Protein AF-A0AAN6PRT5-F1 (afdb_monomer_lite)

pLDDT: mean 78.33, std 16.24, range [28.27, 97.19]

Secondary structure (DSSP, 8-state):
-PPPSS-HHHHTT-S-SSS--SPBP--B-TTSTT-PBP-PBPPHHHHHHHHHHHHHHHTS-GGG--HHHHHHHHTTTS-GGGGGGHHHHHHHHHHHHHHHHHHHHHHHS-TT-S-HHHHHHHHHHHHHHHHHHHHTT--S-THHHHHHHHHHHHHHHHHHHHHHHHHHHHHHHHHHHHHHHHHHHHHHHHHHHHHHHHHHHT---------------------TTHHHHHHHHHHHHHHHHHHHHHHHHHHHHHHHHHHHHHHHHHHHHHHHHHHHHHHHHHHHHHHHHHS--HHHHHHHHHHHHHHHHHHHHHHHHHHHHHHHHHHHHHHHHHHHHHHHHHHHHHHHHHHHHHHHHHHHHHHHHHHHHHHHHHHHHHHHHHHHHHHHHHHHHHHHHHHHHHHHHHHHHHHHHHHHHHHHHHHHHHHHHHHHHHHHHHHHHHHHHHHHHHHHHHHHHHHHHHHHHHHHHHHHHHHHHHHHHHHHHHHHHHHHHHHHHHHHHHHHHHHHHHTTS-----------------------

Sequence (536 aa):
MADPYWDPANLLQITGLDDSLEPQCVGRSARGRTNARCRSTLSPSNAGPVLLKIRKLAAIPPTKLAQQDLEALAKACLCNEHAPQWPQVVQRWRPILANAAKQHDRVLAAPNGNGPADRVRTETFLLERRKCCDVLGLKHDLGDLSAKLSAHLRIQDEARIKAEAAQSAAEEELQALKGELEQAKWEMAQLKDDLDRANAEACQPPACECQFPGSELDELRNAEAPRLAEMLKLVEAAKNDRNDLKTRIIALEKDCFSIAACLDAERNKSKALEHTRIELEEQLSTAAQKLASPDALLDEERAKTRALEEAKANLKRRLSEATTEMERAQSLALDEKTRTAASKSVQAEYHRRLNDAYLERDRLLAEEKTKARNDLRQTTCHFEQRLREVNTEAQRLLHKENTRAKVLAEIRTQLKVRLCEVRAAASAEAQRARREIEAVDKKHKAAANQVERLQSDLRKAKTRQSALERDLSESRNTAKNVQSLNDKLTTTNTALNQQLTLLQQQVTALKAKRWRPRFRSFFHPQHPNRRRSPSR

Foldseek 3Di:
DDQFLDQCCVLLVQADPPPGPFGAAQFFDPPDPPSDGHRDGDDPVLRVVLVVLRVVVSNPQLVRDDLVSQLVNLCSSHDPVRNVCSVVSSVVVVVSSVVSNVVSCCVVVCPVNDDPVVVCVVVVVVVVVVVLCVVLVHPPDPVCSVVSVVVVVVVVVVVVVVVVVVVVVVVVVVVVVVVVVVVVVVVVVVVVVVVVVVVVVPDDDDDDDDDDDDDDDDDDDDDVPVVVVVVVVVVVVVVVVVVVVVVVVVVVVVVVVVVVVVVVVVVVVVVVVVVVVVVVVVVVVVVVVVPDDPVVVVVVVVVVVVVVVVVVVVVVVVVVVVVVVVVVVVVVVVVVVVVVVVVVVVVVVVVVVVVVVVVVVVVVVVVVVVVVVVVVVVVVVVVVVVVVVVVVVVVVVVVVVVVVVVVVVVVVVVVVVVVVVVVVVVVVVVVVVVVVVVVVVVVVVVVVVVVVVVVVVVVVVVVVVVVVVVVVVVVVVVVVVVVVVVVVVVVVVVVVVVVVVVVVVVVVVVPPDDDDDDDYDDDDDYDDYYDYDDDD

Structure (mmCIF, N/CA/C/O backbone):
data_AF-A0AAN6PRT5-F1
#
_entry.id   AF-A0AAN6PRT5-F1
#
loop_
_atom_site.group_PDB
_atom_site.id
_atom_site.type_symbol
_atom_site.label_atom_id
_atom_site.label_alt_id
_atom_site.label_comp_id
_atom_site.label_asym_id
_atom_site.label_entity_id
_atom_site.label_seq_id
_atom_site.pdbx_PDB_ins_code
_atom_site.Cartn_x
_atom_site.Cartn_y
_atom_site.Cartn_z
_atom_site.occupancy
_atom_site.B_iso_or_equiv
_atom_site.auth_seq_id
_atom_site.auth_comp_id
_atom_site.auth_asym_id
_atom_site.auth_atom_id
_atom_site.pdbx_PDB_model_num
ATOM 1 N N . MET A 1 1 ? -37.575 -19.661 14.714 1.00 46.41 1 MET A N 1
ATOM 2 C CA . MET A 1 1 ? -37.392 -19.629 13.233 1.00 46.41 1 MET A CA 1
ATOM 3 C C . MET A 1 1 ? -36.044 -20.266 12.873 1.00 46.41 1 MET A C 1
ATOM 5 O O . MET A 1 1 ? -35.374 -20.735 13.782 1.00 46.41 1 MET A O 1
ATOM 9 N N . ALA A 1 2 ? -35.638 -20.319 11.597 1.00 51.91 2 ALA A N 1
ATOM 10 C CA . ALA A 1 2 ? -34.248 -20.648 11.251 1.00 51.91 2 ALA A CA 1
ATOM 11 C C . ALA A 1 2 ? -33.315 -19.497 11.676 1.00 51.91 2 ALA A C 1
ATOM 13 O O . ALA A 1 2 ? -33.642 -18.335 11.421 1.00 51.91 2 ALA A O 1
ATOM 14 N N . ASP A 1 3 ? -32.191 -19.813 12.324 1.00 61.34 3 ASP A N 1
ATOM 15 C CA . ASP A 1 3 ? -31.195 -18.812 12.726 1.00 61.34 3 ASP A CA 1
ATOM 16 C C . ASP A 1 3 ? -30.528 -18.177 11.481 1.00 61.34 3 ASP A C 1
ATOM 18 O O . ASP A 1 3 ? -30.258 -18.880 10.501 1.00 61.34 3 ASP A O 1
ATOM 22 N N . PRO A 1 4 ? -30.271 -16.854 11.473 1.00 71.50 4 PRO A N 1
ATOM 23 C CA . PRO A 1 4 ? -29.660 -16.172 10.334 1.00 71.50 4 PRO A CA 1
ATOM 24 C C . PRO A 1 4 ? -28.176 -16.539 10.183 1.00 71.50 4 PRO A C 1
ATOM 26 O O . PRO A 1 4 ? -27.412 -16.482 11.144 1.00 71.50 4 PRO A O 1
ATOM 29 N N . TYR A 1 5 ? -27.739 -16.838 8.955 1.00 76.44 5 TYR A N 1
ATOM 30 C CA . TYR A 1 5 ? -26.336 -17.159 8.644 1.00 76.44 5 TYR A CA 1
ATOM 31 C C . TYR A 1 5 ? -25.391 -15.954 8.810 1.00 76.44 5 TYR A C 1
ATOM 33 O O . TYR A 1 5 ? -24.181 -16.129 8.948 1.00 76.44 5 TYR A O 1
ATOM 41 N N . TRP A 1 6 ? -25.927 -14.733 8.715 1.00 88.25 6 TRP A N 1
ATOM 42 C CA . TRP A 1 6 ? -25.212 -13.456 8.789 1.00 88.25 6 TRP A CA 1
ATOM 43 C C . TRP A 1 6 ? -26.209 -12.301 8.963 1.00 88.25 6 TRP A C 1
ATOM 45 O O . TRP A 1 6 ? -27.408 -12.474 8.735 1.00 88.25 6 TRP A O 1
ATOM 55 N N . ASP A 1 7 ? -25.714 -11.112 9.318 1.00 89.94 7 ASP A N 1
ATOM 56 C CA . ASP A 1 7 ? -26.510 -9.880 9.399 1.00 89.94 7 ASP A CA 1
ATOM 57 C C . ASP A 1 7 ? -26.280 -8.962 8.173 1.00 89.94 7 ASP A C 1
ATOM 59 O O . ASP A 1 7 ? -25.332 -8.166 8.161 1.00 89.94 7 ASP A O 1
ATOM 63 N N . PRO A 1 8 ? -27.142 -9.023 7.138 1.00 90.81 8 PRO A N 1
ATOM 64 C CA . PRO A 1 8 ? -27.103 -8.086 6.019 1.00 90.81 8 PRO A CA 1
ATOM 65 C C . PRO A 1 8 ? -27.453 -6.636 6.374 1.00 90.81 8 PRO A C 1
ATOM 67 O O . PRO A 1 8 ? -27.084 -5.752 5.604 1.00 90.81 8 PRO A O 1
ATOM 70 N N . ALA A 1 9 ? -28.158 -6.350 7.475 1.00 91.50 9 ALA A N 1
ATOM 71 C CA . ALA A 1 9 ? -28.540 -4.979 7.821 1.00 91.50 9 ALA A CA 1
ATOM 72 C C . ALA A 1 9 ? -27.320 -4.167 8.270 1.00 91.50 9 ALA A C 1
ATOM 74 O O . ALA A 1 9 ? -27.064 -3.088 7.730 1.00 91.50 9 ALA A O 1
ATOM 75 N N . ASN A 1 10 ? -26.538 -4.725 9.196 1.00 89.50 10 ASN A N 1
ATOM 76 C CA . ASN A 1 10 ? -25.310 -4.115 9.697 1.00 89.50 10 ASN A CA 1
ATOM 77 C C . ASN A 1 10 ? -24.172 -4.210 8.664 1.00 89.50 10 ASN A C 1
ATOM 79 O O . ASN A 1 10 ? -23.607 -3.190 8.265 1.00 89.50 10 ASN A O 1
ATOM 83 N N . LEU A 1 11 ? -23.890 -5.411 8.134 1.00 91.00 11 LEU A N 1
ATOM 84 C CA . LEU A 1 11 ? -22.739 -5.640 7.246 1.00 91.00 11 LEU A CA 1
ATOM 85 C C . LEU A 1 11 ? -22.799 -4.804 5.953 1.00 91.00 11 LEU A C 1
ATOM 87 O O . LEU A 1 11 ? -21.774 -4.313 5.481 1.00 91.00 11 LEU A O 1
ATOM 91 N N . LEU A 1 12 ? -23.992 -4.615 5.379 1.00 93.44 12 LEU A N 1
ATOM 92 C CA . LEU A 1 12 ? -24.183 -3.796 4.174 1.00 93.44 12 LEU A CA 1
ATOM 93 C C . LEU A 1 12 ? -24.430 -2.308 4.480 1.00 93.44 12 LEU A C 1
ATOM 95 O O . LEU A 1 12 ? -24.601 -1.524 3.541 1.00 93.44 12 LEU A O 1
ATOM 99 N N . GLN A 1 13 ? -24.412 -1.919 5.761 1.00 92.88 13 GLN A N 1
ATOM 100 C CA . GLN A 1 13 ? -24.701 -0.574 6.267 1.00 92.88 13 GLN A CA 1
ATOM 101 C C . GLN A 1 13 ? -26.059 -0.056 5.776 1.00 92.88 13 GLN A C 1
ATOM 103 O O . GLN A 1 13 ? -26.124 0.959 5.083 1.00 92.88 13 GLN A O 1
ATOM 108 N N . ILE A 1 14 ? -27.141 -0.774 6.098 1.00 93.50 14 ILE A N 1
ATOM 109 C CA . ILE A 1 14 ? -28.521 -0.401 5.747 1.00 93.50 14 ILE A CA 1
ATOM 110 C C . ILE A 1 14 ? -29.231 0.266 6.931 1.00 93.50 14 ILE A C 1
ATOM 112 O O . ILE A 1 14 ? -29.854 1.305 6.735 1.00 93.50 14 ILE A O 1
ATOM 116 N N . THR A 1 15 ? -29.097 -0.238 8.155 1.00 88.19 15 THR A N 1
ATOM 117 C CA . THR A 1 15 ? -29.553 0.467 9.372 1.00 88.19 15 THR A CA 1
ATOM 118 C C . THR A 1 15 ? -28.663 1.674 9.705 1.00 88.19 15 THR A C 1
ATOM 120 O O . THR A 1 15 ? -27.661 1.932 9.020 1.00 88.19 15 THR A O 1
ATOM 123 N N . GLY A 1 16 ? -29.054 2.455 10.716 1.00 76.50 16 GLY A N 1
ATOM 124 C CA . GLY A 1 16 ? -28.203 3.492 11.307 1.00 76.50 16 GLY A CA 1
ATOM 125 C C . GLY A 1 16 ? -27.052 2.914 12.142 1.00 76.50 16 GLY A C 1
ATOM 126 O O . GLY A 1 16 ? -26.990 1.710 12.383 1.00 76.50 16 GLY A O 1
ATOM 127 N N . LEU A 1 17 ? -26.138 3.788 12.582 1.00 66.38 17 LEU A N 1
ATOM 128 C CA . LEU A 1 17 ? -25.189 3.481 13.666 1.00 66.38 17 LEU A CA 1
ATOM 129 C C . LEU A 1 17 ? -25.806 3.755 15.047 1.00 66.38 17 LEU A C 1
ATOM 131 O O . LEU A 1 17 ? -25.415 3.135 16.027 1.00 66.38 17 LEU A O 1
ATOM 135 N N . ASP A 1 18 ? -26.767 4.676 15.103 1.00 63.28 18 ASP A N 1
ATOM 136 C CA . ASP A 1 18 ? -27.353 5.214 16.329 1.00 63.28 18 ASP A CA 1
ATOM 137 C C . ASP A 1 18 ? -28.578 4.373 16.754 1.00 63.28 18 ASP A C 1
ATOM 139 O O . ASP A 1 18 ? -29.712 4.848 16.671 1.00 63.28 18 ASP A O 1
ATOM 143 N N . ASP A 1 19 ? -28.346 3.084 17.062 1.00 58.75 19 ASP A N 1
ATOM 144 C CA . ASP A 1 19 ? -29.275 2.024 17.546 1.00 58.75 19 ASP A CA 1
ATOM 145 C C . ASP A 1 19 ? -30.638 1.863 16.827 1.00 58.75 19 ASP A C 1
ATOM 147 O O . ASP A 1 19 ? -31.513 1.087 17.219 1.00 58.75 19 ASP A O 1
ATOM 151 N N . SER A 1 20 ? -30.818 2.560 15.712 1.00 67.38 20 SER A N 1
ATOM 152 C CA . SER A 1 20 ? -32.067 2.661 14.970 1.00 67.38 20 SER A CA 1
ATOM 153 C C . SER A 1 20 ? -32.190 1.512 13.970 1.00 67.38 20 SER A C 1
ATOM 155 O O . SER A 1 20 ? -31.526 1.473 12.931 1.00 67.38 20 SER A O 1
ATOM 157 N N . LEU A 1 21 ? -33.122 0.597 14.260 1.00 78.25 21 LEU A N 1
ATOM 158 C CA . LEU A 1 21 ? -33.535 -0.505 13.376 1.00 78.25 21 LEU A CA 1
ATOM 159 C C . LEU A 1 21 ? -34.224 -0.030 12.078 1.00 78.25 21 LEU A C 1
ATOM 161 O O . LEU A 1 21 ? -34.594 -0.846 11.231 1.00 78.25 21 LEU A O 1
ATOM 165 N N . GLU A 1 22 ? -34.405 1.280 11.908 1.00 88.75 22 GLU A N 1
ATOM 166 C CA . GLU A 1 22 ? -34.945 1.878 10.694 1.00 88.75 22 GLU A CA 1
ATOM 167 C C . GLU A 1 22 ? -33.926 1.808 9.540 1.00 88.75 22 GLU A C 1
ATOM 169 O O . GLU A 1 22 ? -32.770 2.219 9.695 1.00 88.75 22 GLU A O 1
ATOM 174 N N . PRO A 1 23 ? -34.317 1.323 8.349 1.00 92.19 23 PRO A N 1
ATOM 175 C CA . PRO A 1 23 ? -33.421 1.300 7.205 1.00 92.19 23 PRO A CA 1
ATOM 176 C C . PRO A 1 23 ? -33.229 2.719 6.646 1.00 92.19 23 PRO A C 1
ATOM 178 O O . PRO A 1 23 ? -34.177 3.396 6.242 1.00 92.19 23 PRO A O 1
ATOM 181 N N . GLN A 1 24 ? -31.974 3.155 6.589 1.00 94.12 24 GLN A N 1
ATOM 182 C CA . GLN A 1 24 ? -31.539 4.437 6.040 1.00 94.12 24 GLN A CA 1
ATOM 183 C C . GLN A 1 24 ? -31.035 4.282 4.598 1.00 94.12 24 GLN A C 1
ATOM 185 O O . GLN A 1 24 ? -30.492 3.246 4.203 1.00 94.12 24 GLN A O 1
ATOM 190 N N . CYS A 1 25 ? -31.145 5.345 3.803 1.00 94.62 25 CYS A N 1
ATOM 191 C CA . CYS A 1 25 ? -30.673 5.369 2.421 1.00 94.62 25 CYS A CA 1
ATOM 192 C C . CYS A 1 25 ? -29.176 5.007 2.311 1.00 94.62 25 CYS A C 1
ATOM 194 O O . CYS A 1 25 ? -28.324 5.562 3.007 1.00 94.62 25 CYS A O 1
ATOM 196 N N . VAL A 1 26 ? -28.825 4.087 1.408 1.00 95.44 26 VAL A N 1
ATOM 197 C CA . VAL A 1 26 ? -27.423 3.674 1.162 1.00 95.44 26 VAL A CA 1
ATOM 198 C C . VAL A 1 26 ? -26.751 4.446 0.017 1.00 95.44 26 VAL A C 1
ATOM 200 O O . VAL A 1 26 ? -25.615 4.159 -0.379 1.00 95.44 26 VAL A O 1
ATOM 203 N N . GLY A 1 27 ? -27.439 5.458 -0.513 1.00 94.12 27 GLY A N 1
ATOM 204 C CA . GLY A 1 27 ? -26.892 6.421 -1.463 1.00 94.12 27 GLY A CA 1
ATOM 205 C C . GLY A 1 27 ? -25.804 7.292 -0.832 1.00 94.12 27 GLY A C 1
ATOM 206 O O . GLY A 1 27 ? -25.681 7.381 0.392 1.00 94.12 27 GLY A O 1
ATOM 207 N N . ARG A 1 28 ? -24.997 7.947 -1.669 1.00 93.06 28 ARG A N 1
ATOM 208 C CA . ARG A 1 28 ? -24.018 8.956 -1.238 1.00 93.06 28 ARG A CA 1
ATOM 209 C C . ARG A 1 28 ? -24.254 10.267 -1.976 1.00 93.06 28 ARG A C 1
ATOM 211 O O . ARG A 1 28 ? -24.498 10.261 -3.183 1.00 93.06 28 ARG A O 1
ATOM 218 N N . SER A 1 29 ? -24.187 11.386 -1.259 1.00 85.94 29 SER A N 1
ATOM 219 C CA . SER A 1 29 ? -24.483 12.694 -1.851 1.00 85.94 29 SER A CA 1
ATOM 220 C C . SER A 1 29 ? -23.385 13.106 -2.828 1.00 85.94 29 SER A C 1
ATOM 222 O O . SER A 1 29 ? -22.258 13.392 -2.425 1.00 85.94 29 SER A O 1
ATOM 224 N N . ALA A 1 30 ? -23.734 13.199 -4.112 1.00 68.69 30 ALA A N 1
ATOM 225 C CA . ALA A 1 30 ? -22.832 13.668 -5.165 1.00 68.69 30 ALA A CA 1
ATOM 226 C C . ALA A 1 30 ? -22.504 15.173 -5.064 1.00 68.69 30 ALA A C 1
ATOM 228 O O . ALA A 1 30 ? -21.592 15.646 -5.735 1.00 68.69 30 ALA A O 1
ATOM 229 N N . ARG A 1 31 ? -23.239 15.936 -4.237 1.00 66.44 31 ARG A N 1
ATOM 230 C CA . ARG A 1 31 ? -23.045 17.388 -4.055 1.00 66.44 31 ARG A CA 1
ATOM 231 C C . ARG A 1 31 ? -22.096 17.739 -2.899 1.00 66.44 31 ARG A C 1
ATOM 233 O O . ARG A 1 31 ? -21.725 18.899 -2.755 1.00 66.44 31 ARG A O 1
ATOM 240 N N . GLY A 1 32 ? -21.704 16.768 -2.069 1.00 57.97 32 GLY A N 1
ATOM 241 C CA . GLY A 1 32 ? -20.801 16.981 -0.934 1.00 57.97 32 GLY A CA 1
ATOM 242 C C . GLY A 1 32 ? -19.363 16.548 -1.231 1.00 57.97 32 GLY A C 1
ATOM 243 O O . GLY A 1 32 ? -19.136 15.407 -1.626 1.00 57.97 32 GLY A O 1
ATOM 244 N N . ARG A 1 33 ? -18.374 17.408 -0.931 1.00 59.62 33 ARG A N 1
ATOM 245 C CA . ARG A 1 33 ? -16.927 17.096 -1.057 1.00 59.62 33 ARG A CA 1
ATOM 246 C C . ARG A 1 33 ? -16.466 15.869 -0.244 1.00 59.62 33 ARG A C 1
ATOM 248 O O . ARG A 1 33 ? -15.353 15.397 -0.433 1.00 59.62 33 ARG A O 1
ATOM 255 N N . THR A 1 34 ? -17.297 15.372 0.670 1.00 73.81 34 THR A N 1
ATOM 256 C CA . THR A 1 34 ? -16.978 14.337 1.665 1.00 73.81 34 THR A CA 1
ATOM 257 C C . THR A 1 34 ? -17.476 12.930 1.314 1.00 73.81 34 THR A C 1
ATOM 259 O O . THR A 1 34 ? -17.258 12.013 2.102 1.00 73.81 34 THR A O 1
ATOM 262 N N . ASN A 1 35 ? -18.151 12.725 0.169 1.00 83.00 35 ASN A N 1
ATOM 263 C CA . ASN A 1 35 ? -18.704 11.415 -0.237 1.00 83.00 35 ASN A CA 1
ATOM 264 C C . ASN A 1 35 ? -19.584 10.759 0.861 1.00 83.00 35 ASN A C 1
ATOM 266 O O . ASN A 1 35 ? -19.573 9.540 1.068 1.00 83.00 35 ASN A O 1
ATOM 270 N N . ALA A 1 36 ? -20.312 11.579 1.625 1.00 86.12 36 ALA A N 1
ATOM 271 C CA . ALA A 1 36 ? -21.084 11.143 2.785 1.00 86.12 36 ALA A CA 1
ATOM 272 C C . ALA A 1 36 ? -22.297 10.278 2.392 1.00 86.12 36 ALA A C 1
ATOM 274 O O . ALA A 1 36 ? -22.924 10.506 1.353 1.00 86.12 36 ALA A O 1
ATOM 275 N N . ARG A 1 37 ? -22.650 9.309 3.251 1.00 89.81 37 ARG A N 1
ATOM 276 C CA . ARG A 1 37 ? -23.909 8.549 3.152 1.00 89.81 37 ARG A CA 1
ATOM 277 C C . ARG A 1 37 ? -25.100 9.505 3.289 1.00 89.81 37 ARG A C 1
ATOM 279 O O . ARG A 1 37 ? -25.058 10.441 4.087 1.00 89.81 37 ARG A O 1
ATOM 286 N N . CYS A 1 38 ? -26.152 9.266 2.512 1.00 91.31 38 CYS A N 1
ATOM 287 C CA . CYS A 1 38 ? -27.432 9.947 2.665 1.00 91.31 38 CYS A CA 1
ATOM 288 C C . CYS A 1 38 ? -28.016 9.657 4.062 1.00 91.31 38 CYS A C 1
ATOM 290 O O . CYS A 1 38 ? -28.138 8.499 4.448 1.00 91.31 38 CYS A O 1
ATOM 292 N N . ARG A 1 39 ? -28.366 10.704 4.823 1.00 88.88 39 ARG A N 1
ATOM 293 C CA . ARG A 1 39 ? -28.927 10.578 6.184 1.00 88.88 39 ARG A CA 1
ATOM 294 C C . ARG A 1 39 ? -30.439 10.324 6.216 1.00 88.88 39 ARG A C 1
ATOM 296 O O . ARG A 1 39 ? -31.001 10.182 7.292 1.00 88.88 39 ARG A O 1
ATOM 303 N N . SER A 1 40 ? -31.110 10.299 5.065 1.00 90.88 40 SER A N 1
ATOM 304 C CA . SER A 1 40 ? -32.555 10.082 5.001 1.00 90.88 40 SER A CA 1
ATOM 305 C C . SER A 1 40 ? -32.910 8.640 5.367 1.00 90.88 40 SER A C 1
ATOM 307 O O . SER A 1 40 ? -32.527 7.710 4.649 1.00 90.88 40 SER A O 1
ATOM 309 N N . THR A 1 41 ? -33.696 8.458 6.428 1.00 92.06 41 THR A N 1
ATOM 310 C CA . THR A 1 41 ? -34.480 7.234 6.638 1.00 92.06 41 THR A CA 1
ATOM 311 C C . THR A 1 41 ? -35.364 6.977 5.412 1.00 92.06 41 THR A C 1
ATOM 313 O O . THR A 1 41 ? -35.837 7.916 4.765 1.00 92.06 41 THR A O 1
ATOM 316 N N . LEU A 1 42 ? -35.568 5.712 5.047 1.00 92.12 42 LEU A N 1
ATOM 317 C CA . LEU A 1 42 ? -36.525 5.352 4.001 1.00 92.12 42 LEU A CA 1
ATOM 318 C C . LEU A 1 42 ? -37.958 5.559 4.512 1.00 92.12 42 LEU A C 1
ATOM 320 O O . LEU A 1 42 ? -38.234 5.360 5.693 1.00 92.12 42 LEU A O 1
ATOM 324 N N . SER A 1 43 ? -38.891 5.929 3.630 1.00 90.06 43 SER A N 1
ATOM 325 C CA . SER A 1 43 ? -40.299 6.082 4.020 1.00 90.06 43 SER A CA 1
ATOM 326 C C . SER A 1 43 ? -40.859 4.773 4.608 1.00 90.06 43 SER A C 1
ATOM 328 O O . SER A 1 43 ? -40.462 3.696 4.151 1.00 90.06 43 SER A O 1
ATOM 330 N N . PRO A 1 44 ? -41.827 4.817 5.548 1.00 84.25 44 PRO A N 1
ATOM 331 C CA . PRO A 1 44 ? -42.403 3.608 6.149 1.00 84.25 44 PRO A CA 1
ATOM 332 C C . PRO A 1 44 ? -42.924 2.589 5.120 1.00 84.25 44 PRO A C 1
ATOM 334 O O . PRO A 1 44 ? -42.754 1.382 5.292 1.00 84.25 44 PRO A O 1
ATOM 337 N N . SER A 1 45 ? -43.461 3.081 3.997 1.00 87.00 45 SER A N 1
ATOM 338 C CA . SER A 1 45 ? -43.904 2.283 2.845 1.00 87.00 45 SER A CA 1
ATOM 339 C C . SER A 1 45 ? -42.794 1.440 2.198 1.00 87.00 45 SER A C 1
ATOM 341 O O . SER A 1 45 ? -43.072 0.371 1.663 1.00 87.00 45 SER A O 1
ATOM 343 N N . ASN A 1 46 ? -41.542 1.906 2.250 1.00 87.69 46 ASN A N 1
ATOM 344 C CA . ASN A 1 46 ? -40.365 1.229 1.698 1.00 87.69 46 ASN A CA 1
ATOM 345 C C . ASN A 1 46 ? -39.580 0.459 2.774 1.00 87.69 46 ASN A C 1
ATOM 347 O O . ASN A 1 46 ? -38.981 -0.577 2.477 1.00 87.69 46 ASN A O 1
ATOM 351 N N . ALA A 1 47 ? -39.617 0.920 4.027 1.00 90.19 47 ALA A N 1
ATOM 352 C CA . ALA A 1 47 ? -38.895 0.321 5.145 1.00 90.19 47 ALA A CA 1
ATOM 353 C C . ALA A 1 47 ? -39.311 -1.138 5.416 1.00 90.19 47 ALA A C 1
ATOM 355 O O . ALA A 1 47 ? -38.451 -2.015 5.511 1.00 90.19 47 ALA A O 1
ATOM 356 N N . GLY A 1 48 ? -40.617 -1.427 5.461 1.00 89.62 48 GLY A N 1
ATOM 357 C CA . GLY A 1 48 ? -41.137 -2.791 5.643 1.00 89.62 48 GLY A CA 1
ATOM 358 C C . GLY A 1 48 ? -40.650 -3.780 4.566 1.00 89.62 48 GLY A C 1
ATOM 359 O O . GLY A 1 48 ? -40.050 -4.803 4.909 1.00 89.62 48 GLY A O 1
ATOM 360 N N . PRO A 1 49 ? -40.829 -3.481 3.263 1.00 91.69 49 PRO A N 1
ATOM 361 C CA . PRO A 1 49 ? -40.280 -4.282 2.166 1.00 91.69 49 PRO A CA 1
ATOM 362 C C . PRO A 1 49 ? -38.755 -4.470 2.203 1.00 91.69 49 PRO A C 1
ATOM 364 O O . PRO A 1 49 ? -38.269 -5.551 1.860 1.00 91.69 49 PRO A O 1
ATOM 367 N N . VAL A 1 50 ? -37.990 -3.461 2.640 1.00 93.94 50 VAL A N 1
ATOM 368 C CA . VAL A 1 50 ? -36.531 -3.572 2.830 1.00 93.94 50 VAL A CA 1
ATOM 369 C C . VAL A 1 50 ? -36.192 -4.543 3.961 1.00 93.94 50 VAL A C 1
ATOM 371 O O . VAL A 1 50 ? -35.407 -5.464 3.743 1.00 93.94 50 VAL A O 1
ATOM 374 N N . LEU A 1 51 ? -36.822 -4.415 5.131 1.00 91.81 51 LEU A N 1
ATOM 375 C CA . LEU A 1 51 ? -36.608 -5.326 6.263 1.00 91.81 51 LEU A CA 1
ATOM 376 C C . LEU A 1 51 ? -37.014 -6.773 5.924 1.00 91.81 51 LEU A C 1
ATOM 378 O O . LEU A 1 51 ? -36.324 -7.717 6.314 1.00 91.81 51 LEU A O 1
ATOM 382 N N . LEU A 1 52 ? -38.073 -6.967 5.129 1.00 90.94 52 LEU A N 1
ATOM 383 C CA . LEU A 1 52 ? -38.458 -8.284 4.608 1.00 90.94 52 LEU A CA 1
ATOM 384 C C . LEU A 1 52 ? -37.378 -8.875 3.682 1.00 90.94 52 LEU A C 1
ATOM 386 O O . LEU A 1 52 ? -37.060 -10.059 3.791 1.00 90.94 52 LEU A O 1
ATOM 390 N N . LYS A 1 53 ? -36.798 -8.065 2.783 1.00 93.62 53 LYS A N 1
ATOM 391 C CA . LYS A 1 53 ? -35.680 -8.485 1.920 1.00 93.62 53 LYS A CA 1
ATOM 392 C C . LYS A 1 53 ? -34.451 -8.849 2.752 1.00 93.62 53 LYS A C 1
ATOM 394 O O . LYS A 1 53 ? -33.939 -9.948 2.588 1.00 93.62 53 LYS A O 1
ATOM 399 N N . ILE A 1 54 ? -34.038 -7.992 3.686 1.00 93.69 54 ILE A N 1
ATOM 400 C CA . ILE A 1 54 ? -32.924 -8.237 4.620 1.00 93.69 54 ILE A CA 1
ATOM 401 C C . ILE A 1 54 ? -33.087 -9.594 5.321 1.00 93.69 54 ILE A C 1
ATOM 403 O O . ILE A 1 54 ? -32.179 -10.418 5.258 1.00 93.69 54 ILE A O 1
ATOM 407 N N . ARG A 1 55 ? -34.263 -9.880 5.901 1.00 90.88 55 ARG A N 1
ATOM 408 C CA . ARG A 1 55 ? -34.546 -11.171 6.559 1.00 90.88 55 ARG A CA 1
ATOM 409 C C . ARG A 1 55 ? -34.439 -12.368 5.607 1.00 90.88 55 ARG A C 1
ATOM 411 O O . ARG A 1 55 ? -33.889 -13.394 5.993 1.00 90.88 55 ARG A O 1
ATOM 418 N N . LYS A 1 56 ? -34.911 -12.245 4.359 1.00 91.19 56 LYS A N 1
ATOM 419 C CA . LYS A 1 56 ? -34.763 -13.305 3.341 1.00 91.19 56 LYS A CA 1
ATOM 420 C C . LYS A 1 56 ? -33.299 -13.556 2.967 1.00 91.19 56 LYS A C 1
ATOM 422 O O . LYS A 1 56 ? -32.921 -14.705 2.788 1.00 91.19 56 LYS A O 1
ATOM 427 N N . LEU A 1 57 ? -32.477 -12.509 2.890 1.00 92.38 57 LEU A N 1
ATOM 428 C CA . LEU A 1 57 ? -31.050 -12.625 2.565 1.00 92.38 57 LEU A CA 1
ATOM 429 C C . LEU A 1 57 ? -30.221 -13.154 3.744 1.00 92.38 57 LEU A C 1
ATOM 431 O O . LEU A 1 57 ? -29.275 -13.898 3.522 1.00 92.38 57 LEU A O 1
ATOM 435 N N . ALA A 1 58 ? -30.608 -12.850 4.986 1.00 90.56 58 ALA A N 1
ATOM 436 C CA . ALA A 1 58 ? -29.990 -13.406 6.194 1.00 90.56 58 ALA A CA 1
ATOM 437 C C . ALA A 1 58 ? -30.164 -14.938 6.297 1.00 90.56 58 ALA A C 1
ATOM 439 O O . ALA A 1 58 ? -29.304 -15.634 6.836 1.00 90.56 58 ALA A O 1
ATOM 440 N N . ALA A 1 59 ? -31.255 -15.470 5.736 1.00 89.62 59 ALA A N 1
ATOM 441 C CA . ALA A 1 59 ? -31.526 -16.904 5.624 1.00 89.62 59 ALA A CA 1
ATOM 442 C C . ALA A 1 59 ? -30.801 -17.592 4.442 1.00 89.62 59 ALA A C 1
ATOM 444 O O . ALA A 1 59 ? -30.952 -18.798 4.252 1.00 89.62 59 ALA A O 1
ATOM 445 N N . ILE A 1 60 ? -30.014 -16.854 3.647 1.00 89.56 60 ILE A N 1
ATOM 446 C CA . ILE A 1 60 ? -29.228 -17.377 2.520 1.00 89.56 60 ILE A CA 1
ATOM 447 C C . ILE A 1 60 ? -27.734 -17.181 2.835 1.00 89.56 60 ILE A C 1
ATOM 449 O O . ILE A 1 60 ? -27.323 -16.056 3.121 1.00 89.56 60 ILE A O 1
ATOM 453 N N . PRO A 1 61 ? -26.887 -18.228 2.758 1.00 88.62 61 PRO A N 1
ATOM 454 C CA . PRO A 1 61 ? -25.441 -18.083 2.919 1.00 88.62 61 PRO A CA 1
ATOM 455 C C . PRO A 1 61 ? -24.847 -17.041 1.954 1.00 88.62 61 PRO A C 1
ATOM 457 O O . PRO A 1 61 ? -25.221 -17.051 0.777 1.00 88.62 61 PRO A O 1
ATOM 460 N N . PRO A 1 62 ? -23.877 -16.197 2.367 1.00 90.50 62 PRO A N 1
ATOM 461 C CA . PRO A 1 62 ? -23.295 -15.167 1.496 1.00 90.50 62 PRO A CA 1
ATOM 462 C C . PRO A 1 62 ? -22.709 -15.703 0.178 1.00 90.50 62 PRO A C 1
ATOM 464 O O . PRO A 1 62 ? -22.691 -14.994 -0.824 1.00 90.50 62 PRO A O 1
ATOM 467 N N . THR A 1 63 ? -22.273 -16.967 0.156 1.00 87.94 63 THR A N 1
ATOM 468 C CA . THR A 1 63 ? -21.792 -17.694 -1.034 1.00 87.94 63 THR A CA 1
ATOM 469 C C . THR A 1 63 ? -22.872 -18.067 -2.049 1.00 87.94 63 THR A C 1
ATOM 471 O O . THR A 1 63 ? -22.548 -18.323 -3.205 1.00 87.94 63 THR A O 1
ATOM 474 N N . LYS A 1 64 ? -24.145 -18.121 -1.640 1.00 91.12 64 LYS A N 1
ATOM 475 C CA . LYS A 1 64 ? -25.293 -18.516 -2.478 1.00 91.12 64 LYS A CA 1
ATOM 476 C C . LYS A 1 64 ? -26.170 -17.333 -2.901 1.00 91.12 64 LYS A C 1
ATOM 478 O O . LYS A 1 64 ? -27.202 -17.533 -3.534 1.00 91.12 64 LYS A O 1
ATOM 483 N N . LEU A 1 65 ? -25.781 -16.113 -2.537 1.00 92.62 65 LEU A N 1
ATOM 484 C CA . LEU A 1 65 ? -26.556 -14.899 -2.764 1.00 92.62 65 LEU A CA 1
ATOM 485 C C . LEU A 1 65 ? -26.508 -14.486 -4.245 1.00 92.62 65 LEU A C 1
ATOM 487 O O . LEU A 1 65 ? -25.425 -14.241 -4.782 1.00 92.62 65 LEU A O 1
ATOM 491 N N . ALA A 1 66 ? -27.656 -14.386 -4.921 1.00 93.31 66 ALA A N 1
ATOM 492 C CA . ALA A 1 66 ? -27.656 -14.037 -6.337 1.00 93.31 66 ALA A CA 1
ATOM 493 C C . ALA A 1 66 ? -27.377 -12.540 -6.553 1.00 93.31 66 ALA A C 1
ATOM 495 O O . ALA A 1 66 ? -27.829 -11.668 -5.808 1.00 93.31 66 ALA A O 1
ATOM 496 N N . GLN A 1 67 ? -26.692 -12.214 -7.652 1.00 94.06 67 GLN A N 1
ATOM 497 C CA . GLN A 1 67 ? -26.462 -10.826 -8.075 1.00 94.06 67 GLN A CA 1
ATOM 498 C C . GLN A 1 67 ? -27.783 -10.041 -8.226 1.00 94.06 67 GLN A C 1
ATOM 500 O O . GLN A 1 67 ? -27.837 -8.858 -7.892 1.00 94.06 67 GLN A O 1
ATOM 505 N N . GLN A 1 68 ? -28.858 -10.701 -8.674 1.00 95.81 68 GLN A N 1
ATOM 506 C CA . GLN A 1 68 ? -30.188 -10.099 -8.816 1.00 95.81 68 GLN A CA 1
ATOM 507 C C . GLN A 1 68 ? -30.815 -9.720 -7.464 1.00 95.81 68 GLN A C 1
ATOM 509 O O . GLN A 1 68 ? -31.434 -8.660 -7.363 1.00 95.81 68 GLN A O 1
ATOM 514 N N . ASP A 1 69 ? -30.609 -10.522 -6.414 1.00 94.38 69 ASP A N 1
ATOM 515 C CA . ASP A 1 69 ? -31.108 -10.225 -5.066 1.00 94.38 69 ASP A CA 1
ATOM 516 C C . ASP A 1 69 ? -30.473 -8.951 -4.502 1.00 94.38 69 ASP A C 1
ATOM 518 O O . ASP A 1 69 ? -31.155 -8.103 -3.924 1.00 94.38 69 ASP A O 1
ATOM 522 N N . LEU A 1 70 ? -29.168 -8.783 -4.730 1.00 95.12 70 LEU A N 1
ATOM 523 C CA . LEU A 1 70 ? -28.409 -7.604 -4.317 1.00 95.12 70 LEU A CA 1
ATOM 524 C C . LEU A 1 70 ? -28.843 -6.344 -5.055 1.00 95.12 70 LEU A C 1
ATOM 526 O O . LEU A 1 70 ? -28.963 -5.287 -4.441 1.00 95.12 70 LEU A O 1
ATOM 530 N N . GLU A 1 71 ? -29.127 -6.443 -6.351 1.00 96.81 71 GLU A N 1
ATOM 531 C CA . GLU A 1 71 ? -29.703 -5.336 -7.113 1.00 96.81 71 GLU A CA 1
ATOM 532 C C . GLU A 1 71 ? -31.117 -4.998 -6.639 1.00 96.81 71 GLU A C 1
ATOM 534 O O . GLU A 1 71 ? -31.460 -3.824 -6.499 1.00 96.81 71 GLU A O 1
ATOM 539 N N . ALA A 1 72 ? -31.929 -6.014 -6.342 1.00 95.81 72 ALA A N 1
ATOM 540 C CA . ALA A 1 72 ? -33.282 -5.854 -5.828 1.00 95.81 72 ALA A CA 1
ATOM 541 C C . ALA A 1 72 ? -33.326 -5.376 -4.363 1.00 95.81 72 ALA A C 1
ATOM 543 O O . ALA A 1 72 ? -34.373 -4.888 -3.930 1.00 95.81 72 ALA A O 1
ATOM 544 N N . LEU A 1 73 ? -32.238 -5.517 -3.599 1.00 96.25 73 LEU A N 1
ATOM 545 C CA . LEU A 1 73 ? -32.039 -4.881 -2.294 1.00 96.25 73 LEU A CA 1
ATOM 546 C C . LEU A 1 73 ? -31.545 -3.441 -2.471 1.00 96.25 73 LEU A C 1
ATOM 548 O O . LEU A 1 73 ? -32.150 -2.524 -1.931 1.00 96.25 73 LEU A O 1
ATOM 552 N N . ALA A 1 74 ? -30.504 -3.220 -3.278 1.00 96.81 74 ALA A N 1
ATOM 553 C CA . ALA A 1 74 ? -29.906 -1.904 -3.497 1.00 96.81 74 ALA A CA 1
ATOM 554 C C . ALA A 1 74 ? -30.919 -0.886 -4.030 1.00 96.81 74 ALA A C 1
ATOM 556 O O . ALA A 1 74 ? -30.969 0.233 -3.531 1.00 96.81 74 ALA A O 1
ATOM 557 N N . LYS A 1 75 ? -31.767 -1.288 -4.989 1.00 96.56 75 LYS A N 1
ATOM 558 C CA . LYS A 1 75 ? -32.866 -0.461 -5.519 1.00 96.56 75 LYS A CA 1
ATOM 559 C C . LYS A 1 75 ? -33.896 -0.092 -4.441 1.00 96.56 75 LYS A C 1
ATOM 561 O O . LYS A 1 75 ? -34.436 1.004 -4.486 1.00 96.56 75 LYS A O 1
ATOM 566 N N . ALA A 1 76 ? -34.150 -0.978 -3.474 1.00 95.31 76 ALA A N 1
ATOM 567 C CA . ALA A 1 76 ? -35.094 -0.739 -2.380 1.00 95.31 76 ALA A CA 1
ATOM 568 C C . ALA A 1 76 ? -34.486 0.100 -1.237 1.00 95.31 76 ALA A C 1
ATOM 570 O O . ALA A 1 76 ? -35.198 0.864 -0.593 1.00 95.31 76 ALA A O 1
ATOM 571 N N . CYS A 1 77 ? -33.172 0.009 -1.009 1.00 96.25 77 CYS A N 1
ATOM 572 C CA . CYS A 1 77 ? -32.455 0.755 0.031 1.00 96.25 77 CYS A CA 1
ATOM 573 C C . CYS A 1 77 ? -32.071 2.198 -0.370 1.00 96.25 77 CYS A C 1
ATOM 575 O O . CYS A 1 77 ? -31.196 2.802 0.255 1.00 96.25 77 CYS A O 1
ATOM 577 N N . LEU A 1 78 ? -32.683 2.762 -1.416 1.00 95.94 78 LEU A N 1
ATOM 578 C CA . LEU A 1 78 ? -32.392 4.101 -1.932 1.00 95.94 78 LEU A CA 1
ATOM 579 C C . LEU A 1 78 ? -33.643 4.983 -1.900 1.00 95.94 78 LEU A C 1
ATOM 581 O O . LEU A 1 78 ? -34.714 4.573 -2.336 1.00 95.94 78 LEU A O 1
ATOM 585 N N . CYS A 1 79 ? -33.497 6.222 -1.424 1.00 94.56 79 CYS A N 1
ATOM 586 C CA . CYS A 1 79 ? -34.524 7.247 -1.600 1.00 94.56 79 CYS A CA 1
ATOM 587 C C . CYS A 1 79 ? -34.544 7.758 -3.054 1.00 94.56 79 CYS A C 1
ATOM 589 O O . CYS A 1 79 ? -33.559 7.615 -3.782 1.00 94.56 79 CYS A O 1
ATOM 591 N N . ASN A 1 80 ? -35.645 8.395 -3.462 1.00 93.06 80 ASN A N 1
ATOM 592 C CA . ASN A 1 80 ? -35.901 8.812 -4.849 1.00 93.06 80 ASN A CA 1
ATOM 593 C C . ASN A 1 80 ? -34.741 9.607 -5.483 1.00 93.06 80 ASN A C 1
ATOM 595 O O . ASN A 1 80 ? -34.368 9.339 -6.621 1.00 93.06 80 ASN A O 1
ATOM 599 N N . GLU A 1 81 ? -34.116 10.524 -4.735 1.00 93.12 81 GLU A N 1
ATOM 600 C CA . GLU A 1 81 ? -32.960 11.318 -5.193 1.00 93.12 81 GLU A CA 1
ATOM 601 C C . GLU A 1 81 ? -31.729 10.470 -5.554 1.00 93.12 81 GLU A C 1
ATOM 603 O O . GLU A 1 81 ? -30.937 10.837 -6.421 1.00 93.12 81 GLU A O 1
ATOM 608 N N . HIS A 1 82 ? -31.545 9.345 -4.859 1.00 95.94 82 HIS A N 1
ATOM 609 C CA . HIS A 1 82 ? -30.372 8.484 -4.972 1.00 95.94 82 HIS A CA 1
ATOM 610 C C . HIS A 1 82 ? -30.671 7.183 -5.734 1.00 95.94 82 HIS A C 1
ATOM 612 O O . HIS A 1 82 ? -29.746 6.410 -5.970 1.00 95.94 82 HIS A O 1
ATOM 618 N N . ALA A 1 83 ? -31.914 6.942 -6.167 1.00 94.62 83 ALA A N 1
ATOM 619 C CA . ALA A 1 83 ? -32.325 5.732 -6.883 1.00 94.62 83 ALA A CA 1
ATOM 620 C C . ALA A 1 83 ? -31.440 5.367 -8.103 1.00 94.62 83 ALA A C 1
ATOM 622 O O . ALA A 1 83 ? -31.149 4.180 -8.270 1.00 94.62 83 ALA A O 1
ATOM 623 N N . PRO A 1 84 ? -30.904 6.317 -8.908 1.00 96.00 84 PRO A N 1
ATOM 624 C CA . PRO A 1 84 ? -29.958 5.996 -9.985 1.00 96.00 84 PRO A CA 1
ATOM 625 C C . PRO A 1 84 ? -28.623 5.383 -9.523 1.00 96.00 84 PRO A C 1
ATOM 627 O O . PRO A 1 84 ? -27.894 4.838 -10.347 1.00 96.00 84 PRO A O 1
ATOM 630 N N . GLN A 1 85 ? -28.283 5.454 -8.229 1.00 96.12 85 GLN A N 1
ATOM 631 C CA . GLN A 1 85 ? -27.004 4.980 -7.682 1.00 96.12 85 GLN A CA 1
ATOM 632 C C . GLN A 1 85 ? -26.961 3.472 -7.376 1.00 96.12 85 GLN A C 1
ATOM 634 O O . GLN A 1 85 ? -25.961 2.981 -6.841 1.00 96.12 85 GLN A O 1
ATOM 639 N N . TRP A 1 86 ? -28.023 2.713 -7.676 1.00 96.50 86 TRP A N 1
ATOM 640 C CA . TRP A 1 86 ? -28.068 1.277 -7.373 1.00 96.50 86 TRP A CA 1
ATOM 641 C C . TRP A 1 86 ? -26.891 0.464 -7.958 1.00 96.50 86 TRP A C 1
ATOM 643 O O . TRP A 1 86 ? -26.414 -0.419 -7.240 1.00 96.50 86 TRP A O 1
ATOM 653 N N . PRO A 1 87 ? -26.330 0.748 -9.159 1.00 97.19 87 PRO A N 1
ATOM 654 C CA . PRO A 1 87 ? -25.172 0.002 -9.659 1.00 97.19 87 PRO A CA 1
ATOM 655 C C . PRO A 1 87 ? -23.930 0.211 -8.783 1.00 97.19 87 PRO A C 1
ATOM 657 O O . PRO A 1 87 ? -23.237 -0.747 -8.444 1.00 97.19 87 PRO A O 1
ATOM 660 N N . GLN A 1 88 ? -23.677 1.452 -8.352 1.00 96.12 88 GLN A N 1
ATOM 661 C CA . GLN A 1 88 ? -22.542 1.806 -7.497 1.00 96.12 88 GLN A CA 1
ATOM 662 C C . GLN A 1 88 ? -22.718 1.258 -6.074 1.00 96.12 88 GLN A C 1
ATOM 664 O O . GLN A 1 88 ? -21.739 0.851 -5.452 1.00 96.12 88 GLN A O 1
ATOM 669 N N . VAL A 1 89 ? -23.950 1.194 -5.553 1.00 96.38 89 VAL A N 1
ATOM 670 C CA . VAL A 1 89 ? -24.251 0.510 -4.281 1.00 96.38 89 VAL A CA 1
ATOM 671 C C . VAL A 1 89 ? -23.842 -0.961 -4.360 1.00 96.38 89 VAL A C 1
ATOM 673 O O . VAL A 1 89 ? -23.043 -1.414 -3.541 1.00 96.38 89 VAL A O 1
ATOM 676 N N . VAL A 1 90 ? -24.312 -1.686 -5.381 1.00 96.81 90 VAL A N 1
ATOM 677 C CA . VAL A 1 90 ? -24.003 -3.114 -5.559 1.00 96.81 90 VAL A CA 1
ATOM 678 C C . VAL A 1 90 ? -22.508 -3.342 -5.791 1.00 96.81 90 VAL A C 1
ATOM 680 O O . VAL A 1 90 ? -21.932 -4.258 -5.208 1.00 96.81 90 VAL A O 1
ATOM 683 N N . GLN A 1 91 ? -21.842 -2.474 -6.560 1.00 95.94 91 GLN A N 1
ATOM 684 C CA . GLN A 1 91 ? -20.391 -2.532 -6.765 1.00 95.94 91 GLN A CA 1
ATOM 685 C C . GLN A 1 91 ? -19.601 -2.404 -5.449 1.00 95.94 91 GLN A C 1
ATOM 687 O O . GLN A 1 91 ? -18.603 -3.103 -5.280 1.00 95.94 91 GLN A O 1
ATOM 692 N N . ARG A 1 92 ? -20.053 -1.567 -4.501 1.00 95.00 92 ARG A N 1
ATOM 693 C CA . ARG A 1 92 ? -19.448 -1.444 -3.157 1.00 95.00 92 ARG A CA 1
ATOM 694 C C . ARG A 1 92 ? -19.787 -2.621 -2.239 1.00 95.00 92 ARG A C 1
ATOM 696 O O . ARG A 1 92 ? -18.969 -2.974 -1.396 1.00 95.00 92 ARG A O 1
ATOM 703 N N . TRP A 1 93 ? -20.961 -3.235 -2.389 1.00 96.56 93 TRP A N 1
ATOM 704 C CA . TRP A 1 93 ? -21.365 -4.398 -1.592 1.00 96.56 93 TRP A CA 1
ATOM 705 C C . TRP A 1 93 ? -20.675 -5.700 -2.021 1.00 96.56 93 TRP A C 1
ATOM 707 O O . TRP A 1 93 ? -20.338 -6.504 -1.156 1.00 96.56 93 TRP A O 1
ATOM 717 N N . ARG A 1 94 ? -20.379 -5.904 -3.314 1.00 94.88 94 ARG A N 1
ATOM 718 C CA . ARG A 1 94 ? -19.658 -7.098 -3.811 1.00 94.88 94 ARG A CA 1
ATOM 719 C C . ARG A 1 94 ? -18.382 -7.462 -3.014 1.00 94.88 94 ARG A C 1
ATOM 721 O O . ARG A 1 94 ? -18.287 -8.616 -2.605 1.00 94.88 94 ARG A O 1
ATOM 728 N N . PRO A 1 95 ? -17.413 -6.559 -2.743 1.00 93.06 95 PRO A N 1
ATOM 729 C CA . PRO A 1 95 ? -16.225 -6.904 -1.951 1.00 93.06 95 PRO A CA 1
ATOM 730 C C . PRO A 1 95 ? -16.529 -7.169 -0.467 1.00 93.06 95 PRO A C 1
ATOM 732 O O . PRO A 1 95 ? -15.872 -8.009 0.143 1.00 93.06 95 PRO A O 1
ATOM 735 N N . ILE A 1 96 ? -17.538 -6.502 0.106 1.00 93.88 96 ILE A N 1
ATOM 736 C CA . ILE A 1 96 ? -17.998 -6.741 1.484 1.00 93.88 96 ILE A CA 1
ATOM 737 C C . ILE A 1 96 ? -18.552 -8.170 1.602 1.00 93.88 96 ILE A C 1
ATOM 739 O O . ILE A 1 96 ? -18.157 -8.927 2.486 1.00 93.88 96 ILE A O 1
ATOM 743 N N . LEU A 1 97 ? -19.385 -8.577 0.644 1.00 93.12 97 LEU A N 1
ATOM 744 C CA . LEU A 1 97 ? -19.962 -9.919 0.556 1.00 93.12 97 LEU A CA 1
ATOM 745 C C . LEU A 1 97 ? -18.918 -10.989 0.254 1.00 93.12 97 LEU A C 1
ATOM 747 O O . LEU A 1 97 ? -18.954 -12.051 0.861 1.00 93.12 97 LEU A O 1
ATOM 751 N N . ALA A 1 98 ? -17.946 -10.708 -0.616 1.00 91.00 98 ALA A N 1
ATOM 752 C CA . ALA A 1 98 ? -16.830 -11.617 -0.867 1.00 91.00 98 ALA A CA 1
ATOM 753 C C . ALA A 1 98 ? -15.977 -11.857 0.394 1.00 91.00 98 ALA A C 1
ATOM 755 O O . ALA A 1 98 ? -15.385 -12.926 0.536 1.00 91.00 98 ALA A O 1
ATOM 756 N N . ASN A 1 99 ? -15.919 -10.894 1.320 1.00 88.81 99 ASN A N 1
ATOM 757 C CA . ASN A 1 99 ? -15.268 -11.071 2.616 1.00 88.81 99 ASN A CA 1
ATOM 758 C C . ASN A 1 99 ? -16.163 -11.814 3.622 1.00 88.81 99 ASN A C 1
ATOM 760 O O . ASN A 1 99 ? -15.663 -12.716 4.287 1.00 88.81 99 ASN A O 1
ATOM 764 N N . ALA A 1 100 ? -17.467 -11.523 3.680 1.00 87.38 100 ALA A N 1
ATOM 765 C CA . ALA A 1 100 ? -18.411 -12.274 4.516 1.00 87.38 100 ALA A CA 1
ATOM 766 C C . ALA A 1 100 ? -18.534 -13.746 4.087 1.00 87.38 100 ALA A C 1
ATOM 768 O O . ALA A 1 100 ? -18.541 -14.628 4.938 1.00 87.38 100 ALA A O 1
ATOM 769 N N . ALA A 1 101 ? -18.529 -14.025 2.780 1.00 88.69 101 ALA A N 1
ATOM 770 C CA . ALA A 1 101 ? -18.416 -15.369 2.220 1.00 88.69 101 ALA A CA 1
ATOM 771 C C . ALA A 1 101 ? -17.130 -16.056 2.698 1.00 88.69 101 ALA A C 1
ATOM 773 O O . ALA A 1 101 ? -17.203 -17.102 3.325 1.00 88.69 101 ALA A O 1
ATOM 774 N N . LYS A 1 102 ? -15.958 -15.421 2.546 1.00 86.50 102 LYS A N 1
ATOM 775 C CA . LYS A 1 102 ? -14.689 -15.964 3.071 1.00 86.50 102 LYS A CA 1
ATOM 776 C C . LYS A 1 102 ? -14.688 -16.172 4.590 1.00 86.50 102 LYS A C 1
ATOM 778 O O . LYS A 1 102 ? -13.976 -17.051 5.060 1.00 86.50 102 LYS A O 1
ATOM 783 N N . GLN A 1 103 ? -15.415 -15.370 5.368 1.00 82.06 103 GLN A N 1
ATOM 784 C CA . GLN A 1 103 ? -15.541 -15.551 6.820 1.00 82.06 103 GLN A CA 1
ATOM 785 C C . GLN A 1 103 ? -16.449 -16.739 7.156 1.00 82.06 103 GLN A C 1
ATOM 787 O O . GLN A 1 103 ? -16.028 -17.626 7.891 1.00 82.06 103 GLN A O 1
ATOM 792 N N . HIS A 1 104 ? -17.639 -16.795 6.561 1.00 82.38 104 HIS A N 1
ATOM 793 C CA . HIS A 1 104 ? -18.573 -17.918 6.644 1.00 82.38 104 HIS A CA 1
ATOM 794 C C . HIS A 1 104 ? -17.902 -19.241 6.235 1.00 82.38 104 HIS A C 1
ATOM 796 O O . HIS A 1 104 ? -17.941 -20.225 6.969 1.00 82.38 104 HIS A O 1
ATOM 802 N N . ASP A 1 105 ? -17.190 -19.242 5.111 1.00 82.44 105 ASP A N 1
ATOM 803 C CA . ASP A 1 105 ? -16.503 -20.421 4.595 1.00 82.44 105 ASP A CA 1
ATOM 804 C C . ASP A 1 105 ? -15.287 -20.798 5.448 1.00 82.44 105 ASP A C 1
ATOM 806 O O . ASP A 1 105 ? -14.999 -21.978 5.578 1.00 82.44 105 ASP A O 1
ATOM 810 N N . ARG A 1 106 ? -14.604 -19.846 6.105 1.00 78.12 106 ARG A N 1
ATOM 811 C CA . ARG A 1 106 ? -13.585 -20.163 7.126 1.00 78.12 106 ARG A CA 1
ATOM 812 C C . ARG A 1 106 ? -14.190 -20.820 8.366 1.00 78.12 106 ARG A C 1
ATOM 814 O O . ARG A 1 106 ? -13.571 -21.726 8.907 1.00 78.12 106 ARG A O 1
ATOM 821 N N . VAL A 1 107 ? -15.375 -20.387 8.800 1.00 73.69 107 VAL A N 1
ATOM 822 C CA . VAL A 1 107 ? -16.090 -20.994 9.937 1.00 73.69 107 VAL A CA 1
ATOM 823 C C . VAL A 1 107 ? -16.557 -22.415 9.598 1.00 73.69 107 VAL A C 1
ATOM 825 O O . VAL A 1 107 ? -16.428 -23.305 10.433 1.00 73.69 107 VAL A O 1
ATOM 828 N N . LEU A 1 108 ? -17.032 -22.660 8.370 1.00 72.50 108 LEU A N 1
ATOM 829 C CA . LEU A 1 108 ? -17.455 -23.996 7.927 1.00 72.50 108 LEU A CA 1
ATOM 830 C C . LEU A 1 108 ? -16.292 -24.928 7.545 1.00 72.50 108 LEU A C 1
ATOM 832 O O . LEU A 1 108 ? -16.354 -26.124 7.816 1.00 72.50 108 LEU A O 1
ATOM 836 N N . ALA A 1 109 ? -15.239 -24.410 6.908 1.00 65.62 109 ALA A N 1
ATOM 837 C CA . ALA A 1 109 ? -14.122 -25.201 6.385 1.00 65.62 109 ALA A CA 1
ATOM 838 C C . ALA A 1 109 ? -12.945 -25.345 7.365 1.00 65.62 109 ALA A C 1
ATOM 840 O O . ALA A 1 109 ? -11.887 -25.819 6.960 1.00 65.62 109 ALA A O 1
ATOM 841 N N . ALA A 1 110 ? -13.105 -24.956 8.634 1.00 55.94 110 ALA A N 1
ATOM 842 C CA . ALA A 1 110 ? -12.170 -25.243 9.721 1.00 55.94 110 ALA A CA 1
ATOM 843 C C . ALA A 1 110 ? -12.502 -26.619 10.345 1.00 55.94 110 ALA A C 1
ATOM 845 O O . ALA A 1 110 ? -13.249 -26.672 11.324 1.00 55.94 110 ALA A O 1
ATOM 846 N N . PRO A 1 111 ? -11.960 -27.755 9.851 1.00 52.31 111 PRO A N 1
ATOM 847 C CA . PRO A 1 111 ? -12.562 -29.070 10.102 1.00 52.31 111 PRO A CA 1
ATOM 848 C C . PRO A 1 111 ? -12.354 -29.535 11.551 1.00 52.31 111 PRO A C 1
ATOM 850 O O . PRO A 1 111 ? -13.163 -30.277 12.092 1.00 52.31 111 PRO A O 1
ATOM 853 N N . ASN A 1 112 ? -11.277 -29.044 12.173 1.00 52.25 112 ASN A N 1
ATOM 854 C CA . ASN A 1 112 ? -10.963 -29.083 13.605 1.00 52.25 112 ASN A CA 1
ATOM 855 C C . ASN A 1 112 ? -10.167 -27.805 13.992 1.00 52.25 112 ASN A C 1
ATOM 857 O O . ASN A 1 112 ? -9.197 -27.873 14.739 1.00 52.25 112 ASN A O 1
ATOM 861 N N . GLY A 1 113 ? -10.481 -26.660 13.360 1.00 44.56 113 GLY A N 1
ATOM 862 C CA . GLY A 1 113 ? -9.492 -25.589 13.121 1.00 44.56 113 GLY A CA 1
ATOM 863 C C . GLY A 1 113 ? -9.498 -24.355 14.037 1.00 44.56 113 GLY A C 1
ATOM 864 O O . GLY A 1 113 ? -8.450 -23.730 14.176 1.00 44.56 113 GLY A O 1
ATOM 865 N N . ASN A 1 114 ? -10.619 -24.003 14.678 1.00 41.06 114 ASN A N 1
ATOM 866 C CA . ASN A 1 114 ? -10.626 -22.978 15.732 1.00 41.06 114 ASN A CA 1
ATOM 867 C C . ASN A 1 114 ? -10.496 -23.673 17.091 1.00 41.06 114 ASN A C 1
ATOM 869 O O . ASN A 1 114 ? -11.210 -24.639 17.365 1.00 41.06 114 ASN A O 1
ATOM 873 N N . GLY A 1 115 ? -9.562 -23.197 17.921 1.00 41.56 115 GLY A N 1
ATOM 874 C CA . GLY A 1 115 ? -9.185 -23.855 19.173 1.00 41.56 115 GLY A CA 1
ATOM 875 C C . GLY A 1 115 ? -10.333 -23.975 20.187 1.00 41.56 115 GLY A C 1
ATOM 876 O O . GLY A 1 115 ? -11.337 -23.264 20.074 1.00 41.56 115 GLY A O 1
ATOM 877 N N . PRO A 1 116 ? -10.180 -24.831 21.219 1.00 50.88 116 PRO A N 1
ATOM 878 C CA . PRO A 1 116 ? -11.247 -25.141 22.172 1.00 50.88 116 PRO A CA 1
ATOM 879 C C . PRO A 1 116 ? -11.856 -23.896 22.825 1.00 50.88 116 PRO A C 1
ATOM 881 O O . PRO A 1 116 ? -13.051 -23.894 23.081 1.00 50.88 116 PRO A O 1
ATOM 884 N N . ALA A 1 117 ? -11.085 -22.817 23.003 1.00 50.06 117 ALA A N 1
ATOM 885 C CA . ALA A 1 117 ? -11.578 -21.543 23.518 1.00 50.06 117 ALA A CA 1
ATOM 886 C C . ALA A 1 117 ? -12.796 -20.987 22.751 1.00 50.06 117 ALA A C 1
ATOM 888 O O . ALA A 1 117 ? -13.731 -20.534 23.396 1.00 50.06 117 ALA A O 1
ATOM 889 N N . ASP A 1 118 ? -12.830 -21.045 21.413 1.00 46.72 118 ASP A N 1
ATOM 890 C CA . ASP A 1 118 ? -13.914 -20.451 20.604 1.00 46.72 118 ASP A CA 1
ATOM 891 C C . ASP A 1 118 ? -15.158 -21.351 20.528 1.00 46.72 118 ASP A C 1
ATOM 893 O O . ASP A 1 118 ? -16.288 -20.854 20.579 1.00 46.72 118 ASP A O 1
ATOM 897 N N . ARG A 1 119 ? -14.972 -22.682 20.471 1.00 54.12 119 ARG A N 1
ATOM 898 C CA . ARG A 1 119 ? -16.092 -23.626 20.635 1.00 54.12 119 ARG A CA 1
ATOM 899 C C . ARG A 1 119 ? -16.686 -23.504 22.030 1.00 54.12 119 ARG A C 1
ATOM 901 O O . ARG A 1 119 ? -17.880 -23.262 22.125 1.00 54.12 119 ARG A O 1
ATOM 908 N N . VAL A 1 120 ? -15.857 -23.532 23.077 1.00 56.25 120 VAL A N 1
ATOM 909 C CA . VAL A 1 120 ? -16.301 -23.311 24.461 1.00 56.25 120 VAL A CA 1
ATOM 910 C C . VAL A 1 120 ? -17.012 -21.969 24.588 1.00 56.25 120 VAL A C 1
ATOM 912 O O . VAL A 1 120 ? -18.080 -21.947 25.170 1.00 56.25 120 VAL A O 1
ATOM 915 N N . ARG A 1 121 ? -16.524 -20.872 23.994 1.00 55.78 121 ARG A N 1
ATOM 916 C CA . ARG A 1 121 ? -17.206 -19.564 24.064 1.00 55.78 121 ARG A CA 1
ATOM 917 C C . ARG A 1 121 ? -18.575 -19.557 23.382 1.00 55.78 121 ARG A C 1
ATOM 919 O O . ARG A 1 121 ? -19.494 -18.899 23.859 1.00 55.78 121 ARG A O 1
ATOM 926 N N . THR A 1 122 ? -18.714 -20.281 22.273 1.00 56.53 122 THR A N 1
ATOM 927 C CA . THR A 1 122 ? -19.986 -20.399 21.543 1.00 56.53 122 THR A CA 1
ATOM 928 C C . THR A 1 122 ? -20.953 -21.333 22.277 1.00 56.53 122 THR A C 1
ATOM 930 O O . THR A 1 122 ? -22.136 -21.030 22.397 1.00 56.53 122 THR A O 1
ATOM 933 N N . GLU A 1 123 ? -20.452 -22.440 22.824 1.00 59.25 123 GLU A N 1
ATOM 934 C CA . GLU A 1 123 ? -21.221 -23.418 23.595 1.00 59.25 123 GLU A CA 1
ATOM 935 C C . GLU A 1 123 ? -21.625 -22.877 24.972 1.00 59.25 123 GLU A C 1
ATOM 937 O O . GLU A 1 123 ? -22.776 -23.063 25.355 1.00 59.25 123 GLU A O 1
ATOM 942 N N . THR A 1 124 ? -20.766 -22.139 25.687 1.00 63.47 124 THR A N 1
ATOM 943 C CA . THR A 1 124 ? -21.145 -21.456 26.935 1.00 63.47 124 THR A CA 1
ATOM 944 C C . THR A 1 124 ? -22.158 -20.359 26.664 1.00 63.47 124 THR A C 1
ATOM 946 O O . THR A 1 124 ? -23.161 -20.315 27.364 1.00 63.47 124 THR A O 1
ATOM 949 N N . PHE A 1 125 ? -21.987 -19.547 25.614 1.00 64.19 125 PHE A N 1
ATOM 950 C CA . PHE A 1 125 ? -22.990 -18.547 25.240 1.00 64.19 125 PHE A CA 1
ATOM 951 C C . PHE A 1 125 ? -24.339 -19.188 24.879 1.00 64.19 125 PHE A C 1
ATOM 953 O O . PHE A 1 125 ? -25.382 -18.703 25.306 1.00 64.19 125 PHE A O 1
ATOM 960 N N . LEU A 1 126 ? -24.354 -20.309 24.148 1.00 68.25 126 LEU A N 1
ATOM 961 C CA . LEU A 1 126 ? -25.589 -21.045 23.846 1.00 68.25 126 LEU A CA 1
ATOM 962 C C . LEU A 1 126 ? -26.187 -21.747 25.079 1.00 68.25 126 LEU A C 1
ATOM 964 O O . LEU A 1 126 ? -27.411 -21.839 25.184 1.00 68.25 126 LEU A O 1
ATOM 968 N N . LEU A 1 127 ? -25.358 -22.206 26.020 1.00 73.38 127 LEU A N 1
ATOM 969 C CA . LEU A 1 127 ? -25.781 -22.823 27.279 1.00 73.38 127 LEU A CA 1
ATOM 970 C C . LEU A 1 127 ? -26.347 -21.784 28.257 1.00 73.38 127 LEU A C 1
ATOM 972 O O . LEU A 1 127 ? -27.369 -22.039 28.884 1.00 73.38 127 LEU A O 1
ATOM 976 N N . GLU A 1 128 ? -25.735 -20.606 28.359 1.00 67.88 128 GLU A N 1
ATOM 977 C CA . GLU A 1 128 ? -26.255 -19.456 29.106 1.00 67.88 128 GLU A CA 1
ATOM 978 C C . GLU A 1 128 ? -27.525 -18.911 28.450 1.00 67.88 128 GLU A C 1
ATOM 980 O O . GLU A 1 128 ? -28.527 -18.738 29.136 1.00 67.88 128 GLU A O 1
ATOM 985 N N . ARG A 1 129 ? -27.557 -18.767 27.115 1.00 65.75 129 ARG A N 1
ATOM 986 C CA . ARG A 1 129 ? -28.779 -18.424 26.365 1.00 65.75 129 ARG A CA 1
ATOM 987 C C . ARG A 1 129 ? -29.904 -19.419 26.650 1.00 65.75 129 ARG A C 1
ATOM 989 O O . ARG A 1 129 ? -31.045 -18.993 26.820 1.00 65.75 129 ARG A O 1
ATOM 996 N N . ARG A 1 130 ? -29.600 -20.723 26.730 1.00 69.75 130 ARG A N 1
ATOM 997 C CA . ARG A 1 130 ? -30.571 -21.757 27.117 1.00 69.75 130 ARG A CA 1
ATOM 998 C C . ARG A 1 130 ? -31.020 -21.579 28.569 1.00 69.75 130 ARG A C 1
ATOM 1000 O O . ARG A 1 130 ? -32.212 -21.405 28.764 1.00 69.75 130 ARG A O 1
ATOM 1007 N N . LYS A 1 131 ? -30.106 -21.482 29.543 1.00 71.38 131 LYS A N 1
ATOM 1008 C CA . LYS A 1 131 ? -30.438 -21.222 30.961 1.00 71.38 131 LYS A CA 1
ATOM 1009 C C . LYS A 1 131 ? -31.330 -19.986 31.140 1.00 71.38 131 LYS A C 1
ATOM 1011 O O . LYS A 1 131 ? -32.307 -20.051 31.873 1.00 71.38 131 LYS A O 1
ATOM 1016 N N . CYS A 1 132 ? -31.040 -18.884 30.447 1.00 64.62 132 CYS A N 1
ATOM 1017 C CA . CYS A 1 132 ? -31.870 -17.679 30.477 1.00 64.62 132 CYS A CA 1
ATOM 1018 C C . CYS A 1 132 ? -33.256 -17.909 29.854 1.00 64.62 132 CYS A C 1
ATOM 1020 O O . CYS A 1 132 ? -34.246 -17.421 30.390 1.00 64.62 132 CYS A O 1
ATOM 1022 N N . CYS A 1 133 ? -33.358 -18.671 28.759 1.00 65.25 133 CYS A N 1
ATOM 1023 C CA . CYS A 1 133 ? -34.658 -19.076 28.219 1.00 65.25 133 CYS A CA 1
ATOM 1024 C C . CYS A 1 133 ? -35.422 -19.988 29.189 1.00 65.25 133 CYS A C 1
ATOM 1026 O O . CYS A 1 133 ? -36.621 -19.799 29.347 1.00 65.25 133 CYS A O 1
ATOM 1028 N N . ASP A 1 134 ? -34.750 -20.930 29.852 1.00 74.00 134 ASP A N 1
ATOM 1029 C CA . ASP A 1 134 ? -35.364 -21.880 30.785 1.00 74.00 134 ASP A CA 1
ATOM 1030 C C . ASP A 1 134 ? -35.904 -21.155 32.034 1.00 74.00 134 ASP A C 1
ATOM 1032 O O . ASP A 1 134 ? -37.061 -21.348 32.400 1.00 74.00 134 ASP A O 1
ATOM 1036 N N . VAL A 1 135 ? -35.116 -20.243 32.623 1.00 70.12 135 VAL A N 1
ATOM 1037 C CA . VAL A 1 135 ? -35.526 -19.371 33.746 1.00 70.12 135 VAL A CA 1
ATOM 1038 C C . VAL A 1 135 ? -36.712 -18.471 33.374 1.00 70.12 135 VAL A C 1
ATOM 1040 O O . VAL A 1 135 ? -37.574 -18.216 34.210 1.00 70.12 135 VAL A O 1
ATOM 1043 N N . LEU A 1 136 ? -36.792 -18.018 32.119 1.00 65.19 136 LEU A N 1
ATOM 1044 C CA . LEU A 1 136 ? -37.889 -17.184 31.611 1.00 65.19 136 LEU A CA 1
ATOM 1045 C C . LEU A 1 136 ? -39.049 -17.996 30.986 1.00 65.19 136 LEU A C 1
ATOM 1047 O O . LEU A 1 136 ? -39.988 -17.404 30.451 1.00 65.19 136 LEU A O 1
ATOM 1051 N N . GLY A 1 137 ? -39.000 -19.335 31.014 1.00 68.56 137 GLY A N 1
ATOM 1052 C CA . GLY A 1 137 ? -40.038 -20.222 30.468 1.00 68.56 137 GLY A CA 1
ATOM 1053 C C . GLY A 1 137 ? -40.207 -20.190 28.937 1.00 68.56 137 GLY A C 1
ATOM 1054 O O . GLY A 1 137 ? -41.298 -20.456 28.427 1.00 68.56 137 GLY A O 1
ATOM 1055 N N . LEU A 1 138 ? -39.167 -19.828 28.177 1.00 66.81 138 LEU A N 1
ATOM 1056 C CA . LEU A 1 138 ? -39.261 -19.494 26.751 1.00 66.81 138 LEU A CA 1
ATOM 1057 C C . LEU A 1 138 ? -38.872 -20.639 25.808 1.00 66.81 138 LEU A C 1
ATOM 1059 O O . LEU A 1 138 ? -37.726 -21.092 25.758 1.00 66.81 138 LEU A O 1
ATOM 1063 N N . LYS A 1 139 ? -39.812 -21.013 24.931 1.00 61.84 139 LYS A N 1
ATOM 1064 C CA . LYS A 1 139 ? -39.601 -21.947 23.813 1.00 61.84 139 LYS A CA 1
ATOM 1065 C C . LYS A 1 139 ? -38.801 -21.311 22.661 1.00 61.84 139 LYS A C 1
ATOM 1067 O O . LYS A 1 139 ? -39.334 -21.086 21.583 1.00 61.84 139 LYS A O 1
ATOM 1072 N N . HIS A 1 140 ? -37.516 -21.056 22.905 1.00 55.56 140 HIS A N 1
ATOM 1073 C CA . HIS A 1 140 ? -36.425 -20.811 21.941 1.00 55.56 140 HIS A CA 1
ATOM 1074 C C . HIS A 1 140 ? -36.540 -19.674 20.890 1.00 55.56 140 HIS A C 1
ATOM 1076 O O . HIS A 1 140 ? -35.518 -19.356 20.282 1.00 55.56 140 HIS A O 1
ATOM 1082 N N . ASP A 1 141 ? -37.688 -19.026 20.661 1.00 56.34 141 ASP A N 1
ATOM 1083 C CA . ASP A 1 141 ? -37.787 -17.925 19.686 1.00 56.34 141 ASP A CA 1
ATOM 1084 C C . ASP A 1 141 ? -37.237 -16.590 20.234 1.00 56.34 141 ASP A C 1
ATOM 1086 O O . ASP A 1 141 ? -37.726 -16.018 21.209 1.00 56.34 141 ASP A O 1
ATOM 1090 N N . LEU A 1 142 ? -36.207 -16.070 19.557 1.00 55.50 142 LEU A N 1
ATOM 1091 C CA . LEU A 1 142 ? -35.368 -14.952 20.016 1.00 55.50 142 LEU A CA 1
ATOM 1092 C C . LEU A 1 142 ? -36.079 -13.591 20.099 1.00 55.50 142 LEU A C 1
ATOM 1094 O O . LEU A 1 142 ? -35.629 -12.720 20.840 1.00 55.50 142 LEU A O 1
ATOM 1098 N N . GLY A 1 143 ? -37.172 -13.391 19.354 1.00 58.12 143 GLY A N 1
ATOM 1099 C CA . GLY A 1 143 ? -37.892 -12.109 19.320 1.00 58.12 143 GLY A CA 1
ATOM 1100 C C . GLY A 1 143 ? -38.574 -11.744 20.644 1.00 58.12 143 GLY A C 1
ATOM 1101 O O . GLY A 1 143 ? -38.733 -10.565 20.944 1.00 58.12 143 GLY A O 1
ATOM 1102 N N . ASP A 1 144 ? -38.927 -12.748 21.448 1.00 57.91 144 ASP A N 1
ATOM 1103 C CA . ASP A 1 144 ? -39.648 -12.585 22.716 1.00 57.91 144 ASP A CA 1
ATOM 1104 C C . ASP A 1 144 ? -38.714 -12.301 23.907 1.00 57.91 144 ASP A C 1
ATOM 1106 O O . ASP A 1 144 ? -39.138 -11.735 24.917 1.00 57.91 144 ASP A O 1
ATOM 1110 N N . LEU A 1 145 ? -37.438 -12.696 23.802 1.00 60.19 145 LEU A N 1
ATOM 1111 C CA . LEU A 1 145 ? -36.498 -12.737 24.927 1.00 60.19 145 LEU A CA 1
ATOM 1112 C C . LEU A 1 145 ? -36.237 -11.347 25.524 1.00 60.19 145 LEU A C 1
ATOM 1114 O O . LEU A 1 145 ? -36.274 -11.193 26.740 1.00 60.19 145 LEU A O 1
ATOM 1118 N N . SER A 1 146 ? -36.016 -10.331 24.685 1.00 63.66 146 SER A N 1
ATOM 1119 C CA . SER A 1 146 ? -35.769 -8.957 25.150 1.00 63.66 146 SER A CA 1
ATOM 1120 C C . SER A 1 146 ? -37.002 -8.361 25.837 1.00 63.66 146 SER A C 1
ATOM 1122 O O . SER A 1 146 ? -36.898 -7.885 26.966 1.00 63.66 146 SER A O 1
ATOM 1124 N N . ALA A 1 147 ? -38.179 -8.460 25.208 1.00 68.38 147 ALA A N 1
ATOM 1125 C CA . ALA A 1 147 ? -39.422 -7.928 25.762 1.00 68.38 147 ALA A CA 1
ATOM 1126 C C . ALA A 1 147 ? -39.781 -8.585 27.106 1.00 68.38 147 ALA A C 1
ATOM 1128 O O . ALA A 1 147 ? -40.181 -7.896 28.047 1.00 68.38 147 ALA A O 1
ATOM 1129 N N . LYS A 1 148 ? -39.592 -9.906 27.223 1.00 70.81 148 LYS A N 1
ATOM 1130 C CA . LYS A 1 148 ? -39.898 -10.655 28.448 1.00 70.81 148 LYS A CA 1
ATOM 1131 C C . LYS A 1 148 ? -38.836 -10.502 29.535 1.00 70.81 148 LYS A C 1
ATOM 1133 O O . LYS A 1 148 ? -39.212 -10.453 30.700 1.00 70.81 148 LYS A O 1
ATOM 1138 N N . LEU A 1 149 ? -37.559 -10.316 29.192 1.00 70.12 149 LEU A N 1
ATOM 1139 C CA . LEU A 1 149 ? -36.535 -9.919 30.165 1.00 70.12 149 LEU A CA 1
ATOM 1140 C C . LEU A 1 149 ? -36.850 -8.530 30.747 1.00 70.12 149 LEU A C 1
ATOM 1142 O O . LEU A 1 149 ? -36.850 -8.365 31.962 1.00 70.12 149 LEU A O 1
ATOM 1146 N N . SER A 1 150 ? -37.207 -7.548 29.909 1.00 71.06 150 SER A N 1
ATOM 1147 C CA . SER A 1 150 ? -37.632 -6.221 30.380 1.00 71.06 150 SER A CA 1
ATOM 1148 C C . SER A 1 150 ? -38.920 -6.262 31.210 1.00 71.06 150 SER A C 1
ATOM 1150 O O . SER A 1 150 ? -39.042 -5.503 32.168 1.00 71.06 150 SER A O 1
ATOM 1152 N N . ALA A 1 151 ? -39.869 -7.149 30.890 1.00 76.31 151 ALA A N 1
ATOM 1153 C CA . ALA A 1 151 ? -41.057 -7.364 31.716 1.00 76.31 151 ALA A CA 1
ATOM 1154 C C . ALA A 1 151 ? -40.710 -8.006 33.072 1.00 76.31 151 ALA A C 1
ATOM 1156 O O . ALA A 1 151 ? -41.196 -7.549 34.102 1.00 76.31 151 ALA A O 1
ATOM 1157 N N . HIS A 1 152 ? -39.833 -9.014 33.097 1.00 74.38 152 HIS A N 1
ATOM 1158 C CA . HIS A 1 152 ? -39.418 -9.683 34.331 1.00 74.38 152 HIS A CA 1
ATOM 1159 C C . HIS A 1 152 ? -38.602 -8.760 35.249 1.00 74.38 152 HIS A C 1
ATOM 1161 O O . HIS A 1 152 ? -38.783 -8.797 36.464 1.00 74.38 152 HIS A O 1
ATOM 1167 N N . LEU A 1 153 ? -37.749 -7.896 34.687 1.00 74.38 153 LEU A N 1
ATOM 1168 C CA . LEU A 1 153 ? -37.044 -6.864 35.452 1.00 74.38 153 LEU A CA 1
ATOM 1169 C C . LEU A 1 153 ? -38.026 -5.852 36.059 1.00 74.38 153 LEU A C 1
ATOM 1171 O O . LEU A 1 153 ? -37.934 -5.578 37.248 1.00 74.38 153 LEU A O 1
ATOM 1175 N N . ARG A 1 154 ? -39.036 -5.390 35.304 1.00 78.00 154 ARG A N 1
ATOM 1176 C CA . ARG A 1 154 ? -40.101 -4.527 35.852 1.00 78.00 154 ARG A CA 1
ATOM 1177 C C . ARG A 1 154 ? -40.882 -5.195 36.981 1.00 78.00 154 ARG A C 1
ATOM 1179 O O . ARG A 1 154 ? -41.103 -4.561 38.001 1.00 78.00 154 ARG A O 1
ATOM 1186 N N . ILE A 1 155 ? -41.247 -6.471 36.838 1.00 77.88 155 ILE A N 1
ATOM 1187 C CA . ILE A 1 155 ? -41.917 -7.238 37.904 1.00 77.88 155 ILE A CA 1
ATOM 1188 C C . ILE A 1 155 ? -41.017 -7.344 39.147 1.00 77.88 155 ILE A C 1
ATOM 1190 O O . ILE A 1 155 ? -41.512 -7.249 40.268 1.00 77.88 155 ILE A O 1
ATOM 1194 N N . GLN A 1 156 ? -39.702 -7.500 38.967 1.00 75.31 156 GLN A N 1
ATOM 1195 C CA . GLN A 1 156 ? -38.738 -7.552 40.066 1.00 75.31 156 GLN A CA 1
ATOM 1196 C C . GLN A 1 156 ? -38.539 -6.185 40.744 1.00 75.31 156 GLN A C 1
ATOM 1198 O O . GLN A 1 156 ? -38.501 -6.132 41.971 1.00 75.31 156 GLN A O 1
ATOM 1203 N N . ASP A 1 157 ? -38.464 -5.088 39.986 1.00 77.75 157 ASP A N 1
ATOM 1204 C CA . ASP A 1 157 ? -38.423 -3.724 40.531 1.00 77.75 157 ASP A CA 1
ATOM 1205 C C . ASP A 1 157 ? -39.733 -3.368 41.248 1.00 77.75 157 ASP A C 1
ATOM 1207 O O . ASP A 1 157 ? -39.695 -2.862 42.364 1.00 77.75 157 ASP A O 1
ATOM 1211 N N . GLU A 1 158 ? -40.898 -3.699 40.681 1.00 82.25 158 GLU A N 1
ATOM 1212 C CA . GLU A 1 158 ? -42.196 -3.537 41.347 1.00 82.25 158 GLU A CA 1
ATOM 1213 C C . GLU A 1 158 ? -42.290 -4.348 42.644 1.00 82.25 158 GLU A C 1
ATOM 1215 O O . GLU A 1 158 ? -42.842 -3.863 43.630 1.00 82.25 158 GLU A O 1
ATOM 1220 N N . ALA A 1 159 ? -41.774 -5.581 42.659 1.00 78.56 159 ALA A N 1
ATOM 1221 C CA . ALA A 1 159 ? -41.718 -6.403 43.862 1.00 78.56 159 ALA A CA 1
ATOM 1222 C C . ALA A 1 159 ? -40.759 -5.811 44.907 1.00 78.56 159 ALA A C 1
ATOM 1224 O O . ALA A 1 159 ? -41.090 -5.810 46.092 1.00 78.56 159 ALA A O 1
ATOM 1225 N N . ARG A 1 160 ? -39.615 -5.253 44.483 1.00 82.31 160 ARG A N 1
ATOM 1226 C CA . ARG A 1 160 ? -38.669 -4.579 45.382 1.00 82.31 160 ARG A CA 1
ATOM 1227 C C . ARG A 1 160 ? -39.276 -3.308 45.975 1.00 82.31 160 ARG A C 1
ATOM 1229 O O . ARG A 1 160 ? -39.252 -3.166 47.186 1.00 82.31 160 ARG A O 1
ATOM 1236 N N . ILE A 1 161 ? -39.918 -2.465 45.164 1.00 82.25 161 ILE A N 1
ATOM 1237 C CA . ILE A 1 161 ? -40.622 -1.252 45.616 1.00 82.25 161 ILE A CA 1
ATOM 1238 C C . ILE A 1 161 ? -41.756 -1.603 46.594 1.00 82.25 161 ILE A C 1
ATOM 1240 O O . ILE A 1 161 ? -41.934 -0.924 47.601 1.00 82.25 161 ILE A O 1
ATOM 1244 N N . LYS A 1 162 ? -42.506 -2.689 46.349 1.00 82.88 162 LYS A N 1
ATOM 1245 C CA . LYS A 1 162 ? -43.540 -3.178 47.282 1.00 82.88 162 LYS A CA 1
ATOM 1246 C C . LYS A 1 162 ? -42.941 -3.691 48.599 1.00 82.88 162 LYS A C 1
ATOM 1248 O O . LYS A 1 162 ? -43.537 -3.461 49.645 1.00 82.88 162 LYS A O 1
ATOM 1253 N N . ALA A 1 163 ? -41.776 -4.340 48.566 1.00 76.88 163 ALA A N 1
ATOM 1254 C CA . ALA A 1 163 ? -41.064 -4.774 49.770 1.00 76.88 163 ALA A CA 1
ATOM 1255 C C . ALA A 1 163 ? -40.462 -3.592 50.556 1.00 76.88 163 ALA A C 1
ATOM 1257 O O . ALA A 1 163 ? -40.614 -3.538 51.771 1.00 76.88 163 ALA A O 1
ATOM 1258 N N . GLU A 1 164 ? -39.853 -2.622 49.867 1.00 81.44 164 GLU A N 1
ATOM 1259 C CA . GLU A 1 164 ? -39.340 -1.367 50.437 1.00 81.44 164 GLU A CA 1
ATOM 1260 C C . GLU A 1 164 ? -40.472 -0.569 51.113 1.00 81.44 164 GLU A C 1
ATOM 1262 O O . GLU A 1 164 ? -40.329 -0.134 52.254 1.00 81.44 164 GLU A O 1
ATOM 1267 N N . ALA A 1 165 ? -41.637 -0.451 50.463 1.00 81.94 165 ALA A N 1
ATOM 1268 C CA . ALA A 1 165 ? -42.815 0.205 51.035 1.00 81.94 165 ALA A CA 1
ATOM 1269 C C . ALA A 1 165 ? -43.403 -0.555 52.240 1.00 81.94 165 ALA A C 1
ATOM 1271 O O . ALA A 1 165 ? -43.760 0.069 53.237 1.00 81.94 165 ALA A O 1
ATOM 1272 N N . ALA A 1 166 ? -43.477 -1.890 52.181 1.00 81.00 166 ALA A N 1
ATOM 1273 C CA . ALA A 1 166 ? -43.947 -2.708 53.301 1.00 81.00 166 ALA A CA 1
ATOM 1274 C C . ALA A 1 166 ? -42.995 -2.643 54.510 1.00 81.00 166 ALA A C 1
ATOM 1276 O O . ALA A 1 166 ? -43.457 -2.604 55.648 1.00 81.00 166 ALA A O 1
ATOM 1277 N N . GLN A 1 167 ? -41.680 -2.581 54.273 1.00 79.19 167 GLN A N 1
ATOM 1278 C CA . GLN A 1 167 ? -40.697 -2.357 55.331 1.00 79.19 167 GLN A CA 1
ATOM 1279 C C . GLN A 1 167 ? -40.854 -0.959 55.947 1.00 79.19 167 GLN A C 1
ATOM 1281 O O . GLN A 1 167 ? -40.887 -0.850 57.167 1.00 79.19 167 GLN A O 1
ATOM 1286 N N . SER A 1 168 ? -41.022 0.090 55.132 1.00 80.81 168 SER A N 1
ATOM 1287 C CA . SER A 1 168 ? -41.252 1.455 55.630 1.00 80.81 168 SER A CA 1
ATOM 1288 C C . SER A 1 168 ? -42.504 1.545 56.510 1.00 80.81 168 SER A C 1
ATOM 1290 O O . SER A 1 168 ? -42.448 2.134 57.584 1.00 80.81 168 SER A O 1
ATOM 1292 N N . ALA A 1 169 ? -43.609 0.910 56.104 1.00 82.12 169 ALA A N 1
ATOM 1293 C CA . ALA A 1 169 ? -44.839 0.867 56.898 1.00 82.12 169 ALA A CA 1
ATOM 1294 C C . ALA A 1 169 ? -44.646 0.124 58.235 1.00 82.12 169 ALA A C 1
ATOM 1296 O O . ALA A 1 169 ? -45.070 0.613 59.279 1.00 82.12 169 ALA A O 1
ATOM 1297 N N . ALA A 1 170 ? -43.940 -1.012 58.233 1.00 80.00 170 ALA A N 1
ATOM 1298 C CA . ALA A 1 170 ? -43.616 -1.739 59.462 1.00 80.00 170 ALA A CA 1
ATOM 1299 C C . ALA A 1 170 ? -42.662 -0.950 60.386 1.00 80.00 170 ALA A C 1
ATOM 1301 O O . ALA A 1 170 ? -42.756 -1.052 61.609 1.00 80.00 170 ALA A O 1
ATOM 1302 N N . GLU A 1 171 ? -41.751 -0.145 59.831 1.00 82.62 171 GLU A N 1
ATOM 1303 C CA . GLU A 1 171 ? -40.882 0.749 60.606 1.00 82.62 171 GLU A CA 1
ATOM 1304 C C . GLU A 1 171 ? -41.648 1.951 61.194 1.00 82.62 171 GLU A C 1
ATOM 1306 O O . GLU A 1 171 ? -41.317 2.388 62.299 1.00 82.62 171 GLU A O 1
ATOM 1311 N N . GLU A 1 172 ? -42.694 2.444 60.520 1.00 85.12 172 GLU A N 1
ATOM 1312 C CA . GLU A 1 172 ? -43.631 3.451 61.045 1.00 85.12 172 GLU A CA 1
ATOM 1313 C C . GLU A 1 172 ? -44.518 2.883 62.169 1.00 85.12 172 GLU A C 1
ATOM 1315 O O . GLU A 1 172 ? -44.583 3.479 63.246 1.00 85.12 172 GLU A O 1
ATOM 1320 N N . GLU A 1 173 ? -45.120 1.699 61.993 1.00 84.38 173 GLU A N 1
ATOM 1321 C CA . GLU A 1 173 ? -45.886 1.006 63.048 1.00 84.38 173 GLU A CA 1
ATOM 1322 C C . GLU A 1 173 ? -45.028 0.752 64.300 1.00 84.38 173 GLU A C 1
ATOM 1324 O O . GLU A 1 173 ? -45.455 0.997 65.430 1.00 84.38 173 GLU A O 1
ATOM 1329 N N . LEU A 1 174 ? -43.774 0.327 64.118 1.00 81.88 174 LEU A N 1
ATOM 1330 C CA . LEU A 1 174 ? -42.840 0.071 65.217 1.00 81.88 174 LEU A CA 1
ATOM 1331 C C . LEU A 1 174 ? -42.381 1.377 65.903 1.00 81.88 174 LEU A C 1
ATOM 1333 O O . LEU A 1 174 ? -42.042 1.361 67.088 1.00 81.88 174 LEU A O 1
ATOM 1337 N N . GLN A 1 175 ? -42.401 2.523 65.211 1.00 81.88 175 GLN A N 1
ATOM 1338 C CA . GLN A 1 175 ? -42.226 3.840 65.840 1.00 81.88 175 GLN A CA 1
ATOM 1339 C C . GLN A 1 175 ? -43.472 4.285 66.618 1.00 81.88 175 GLN A C 1
ATOM 1341 O O . GLN A 1 175 ? -43.322 4.775 67.738 1.00 81.88 175 GLN A O 1
ATOM 1346 N N . ALA A 1 176 ? -44.680 4.061 66.091 1.00 84.19 176 ALA A N 1
ATOM 1347 C CA . ALA A 1 176 ? -45.931 4.363 66.790 1.00 84.19 176 ALA A CA 1
ATOM 1348 C C . ALA A 1 176 ? -46.047 3.573 68.107 1.00 84.19 176 ALA A C 1
ATOM 1350 O O . ALA A 1 176 ? -46.187 4.173 69.173 1.00 84.19 176 ALA A O 1
ATOM 1351 N N . LEU A 1 177 ? -45.835 2.252 68.060 1.00 83.75 177 LEU A N 1
ATOM 1352 C CA . LEU A 1 177 ? -45.838 1.372 69.238 1.00 83.75 177 LEU A CA 1
ATOM 1353 C C . LEU A 1 177 ? -44.766 1.746 70.279 1.00 83.75 177 LEU A C 1
ATOM 1355 O O . LEU A 1 177 ? -44.960 1.539 71.475 1.00 83.75 177 LEU A O 1
ATOM 1359 N N . LYS A 1 178 ? -43.631 2.325 69.857 1.00 82.94 178 LYS A N 1
ATOM 1360 C CA . LYS A 1 178 ? -42.636 2.892 70.787 1.00 82.94 178 LYS A CA 1
ATOM 1361 C C . LYS A 1 178 ? -43.139 4.170 71.456 1.00 82.94 178 LYS A C 1
ATOM 1363 O O . LYS A 1 178 ? -42.897 4.342 72.646 1.00 82.94 178 LYS A O 1
ATOM 1368 N N . GLY A 1 179 ? -43.831 5.042 70.723 1.00 82.06 179 GLY A N 1
ATOM 1369 C CA . GLY A 1 179 ? -44.474 6.232 71.286 1.00 82.06 179 GLY A CA 1
ATOM 1370 C C . GLY A 1 179 ? -45.512 5.867 72.348 1.00 82.06 179 GLY A C 1
ATOM 1371 O O . GLY A 1 179 ? -45.439 6.364 73.470 1.00 82.06 179 GLY A O 1
ATOM 1372 N N . GLU A 1 180 ? -46.405 4.929 72.027 1.00 85.56 180 GLU A N 1
ATOM 1373 C CA . GLU A 1 180 ? -47.406 4.391 72.959 1.00 85.56 180 GLU A CA 1
ATOM 1374 C C . GLU A 1 180 ? -46.756 3.755 74.199 1.00 85.56 180 GLU A C 1
ATOM 1376 O O . GLU A 1 180 ? -47.195 4.000 75.322 1.00 85.56 180 GLU A O 1
ATOM 1381 N N . LEU A 1 181 ? -45.665 2.997 74.030 1.00 85.06 181 LEU A N 1
ATOM 1382 C CA . LEU A 1 181 ? -44.943 2.377 75.145 1.00 85.06 181 LEU A CA 1
ATOM 1383 C C . LEU A 1 181 ? -44.265 3.401 76.073 1.00 85.06 181 LEU A C 1
ATOM 1385 O O . LEU A 1 181 ? -44.288 3.216 77.290 1.00 85.06 181 LEU A O 1
ATOM 1389 N N . GLU A 1 182 ? -43.654 4.467 75.543 1.00 84.88 182 GLU A N 1
ATOM 1390 C CA . GLU A 1 182 ? -43.089 5.529 76.390 1.00 84.88 182 GLU A CA 1
ATOM 1391 C C . GLU A 1 182 ? -44.182 6.362 77.079 1.00 84.88 182 GLU A C 1
ATOM 1393 O O . GLU A 1 182 ? -44.009 6.736 78.241 1.00 84.88 182 GLU A O 1
ATOM 1398 N N . GLN A 1 183 ? -45.335 6.581 76.434 1.00 84.00 183 GLN A N 1
ATOM 1399 C CA . GLN A 1 183 ? -46.484 7.217 77.085 1.00 84.00 183 GLN A CA 1
ATOM 1400 C C . GLN A 1 183 ? -47.043 6.343 78.221 1.00 84.00 183 GLN A C 1
ATOM 1402 O O . GLN A 1 183 ? -47.199 6.829 79.340 1.00 84.00 183 GLN A O 1
ATOM 1407 N N . ALA A 1 184 ? -47.248 5.043 77.993 1.00 80.75 184 ALA A N 1
ATOM 1408 C CA . ALA A 1 184 ? -47.728 4.118 79.022 1.00 80.75 184 ALA A CA 1
ATOM 1409 C C . ALA A 1 184 ? -46.765 4.011 80.222 1.00 80.75 184 ALA A C 1
ATOM 1411 O O . ALA A 1 184 ? -47.203 3.896 81.367 1.00 80.75 184 ALA A O 1
ATOM 1412 N N . LYS A 1 185 ? -45.444 4.101 79.999 1.00 83.88 185 LYS A N 1
ATOM 1413 C CA . LYS A 1 185 ? -44.452 4.208 81.088 1.00 83.88 185 LYS A CA 1
ATOM 1414 C C . LYS A 1 185 ? -44.602 5.499 81.892 1.00 83.88 185 LYS A C 1
ATOM 1416 O O . LYS A 1 185 ? -44.436 5.465 83.109 1.00 83.88 185 LYS A O 1
ATOM 1421 N N . TRP A 1 186 ? -44.883 6.621 81.230 1.00 86.94 186 TRP A N 1
ATOM 1422 C CA . TRP A 1 186 ? -45.085 7.914 81.887 1.00 86.94 186 TRP A CA 1
ATOM 1423 C C . TRP A 1 186 ? -46.366 7.918 82.735 1.00 86.94 186 TRP A C 1
ATOM 1425 O O . TRP A 1 186 ? -46.324 8.294 83.904 1.00 86.94 186 TRP A O 1
ATOM 1435 N N . GLU A 1 187 ? -47.468 7.386 82.201 1.00 84.06 187 GLU A N 1
ATOM 1436 C CA . GLU A 1 187 ? -48.734 7.211 82.929 1.00 84.06 187 GLU A CA 1
ATOM 1437 C C . GLU A 1 187 ? -48.574 6.266 84.137 1.00 84.06 187 GLU A C 1
ATOM 1439 O O . GLU A 1 187 ? -49.033 6.574 85.237 1.00 84.06 187 GLU A O 1
ATOM 1444 N N . MET A 1 188 ? -47.836 5.158 83.984 1.00 78.06 188 MET A N 1
ATOM 1445 C CA . MET A 1 188 ? -47.498 4.248 85.091 1.00 78.06 188 MET A CA 1
ATOM 1446 C C . MET A 1 188 ? -46.602 4.890 86.161 1.00 78.06 188 MET A C 1
ATOM 1448 O O . MET A 1 188 ? -46.721 4.546 87.338 1.00 78.06 188 MET A O 1
ATOM 1452 N N . ALA A 1 189 ? -45.714 5.817 85.787 1.00 78.38 189 ALA A N 1
ATOM 1453 C CA . ALA A 1 189 ? -44.926 6.586 86.750 1.00 78.38 189 ALA A CA 1
ATOM 1454 C C . ALA A 1 189 ? -45.813 7.569 87.533 1.00 78.38 189 ALA A C 1
ATOM 1456 O O . ALA A 1 189 ? -45.738 7.609 88.758 1.00 78.38 189 ALA A O 1
ATOM 1457 N N . GLN A 1 190 ? -46.716 8.281 86.850 1.00 79.62 190 GLN A N 1
ATOM 1458 C CA . GLN A 1 190 ? -47.656 9.203 87.491 1.00 79.62 190 GLN A CA 1
ATOM 1459 C C . GLN A 1 190 ? -48.599 8.483 88.471 1.00 79.62 190 GLN A C 1
ATOM 1461 O O . GLN A 1 190 ? -48.751 8.919 89.611 1.00 79.62 190 GLN A O 1
ATOM 1466 N N . LEU A 1 191 ? -49.171 7.339 88.074 1.00 81.69 191 LEU A N 1
ATOM 1467 C CA . LEU A 1 191 ? -50.022 6.518 88.949 1.00 81.69 191 LEU A CA 1
ATOM 1468 C C . LEU A 1 191 ? -49.283 6.022 90.200 1.00 81.69 191 LEU A C 1
ATOM 1470 O O . LEU A 1 191 ? -49.891 5.882 91.262 1.00 81.69 191 LEU A O 1
ATOM 1474 N N . LYS A 1 192 ? -47.972 5.775 90.097 1.00 80.69 192 LYS A N 1
ATOM 1475 C CA . LYS A 1 192 ? -47.141 5.422 91.249 1.00 80.69 192 LYS A CA 1
ATOM 1476 C C . LYS A 1 192 ? -46.943 6.618 92.186 1.00 80.69 192 LYS A C 1
ATOM 1478 O O . LYS A 1 192 ? -47.158 6.475 93.387 1.00 80.69 192 LYS A O 1
ATOM 1483 N N . ASP A 1 193 ? -46.604 7.786 91.644 1.00 79.56 193 ASP A N 1
ATOM 1484 C CA . ASP A 1 193 ? -46.423 9.019 92.422 1.00 79.56 193 ASP A CA 1
ATOM 1485 C C . ASP A 1 193 ? -47.725 9.485 93.108 1.00 79.56 193 ASP A C 1
ATOM 1487 O O . ASP A 1 193 ? -47.670 10.195 94.117 1.00 79.56 193 ASP A O 1
ATOM 1491 N N . ASP A 1 194 ? -48.897 9.114 92.580 1.00 78.00 194 ASP A N 1
ATOM 1492 C CA . ASP A 1 194 ? -50.206 9.319 93.217 1.00 78.00 194 ASP A CA 1
ATOM 1493 C C . ASP A 1 194 ? -50.499 8.264 94.310 1.00 78.00 194 ASP A C 1
ATOM 1495 O O . ASP A 1 194 ? -50.985 8.616 95.387 1.00 78.00 194 ASP A O 1
ATOM 1499 N N . LEU A 1 195 ? -50.145 6.988 94.095 1.00 79.81 195 LEU A N 1
ATOM 1500 C CA . LEU A 1 195 ? -50.297 5.913 95.090 1.00 79.81 195 LEU A CA 1
ATOM 1501 C C . LEU A 1 195 ? -49.404 6.126 96.325 1.00 79.81 195 LEU A C 1
ATOM 1503 O O . LEU A 1 195 ? -49.865 5.980 97.459 1.00 79.81 195 LEU A O 1
ATOM 1507 N N . ASP A 1 196 ? -48.143 6.511 96.118 1.00 75.44 196 ASP A N 1
ATOM 1508 C CA . ASP A 1 196 ? -47.202 6.825 97.200 1.00 75.44 196 ASP A CA 1
ATOM 1509 C C . ASP A 1 196 ? -47.672 8.053 98.016 1.00 75.44 196 ASP A C 1
ATOM 1511 O O . ASP A 1 196 ? -47.398 8.149 99.214 1.00 75.44 196 ASP A O 1
ATOM 1515 N N . ARG A 1 197 ? -48.469 8.948 97.409 1.00 73.12 197 ARG A N 1
ATOM 1516 C CA . ARG A 1 197 ? -49.112 10.093 98.080 1.00 73.12 197 ARG A CA 1
ATOM 1517 C C . ARG A 1 197 ? -50.308 9.666 98.933 1.00 73.12 197 ARG A C 1
ATOM 1519 O O . ARG A 1 197 ? -50.373 10.028 100.104 1.00 73.12 197 ARG A O 1
ATOM 1526 N N . ALA A 1 198 ? -51.202 8.838 98.391 1.00 71.00 198 ALA A N 1
ATOM 1527 C CA . ALA A 1 198 ? -52.361 8.316 99.123 1.00 71.00 198 ALA A CA 1
ATOM 1528 C C . ALA A 1 198 ? -51.952 7.485 100.358 1.00 71.00 198 ALA A C 1
ATOM 1530 O O . ALA A 1 198 ? -52.567 7.591 101.420 1.00 71.00 198 ALA A O 1
ATOM 1531 N N . ASN A 1 199 ? -50.865 6.710 100.257 1.00 67.75 199 ASN A N 1
ATOM 1532 C CA . ASN A 1 199 ? -50.312 5.960 101.390 1.00 67.75 199 ASN A CA 1
ATOM 1533 C C . ASN A 1 199 ? -49.750 6.865 102.506 1.00 67.75 199 ASN A C 1
ATOM 1535 O O . ASN A 1 199 ? -49.755 6.465 103.671 1.00 67.75 199 ASN A O 1
ATOM 1539 N N . ALA A 1 200 ? -49.293 8.081 102.187 1.00 60.69 200 ALA A N 1
ATOM 1540 C CA . ALA A 1 200 ? -48.818 9.040 103.185 1.00 60.69 200 ALA A CA 1
ATOM 1541 C C . ALA A 1 200 ? -49.966 9.690 103.985 1.00 60.69 200 ALA A C 1
ATOM 1543 O O . ALA A 1 200 ? -49.783 10.038 105.152 1.00 60.69 200 ALA A O 1
ATOM 1544 N N . GLU A 1 201 ? -51.156 9.821 103.390 1.00 59.69 201 GLU A N 1
ATOM 1545 C CA . GLU A 1 201 ? -52.331 10.444 104.021 1.00 59.69 201 GLU A CA 1
ATOM 1546 C C . GLU A 1 201 ? -53.073 9.500 104.991 1.00 59.69 201 GLU A C 1
ATOM 1548 O O . GLU A 1 201 ? -53.761 9.960 105.901 1.00 59.69 201 GLU A O 1
ATOM 1553 N N . ALA A 1 202 ? -52.896 8.180 104.862 1.00 54.25 202 ALA A N 1
ATOM 1554 C CA . ALA A 1 202 ? -53.637 7.168 105.627 1.00 54.25 202 ALA A CA 1
ATOM 1555 C C . ALA A 1 202 ? -53.181 6.959 107.096 1.00 54.25 202 ALA A C 1
ATOM 1557 O O . ALA A 1 202 ? -53.773 6.153 107.815 1.00 54.25 202 ALA A O 1
ATOM 1558 N N . CYS A 1 203 ? -52.138 7.653 107.566 1.00 43.00 203 CYS A N 1
ATOM 1559 C CA . CYS A 1 203 ? -51.442 7.343 108.825 1.00 43.00 203 CYS A CA 1
ATOM 1560 C C . CYS A 1 203 ? -51.693 8.344 109.981 1.00 43.00 203 CYS A C 1
ATOM 1562 O O . CYS A 1 203 ? -50.734 8.898 110.522 1.00 43.00 203 CYS A O 1
ATOM 1564 N N . GLN A 1 204 ? -52.949 8.551 110.421 1.00 39.78 204 GLN A N 1
ATOM 1565 C CA . GLN A 1 204 ? -53.258 9.308 111.661 1.00 39.78 204 GLN A CA 1
ATOM 1566 C C . GLN A 1 204 ? -54.410 8.746 112.543 1.00 39.78 204 GLN A C 1
ATOM 1568 O O . GLN A 1 204 ? -55.561 8.676 112.113 1.00 39.78 204 GLN A O 1
ATOM 1573 N N . PRO A 1 205 ? -54.087 8.416 113.814 1.00 43.72 205 PRO A N 1
ATOM 1574 C CA . PRO A 1 205 ? -54.933 8.210 114.994 1.00 43.72 205 PRO A CA 1
ATOM 1575 C C . PRO A 1 205 ? -55.896 9.254 115.594 1.00 43.72 205 PRO A C 1
ATOM 1577 O O . PRO A 1 205 ? -55.359 10.245 116.089 1.00 43.72 205 PRO A O 1
ATOM 1580 N N . PRO A 1 206 ? -57.217 9.052 115.772 1.00 43.56 206 PRO A N 1
ATOM 1581 C CA . PRO A 1 206 ? -58.001 9.802 116.774 1.00 43.56 206 PRO A CA 1
ATOM 1582 C C . PRO A 1 206 ? -58.242 9.005 118.083 1.00 43.56 206 PRO A C 1
ATOM 1584 O O . PRO A 1 206 ? -58.103 7.783 118.103 1.00 43.56 206 PRO A O 1
ATOM 1587 N N . ALA A 1 207 ? -58.634 9.680 119.178 1.00 44.22 207 ALA A N 1
ATOM 1588 C CA . ALA A 1 207 ? -58.843 9.087 120.517 1.00 44.22 207 ALA A CA 1
ATOM 1589 C C . ALA A 1 207 ? -60.110 9.616 121.241 1.00 44.22 207 ALA A C 1
ATOM 1591 O O . ALA A 1 207 ? -60.546 10.732 120.958 1.00 44.22 207 ALA A O 1
ATOM 1592 N N . CYS A 1 208 ? -60.684 8.843 122.186 1.00 31.28 208 CYS A N 1
ATOM 1593 C CA . CYS A 1 208 ? -61.748 9.280 123.122 1.00 31.28 208 CYS A CA 1
ATOM 1594 C C . CYS A 1 208 ? -61.926 8.336 124.352 1.00 31.28 208 CYS A C 1
ATOM 1596 O O . CYS A 1 208 ? -61.240 7.319 124.438 1.00 31.28 208 CYS A O 1
ATOM 1598 N N . GLU A 1 209 ? -62.823 8.667 125.300 1.00 39.66 209 GLU A N 1
ATOM 1599 C CA . GLU A 1 209 ? -62.890 8.144 126.697 1.00 39.66 209 GLU A CA 1
ATOM 1600 C C . GLU A 1 209 ? -64.304 7.653 127.155 1.00 39.66 209 GLU A C 1
ATOM 1602 O O . GLU A 1 209 ? -65.264 7.950 126.450 1.00 39.66 209 GLU A O 1
ATOM 1607 N N . CYS A 1 210 ? -64.440 6.986 128.343 1.00 28.27 210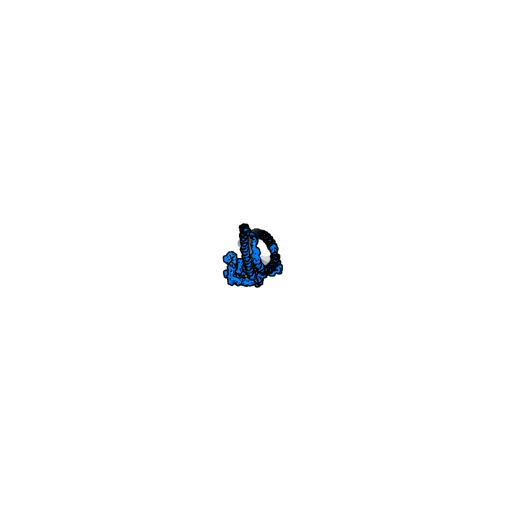 CYS A N 1
ATOM 1608 C CA . CYS A 1 210 ? -65.459 7.214 129.439 1.00 28.27 210 CYS A CA 1
ATOM 1609 C C . CYS A 1 210 ? -65.996 6.012 130.315 1.00 28.27 210 CYS A C 1
ATOM 1611 O O . CYS A 1 210 ? -66.836 5.247 129.864 1.00 28.27 210 CYS A O 1
ATOM 1613 N N . GLN A 1 211 ? -65.603 5.978 131.614 1.00 32.47 211 GLN A N 1
ATOM 1614 C CA . GLN A 1 211 ? -66.358 5.862 132.922 1.00 32.47 211 GLN A CA 1
ATOM 1615 C C . GLN A 1 211 ? -67.375 4.716 133.342 1.00 32.47 211 GLN A C 1
ATOM 1617 O O . GLN A 1 211 ? -67.660 3.797 132.588 1.00 32.47 211 GLN A O 1
ATOM 1622 N N . PHE A 1 212 ? -67.829 4.752 134.631 1.00 44.78 212 PHE A N 1
ATOM 1623 C CA . PHE A 1 212 ? -68.460 3.728 135.553 1.00 44.78 212 PHE A CA 1
ATOM 1624 C C . PHE A 1 212 ? -69.715 4.305 136.326 1.00 44.78 212 PHE A C 1
ATOM 1626 O O . PHE A 1 212 ? -70.011 5.456 135.994 1.00 44.78 212 PHE A O 1
ATOM 1633 N N . PRO A 1 213 ? -70.450 3.702 137.340 1.00 49.69 213 PRO A N 1
ATOM 1634 C CA . PRO A 1 213 ? -70.372 2.450 138.172 1.00 49.69 213 PRO A CA 1
ATOM 1635 C C . PRO A 1 213 ? -71.688 1.572 138.103 1.00 49.69 213 PRO A C 1
ATOM 1637 O O . PRO A 1 213 ? -72.167 1.436 136.984 1.00 49.69 213 PRO A O 1
ATOM 1640 N N . GLY A 1 214 ? -72.362 0.874 139.070 1.00 34.81 214 GLY A N 1
ATOM 1641 C CA . GLY A 1 214 ? -72.393 0.623 140.560 1.00 34.81 214 GLY A CA 1
ATOM 1642 C C . GLY A 1 214 ? -73.596 1.295 141.301 1.00 34.81 214 GLY A C 1
ATOM 1643 O O . GLY A 1 214 ? -73.985 2.363 140.840 1.00 34.81 214 GLY A O 1
ATOM 1644 N N . SER A 1 215 ? -74.245 0.852 142.411 1.00 39.88 215 SER A N 1
ATOM 1645 C CA . SER A 1 215 ? -74.419 -0.391 143.253 1.00 39.88 215 SER A CA 1
ATOM 1646 C C . SER A 1 215 ? -75.626 -0.145 144.265 1.00 39.88 215 SER A C 1
ATOM 1648 O O . SER A 1 215 ? -76.335 0.822 143.999 1.00 39.88 215 SER A O 1
ATOM 1650 N N . GLU A 1 216 ? -76.062 -0.825 145.370 1.00 38.09 216 GLU A N 1
ATOM 1651 C CA . GLU A 1 216 ? -75.771 -2.033 146.221 1.00 38.09 216 GLU A CA 1
ATOM 1652 C C . GLU A 1 216 ? -76.916 -2.282 147.302 1.00 38.09 216 GLU A C 1
ATOM 1654 O O . GLU A 1 216 ? -77.607 -1.318 147.615 1.00 38.09 216 GLU A O 1
ATOM 1659 N N . LEU A 1 217 ? -77.045 -3.490 147.934 1.00 34.75 217 LEU A N 1
ATOM 1660 C CA . LEU A 1 217 ? -77.709 -3.840 149.263 1.00 34.75 217 LEU A CA 1
ATOM 1661 C C . LEU A 1 217 ? -79.254 -3.588 149.492 1.00 34.75 217 LEU A C 1
ATOM 1663 O O . LEU A 1 217 ? -79.877 -2.942 148.659 1.00 34.75 217 LEU A O 1
ATOM 1667 N N . ASP A 1 218 ? -79.976 -3.983 150.582 1.00 32.19 218 ASP A N 1
ATOM 1668 C CA . ASP A 1 218 ? -80.105 -5.212 151.446 1.00 32.19 218 ASP A CA 1
ATOM 1669 C C . ASP A 1 218 ? -81.366 -5.098 152.403 1.00 32.19 218 ASP A C 1
ATOM 1671 O O . ASP A 1 218 ? -82.147 -4.159 152.265 1.00 32.19 218 ASP A O 1
ATOM 1675 N N . GLU A 1 219 ? -81.536 -6.012 153.383 1.00 37.69 219 GLU A N 1
ATOM 1676 C CA . GLU A 1 219 ? -82.369 -6.004 154.628 1.00 37.69 219 GLU A CA 1
ATOM 1677 C C . GLU A 1 219 ? -83.785 -6.667 154.707 1.00 37.69 219 GLU A C 1
ATOM 1679 O O . GLU A 1 219 ? -84.575 -6.746 153.768 1.00 37.69 219 GLU A O 1
ATOM 1684 N N . LEU A 1 220 ? -84.091 -7.176 155.919 1.00 36.41 220 LEU A N 1
ATOM 1685 C CA . LEU A 1 220 ? -85.330 -7.835 156.414 1.00 36.41 220 LEU A CA 1
ATOM 1686 C C . LEU A 1 220 ? -85.891 -6.982 157.603 1.00 36.41 220 LEU A C 1
ATOM 1688 O O . LEU A 1 220 ? -85.289 -5.973 157.937 1.00 36.41 220 LEU A O 1
ATOM 1692 N N . ARG A 1 221 ? -86.969 -7.240 158.373 1.00 34.88 221 ARG A N 1
ATOM 1693 C CA . ARG A 1 221 ? -87.719 -8.446 158.806 1.00 34.88 221 ARG A CA 1
ATOM 1694 C C . ARG A 1 221 ? -88.997 -8.001 159.584 1.00 34.88 221 ARG A C 1
ATOM 1696 O O . ARG A 1 221 ? -89.143 -6.820 159.870 1.00 34.88 221 ARG A O 1
ATOM 1703 N N . ASN A 1 222 ? -89.823 -8.954 160.054 1.00 36.84 222 ASN A N 1
ATOM 1704 C CA . ASN A 1 222 ? -90.878 -8.832 161.102 1.00 36.84 222 ASN A CA 1
ATOM 1705 C C . ASN A 1 222 ? -92.341 -8.552 160.668 1.00 36.84 222 ASN A C 1
ATOM 1707 O O . ASN A 1 222 ? -92.934 -7.547 161.049 1.00 36.84 222 ASN A O 1
ATOM 1711 N N . ALA A 1 223 ? -92.980 -9.523 160.002 1.00 44.22 223 ALA A N 1
ATOM 1712 C CA . ALA A 1 223 ? -94.447 -9.595 159.863 1.00 44.22 223 ALA A CA 1
ATOM 1713 C C . ALA A 1 223 ? -94.951 -11.058 159.823 1.00 44.22 223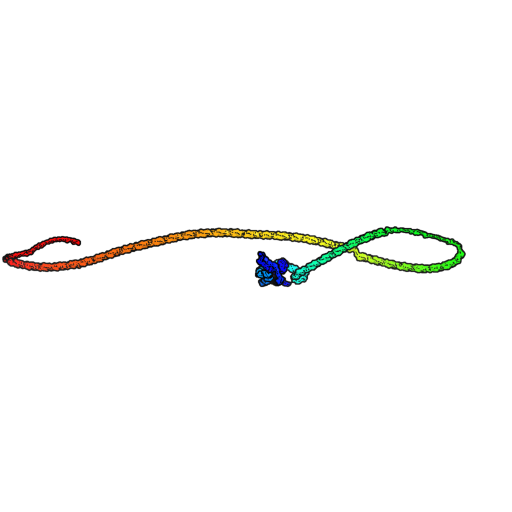 ALA A C 1
ATOM 1715 O O . ALA A 1 223 ? -95.656 -11.479 158.910 1.00 44.22 223 ALA A O 1
ATOM 1716 N N . GLU A 1 224 ? -94.544 -11.893 160.785 1.00 47.81 224 GLU A N 1
ATOM 1717 C CA . GLU A 1 224 ? -94.600 -13.361 160.621 1.00 47.81 224 GLU A CA 1
ATOM 1718 C C . GLU A 1 224 ? -95.988 -14.017 160.807 1.00 47.81 224 GLU A C 1
ATOM 1720 O O . GLU A 1 224 ? -96.130 -15.215 160.579 1.00 47.81 224 GLU A O 1
ATOM 1725 N N . ALA A 1 225 ? -97.030 -13.245 161.137 1.00 48.78 225 ALA A N 1
ATOM 1726 C CA . ALA A 1 225 ? -98.418 -13.722 161.182 1.00 48.78 225 ALA A CA 1
ATOM 1727 C C . ALA A 1 225 ? -99.113 -13.734 159.797 1.00 48.78 225 ALA A C 1
ATOM 1729 O O . ALA A 1 225 ? -99.539 -14.812 159.370 1.00 48.78 225 ALA A O 1
ATOM 1730 N N . PRO A 1 226 ? -99.198 -12.617 159.033 1.00 55.16 226 PRO A N 1
ATOM 1731 C CA . PRO A 1 226 ? -99.677 -12.668 157.646 1.00 55.16 226 PRO A CA 1
ATOM 1732 C C . PRO A 1 226 ? -98.794 -13.564 156.766 1.00 55.16 226 PRO A C 1
ATOM 1734 O O . PRO A 1 226 ? -99.324 -14.237 155.880 1.00 55.16 226 PRO A O 1
ATOM 1737 N N . ARG A 1 227 ? -97.493 -13.675 157.092 1.00 52.97 227 ARG A N 1
ATOM 1738 C CA . ARG A 1 227 ? -96.513 -14.559 156.438 1.00 52.97 227 ARG A CA 1
ATOM 1739 C C . ARG A 1 227 ? -96.989 -16.006 156.265 1.00 52.97 227 ARG A C 1
ATOM 1741 O O . ARG A 1 227 ? -96.533 -16.648 155.333 1.00 52.97 227 ARG A O 1
ATOM 1748 N N . LEU A 1 228 ? -97.896 -16.540 157.093 1.00 53.66 228 LEU A N 1
ATOM 1749 C CA . LEU A 1 228 ? -98.401 -17.917 156.939 1.00 53.66 228 LEU A CA 1
ATOM 1750 C C . LEU A 1 228 ? -99.515 -18.066 155.883 1.00 53.66 228 LEU A C 1
ATOM 1752 O O . LEU A 1 228 ? -99.514 -19.031 155.118 1.00 53.66 228 LEU A O 1
ATOM 1756 N N . ALA A 1 229 ? -100.430 -17.098 155.782 1.00 57.47 229 ALA A N 1
ATOM 1757 C CA . ALA A 1 229 ? -101.412 -17.053 154.692 1.00 57.47 229 ALA A CA 1
ATOM 1758 C C . ALA A 1 229 ? -100.747 -16.638 153.367 1.00 57.47 229 ALA A C 1
ATOM 1760 O O . ALA A 1 229 ? -101.077 -17.147 152.294 1.00 57.47 229 ALA A O 1
ATOM 1761 N N . GLU A 1 230 ? -99.757 -15.752 153.459 1.00 59.28 230 GLU A N 1
ATOM 1762 C CA . GLU A 1 230 ? -98.865 -15.389 152.367 1.00 59.28 230 GLU A CA 1
ATOM 1763 C C . GLU A 1 230 ? -97.984 -16.571 151.945 1.00 59.28 230 GLU A C 1
ATOM 1765 O O . GLU A 1 230 ? -97.863 -16.808 150.754 1.00 59.28 230 GLU A O 1
ATOM 1770 N N . MET A 1 231 ? -97.483 -17.404 152.868 1.00 64.12 231 MET A N 1
ATOM 1771 C CA . MET A 1 231 ? -96.769 -18.650 152.547 1.00 64.12 231 MET A CA 1
ATOM 1772 C C . MET A 1 231 ? -97.617 -19.615 151.721 1.00 64.12 231 MET A C 1
ATOM 1774 O O . MET A 1 231 ? -97.079 -20.240 150.817 1.00 64.12 231 MET A O 1
ATOM 1778 N N . LEU A 1 232 ? -98.924 -19.737 151.970 1.00 66.38 232 LEU A N 1
ATOM 1779 C CA . LEU A 1 232 ? -99.784 -20.574 151.123 1.00 66.38 232 LEU A CA 1
ATOM 1780 C C . LEU A 1 232 ? -99.949 -19.982 149.716 1.00 66.38 232 LEU A C 1
ATOM 1782 O O . LEU A 1 232 ? -99.867 -20.722 148.737 1.00 66.38 232 LEU A O 1
ATOM 1786 N N . LYS A 1 233 ? -100.076 -18.653 149.590 1.00 70.12 233 LYS A N 1
ATOM 1787 C CA . LYS A 1 233 ? -100.015 -17.981 148.280 1.00 70.12 233 LYS A CA 1
ATOM 1788 C C . LYS A 1 233 ? -98.648 -18.144 147.609 1.00 70.12 233 LYS A C 1
ATOM 1790 O O . LYS A 1 233 ? -98.612 -18.364 146.408 1.00 70.12 233 LYS A O 1
ATOM 1795 N N . LEU A 1 234 ? -97.551 -18.090 148.364 1.00 70.88 234 LEU A N 1
ATOM 1796 C CA . LEU A 1 234 ? -96.180 -18.297 147.891 1.00 70.88 234 LEU A CA 1
ATOM 1797 C C . LEU A 1 234 ? -95.897 -19.760 147.534 1.00 70.88 234 LEU A C 1
ATOM 1799 O O . LEU A 1 234 ? -95.056 -20.002 146.685 1.00 70.88 234 LEU A O 1
ATOM 1803 N N . VAL A 1 235 ? -96.587 -20.739 148.126 1.00 77.12 235 VAL A N 1
ATOM 1804 C CA . VAL A 1 235 ? -96.488 -22.159 147.745 1.00 77.12 235 VAL A CA 1
ATOM 1805 C C . VAL A 1 235 ? -97.271 -22.434 146.463 1.00 77.12 235 VAL A C 1
ATOM 1807 O O . VAL A 1 235 ? -96.770 -23.142 145.593 1.00 77.12 235 VAL A O 1
ATOM 1810 N N . GLU A 1 236 ? -98.460 -21.849 146.299 1.00 76.88 236 GLU A N 1
ATOM 1811 C CA . GLU A 1 236 ? -99.215 -21.951 145.044 1.00 76.88 236 GLU A CA 1
ATOM 1812 C C . GLU A 1 236 ? -98.534 -21.140 143.918 1.00 76.88 236 GLU A C 1
ATOM 1814 O O . GLU A 1 236 ? -98.451 -21.613 142.786 1.00 76.88 236 GLU A O 1
ATOM 1819 N N . ALA A 1 237 ? -97.939 -19.983 144.239 1.00 74.81 237 ALA A N 1
ATOM 1820 C CA . ALA A 1 237 ? -97.062 -19.234 143.338 1.00 74.81 237 ALA A CA 1
ATOM 1821 C C . ALA A 1 237 ? -95.809 -20.045 142.987 1.00 74.81 237 ALA A C 1
ATOM 1823 O O . ALA A 1 237 ? -95.633 -20.348 141.821 1.00 74.81 237 ALA A O 1
ATOM 1824 N N . ALA A 1 238 ? -95.036 -20.548 143.956 1.00 76.19 238 ALA A N 1
ATOM 1825 C CA . ALA A 1 238 ? -93.848 -21.371 143.697 1.00 76.19 238 ALA A CA 1
ATOM 1826 C C . ALA A 1 238 ? -94.159 -22.676 142.940 1.00 76.19 238 ALA A C 1
ATOM 1828 O O . ALA A 1 238 ? -93.287 -23.246 142.286 1.00 76.19 238 ALA A O 1
ATOM 1829 N N . LYS A 1 239 ? -95.401 -23.169 143.003 1.00 78.38 239 LYS A N 1
ATOM 1830 C CA . LYS A 1 239 ? -95.909 -24.285 142.193 1.00 78.38 239 LYS A CA 1
ATOM 1831 C C . LYS A 1 239 ? -96.200 -23.859 140.748 1.00 78.38 239 LYS A C 1
ATOM 1833 O O . LYS A 1 239 ? -95.894 -24.632 139.841 1.00 78.38 239 LYS A O 1
ATOM 1838 N N . ASN A 1 240 ? -96.714 -22.649 140.529 1.00 80.94 240 ASN A N 1
ATOM 1839 C CA . ASN A 1 240 ? -96.821 -22.035 139.204 1.00 80.94 240 ASN A CA 1
ATOM 1840 C C . ASN A 1 240 ? -95.433 -21.682 138.647 1.00 80.94 240 ASN A C 1
ATOM 1842 O O . ASN A 1 240 ? -95.097 -22.166 137.575 1.00 80.94 240 ASN A O 1
ATOM 1846 N N . ASP A 1 241 ? -94.571 -21.011 139.415 1.00 81.06 241 ASP A N 1
ATOM 1847 C CA . ASP A 1 241 ? -93.169 -20.735 139.080 1.00 81.06 241 ASP A CA 1
ATOM 1848 C C . ASP A 1 241 ? -92.417 -22.025 138.735 1.00 81.06 241 ASP A C 1
ATOM 1850 O O . ASP A 1 241 ? -91.643 -22.061 137.790 1.00 81.06 241 ASP A O 1
ATOM 1854 N N . ARG A 1 242 ? -92.666 -23.133 139.446 1.00 80.56 242 ARG A N 1
ATOM 1855 C CA . ARG A 1 242 ? -92.112 -24.462 139.129 1.00 80.56 242 ARG A CA 1
ATOM 1856 C C . ARG A 1 242 ? -92.642 -25.036 137.811 1.00 80.56 242 ARG A C 1
ATOM 1858 O O . ARG A 1 242 ? -91.913 -25.777 137.151 1.00 80.56 242 ARG A O 1
ATOM 1865 N N . ASN A 1 243 ? -93.878 -24.734 137.420 1.00 80.12 243 ASN A N 1
ATOM 1866 C CA . ASN A 1 243 ? -94.434 -25.134 136.125 1.00 80.12 243 ASN A CA 1
ATOM 1867 C C . ASN A 1 243 ? -93.912 -24.233 134.991 1.00 80.12 243 ASN A C 1
ATOM 1869 O O . ASN A 1 243 ? -93.562 -24.742 133.925 1.00 80.12 243 ASN A O 1
ATOM 1873 N N . ASP A 1 244 ? -93.746 -22.937 135.239 1.00 83.19 244 ASP A N 1
ATOM 1874 C CA . ASP A 1 244 ? -93.142 -21.979 134.310 1.00 83.19 244 ASP A CA 1
ATOM 1875 C C . ASP A 1 244 ? -91.642 -22.241 134.137 1.00 83.19 244 ASP A C 1
ATOM 1877 O O . ASP A 1 244 ? -91.138 -22.220 133.018 1.00 83.19 244 ASP A O 1
ATOM 1881 N N . LEU A 1 245 ? -90.927 -22.594 135.210 1.00 84.19 245 LEU A N 1
ATOM 1882 C CA . LEU A 1 245 ? -89.539 -23.061 135.171 1.00 84.19 245 LEU A CA 1
ATOM 1883 C C . LEU A 1 245 ? -89.420 -24.386 134.419 1.00 84.19 245 LEU A C 1
ATOM 1885 O O . LEU A 1 245 ? -88.507 -24.522 133.615 1.00 84.19 245 LEU A O 1
ATOM 1889 N N . LYS A 1 246 ? -90.346 -25.339 134.592 1.00 85.00 246 LYS A N 1
ATOM 1890 C CA . LYS A 1 246 ? -90.390 -26.548 133.747 1.00 85.00 246 LYS A CA 1
ATOM 1891 C C . LYS A 1 246 ? -90.610 -26.214 132.273 1.00 85.00 246 LYS A C 1
ATOM 1893 O O . LYS A 1 246 ? -89.935 -26.775 131.419 1.00 85.00 246 LYS A O 1
ATOM 1898 N N . THR A 1 247 ? -91.522 -25.293 131.977 1.00 84.94 247 THR A N 1
ATOM 1899 C CA . THR A 1 247 ? -91.821 -24.861 130.604 1.00 84.94 247 THR A CA 1
ATOM 1900 C C . THR A 1 247 ? -90.623 -24.130 129.987 1.00 84.94 247 THR A C 1
ATOM 1902 O O . THR A 1 247 ? -90.270 -24.389 128.839 1.00 84.94 247 THR A O 1
ATOM 1905 N N . ARG A 1 248 ? -89.927 -23.298 130.773 1.00 85.38 248 ARG A N 1
ATOM 1906 C CA . ARG A 1 248 ? -88.651 -22.663 130.415 1.00 85.38 248 ARG A CA 1
ATOM 1907 C C . ARG A 1 248 ? -87.520 -23.668 130.229 1.00 85.38 248 ARG A C 1
ATOM 1909 O O . ARG A 1 248 ? -86.752 -23.493 129.298 1.00 85.38 248 ARG A O 1
ATOM 1916 N N . ILE A 1 249 ? -87.415 -24.710 131.054 1.00 84.00 249 ILE A N 1
ATOM 1917 C CA . ILE A 1 249 ? -86.417 -25.777 130.880 1.00 84.00 249 ILE A CA 1
ATOM 1918 C C . ILE A 1 249 ? -86.667 -26.508 129.558 1.00 84.00 249 ILE A C 1
ATOM 1920 O O . ILE A 1 249 ? -85.746 -26.604 128.763 1.00 84.00 249 ILE A O 1
ATOM 1924 N N . ILE A 1 250 ? -87.908 -26.904 129.257 1.00 86.31 250 ILE A N 1
ATOM 1925 C CA . ILE A 1 250 ? -88.255 -27.555 127.979 1.00 86.31 250 ILE A CA 1
ATOM 1926 C C . ILE A 1 250 ? -87.985 -26.628 126.777 1.00 86.31 250 ILE A C 1
ATOM 1928 O O . ILE A 1 250 ? -87.532 -27.085 125.727 1.00 86.31 250 ILE A O 1
ATOM 1932 N N . ALA A 1 251 ? -88.229 -25.319 126.918 1.00 84.44 251 ALA A N 1
ATOM 1933 C CA . ALA A 1 251 ? -87.868 -24.334 125.898 1.00 84.44 251 ALA A CA 1
ATOM 1934 C C . ALA A 1 251 ? -86.341 -24.229 125.721 1.00 84.44 251 ALA A C 1
ATOM 1936 O O . ALA A 1 251 ? -85.856 -24.354 124.604 1.00 84.44 251 ALA A O 1
ATOM 1937 N N . LEU A 1 252 ? -85.581 -24.102 126.812 1.00 85.00 252 LEU A N 1
ATOM 1938 C CA . LEU A 1 252 ? -84.118 -24.025 126.794 1.00 85.00 252 LEU A CA 1
ATOM 1939 C C . LEU A 1 252 ? -83.463 -25.321 126.294 1.00 85.00 252 LEU A C 1
ATOM 1941 O O . LEU A 1 252 ? -82.477 -25.252 125.575 1.00 85.00 252 LEU A O 1
ATOM 1945 N N . GLU A 1 253 ? -84.014 -26.496 126.598 1.00 87.00 253 GLU A N 1
ATOM 1946 C CA . GLU A 1 253 ? -83.571 -27.783 126.043 1.00 87.00 253 GLU A CA 1
ATOM 1947 C C . GLU A 1 253 ? -83.762 -27.819 124.520 1.00 87.00 253 GLU A C 1
ATOM 1949 O O . GLU A 1 253 ? -82.861 -28.231 123.784 1.00 87.00 253 GLU A O 1
ATOM 1954 N N . LYS A 1 254 ? -84.905 -27.322 124.028 1.00 87.38 254 LYS A N 1
ATOM 1955 C CA . LYS A 1 254 ? -85.189 -27.186 122.594 1.00 87.38 254 LYS A CA 1
ATOM 1956 C C . LYS A 1 254 ? -84.278 -26.152 121.921 1.00 87.38 254 LYS A C 1
ATOM 1958 O O . LYS A 1 254 ? -83.791 -26.407 120.819 1.00 87.38 254 LYS A O 1
ATOM 1963 N N . ASP A 1 255 ? -84.015 -25.024 122.574 1.00 84.50 255 ASP A N 1
ATOM 1964 C CA . ASP A 1 255 ? -83.125 -23.979 122.068 1.00 84.50 255 ASP A CA 1
ATOM 1965 C C . ASP A 1 255 ? -81.667 -24.463 122.051 1.00 84.50 255 ASP A C 1
ATOM 1967 O O . ASP A 1 255 ? -80.984 -24.302 121.043 1.00 84.50 255 ASP A O 1
ATOM 1971 N N . CYS A 1 256 ? -81.205 -25.166 123.091 1.00 83.44 256 CYS A N 1
ATOM 1972 C CA . CYS A 1 256 ? -79.904 -25.837 123.111 1.00 83.44 256 CYS A CA 1
ATOM 1973 C C . CYS A 1 256 ? -79.774 -26.889 122.000 1.00 83.44 256 CYS A C 1
ATOM 1975 O O . CYS A 1 256 ? -78.725 -26.961 121.360 1.00 83.44 256 CYS A O 1
ATOM 1977 N N . PHE A 1 257 ? -80.823 -27.670 121.720 1.00 88.06 257 PHE A N 1
ATOM 1978 C CA . PHE A 1 257 ? -80.828 -28.618 120.601 1.00 88.06 257 PHE A CA 1
ATOM 1979 C C . PHE A 1 257 ? -80.767 -27.902 119.239 1.00 88.06 257 PHE A C 1
ATOM 1981 O O . PHE A 1 257 ? -80.023 -28.317 118.350 1.00 88.06 257 PHE A O 1
ATOM 1988 N N . SER A 1 258 ? -81.486 -26.784 119.090 1.00 86.00 258 SER A N 1
ATOM 1989 C CA . SER A 1 258 ? -81.436 -25.923 117.901 1.00 86.00 258 SER A CA 1
ATOM 1990 C C . SER A 1 258 ? -80.042 -25.312 117.690 1.00 86.00 258 SER A C 1
ATOM 1992 O O . SER A 1 258 ? -79.495 -25.357 116.587 1.00 86.00 258 SER A O 1
ATOM 1994 N N . ILE A 1 259 ? -79.417 -24.813 118.762 1.00 84.69 259 ILE A N 1
ATOM 1995 C CA . ILE A 1 259 ? -78.052 -24.268 118.757 1.00 84.69 259 ILE A CA 1
ATOM 1996 C C . ILE A 1 259 ? -77.032 -25.359 118.411 1.00 84.69 259 ILE A C 1
ATOM 1998 O O . ILE A 1 259 ? -76.149 -25.115 117.593 1.00 84.69 259 ILE A O 1
ATOM 2002 N N . ALA A 1 260 ? -77.165 -26.571 118.959 1.00 84.62 260 ALA A N 1
ATOM 2003 C CA . ALA A 1 260 ? -76.305 -27.702 118.610 1.00 84.62 260 ALA A CA 1
ATOM 2004 C C . ALA A 1 260 ? -76.411 -28.061 117.116 1.00 84.62 260 ALA A C 1
ATOM 2006 O O . ALA A 1 260 ? -75.388 -28.187 116.442 1.00 84.62 260 ALA A O 1
ATOM 2007 N N . ALA A 1 261 ? -77.631 -28.128 116.571 1.00 87.38 261 ALA A N 1
ATOM 2008 C CA . ALA A 1 261 ? -77.855 -28.364 115.145 1.00 87.38 261 ALA A CA 1
ATOM 2009 C C . ALA A 1 261 ? -77.255 -27.252 114.260 1.00 87.38 261 ALA A C 1
ATOM 2011 O O . ALA A 1 261 ? -76.641 -27.547 113.233 1.00 87.38 261 ALA A O 1
ATOM 2012 N N . CYS A 1 262 ? -77.362 -25.982 114.671 1.00 87.06 262 CYS A N 1
ATOM 2013 C CA . CYS A 1 262 ? -76.733 -24.858 113.970 1.00 87.06 262 CYS A CA 1
ATOM 2014 C C . CYS A 1 262 ? -75.196 -24.914 114.030 1.00 87.06 262 CYS A C 1
ATOM 2016 O O . CYS A 1 262 ? -74.532 -24.655 113.026 1.00 87.06 262 CYS A O 1
ATOM 2018 N N . LEU A 1 263 ? -74.619 -25.292 115.175 1.00 85.81 263 LEU A N 1
ATOM 2019 C CA . LEU A 1 263 ? -73.171 -25.453 115.335 1.00 85.81 263 LEU A CA 1
ATOM 2020 C C . LEU A 1 263 ? -72.622 -26.589 114.464 1.00 85.81 263 LEU A C 1
ATOM 2022 O O . LEU A 1 263 ? -71.567 -26.422 113.853 1.00 85.81 263 LEU A O 1
ATOM 2026 N N . ASP A 1 264 ? -73.325 -27.717 114.355 1.00 87.88 264 ASP A N 1
ATOM 2027 C CA . ASP A 1 264 ? -72.909 -28.810 113.469 1.00 87.88 264 ASP A CA 1
ATOM 2028 C C . ASP A 1 264 ? -73.125 -28.487 111.980 1.00 87.88 264 ASP A C 1
ATOM 2030 O O . ASP A 1 264 ? -72.311 -28.890 111.144 1.00 87.88 264 ASP A O 1
ATOM 2034 N N . ALA A 1 265 ? -74.132 -27.677 111.634 1.00 89.00 265 ALA A N 1
ATOM 2035 C CA . ALA A 1 265 ? -74.282 -27.129 110.285 1.00 89.00 265 ALA A CA 1
ATOM 2036 C C . ALA A 1 265 ? -73.103 -26.211 109.902 1.00 89.00 265 ALA A C 1
ATOM 2038 O O . ALA A 1 265 ? -72.468 -26.428 108.867 1.00 89.00 265 ALA A O 1
ATOM 2039 N N . GLU A 1 266 ? -72.739 -25.243 110.753 1.00 84.88 266 GLU A N 1
ATOM 2040 C CA . GLU A 1 266 ? -71.594 -24.353 110.504 1.00 84.88 266 GLU A CA 1
ATOM 2041 C C . GLU A 1 266 ? -70.244 -25.094 110.557 1.00 84.88 266 GLU A C 1
ATOM 2043 O O . GLU A 1 266 ? -69.363 -24.808 109.749 1.00 84.88 266 GLU A O 1
ATOM 2048 N N . ARG A 1 267 ? -70.082 -26.127 111.400 1.00 88.94 267 ARG A N 1
ATOM 2049 C CA . ARG A 1 267 ? -68.911 -27.031 111.354 1.00 88.94 267 ARG A CA 1
ATOM 2050 C C . ARG A 1 267 ? -68.782 -27.741 110.008 1.00 88.94 267 ARG A C 1
ATOM 2052 O O . ARG A 1 267 ? -67.678 -27.857 109.482 1.00 88.94 267 ARG A O 1
ATOM 2059 N N . ASN A 1 268 ? -69.882 -28.233 109.443 1.00 89.12 268 ASN A N 1
ATOM 2060 C CA . ASN A 1 268 ? -69.849 -28.927 108.154 1.00 89.12 268 ASN A CA 1
ATOM 2061 C C . ASN A 1 268 ? -69.613 -27.956 106.985 1.00 89.12 268 ASN A C 1
ATOM 2063 O O . ASN A 1 268 ? -68.848 -28.273 106.075 1.00 89.12 268 ASN A O 1
ATOM 2067 N N . LYS A 1 269 ? -70.161 -26.741 107.058 1.00 91.31 269 LYS A N 1
ATOM 2068 C CA . LYS A 1 269 ? -69.867 -25.632 106.137 1.00 91.31 269 LYS A CA 1
ATOM 2069 C C . LYS A 1 269 ? -68.401 -25.179 106.215 1.00 91.31 269 LYS A C 1
ATOM 2071 O O . LYS A 1 269 ? -67.775 -24.985 105.180 1.00 91.31 269 LYS A O 1
ATOM 2076 N N . SER A 1 270 ? -67.821 -25.102 107.414 1.00 86.19 270 SER A N 1
ATOM 2077 C CA . SER A 1 270 ? -66.393 -24.820 107.624 1.00 86.19 270 SER A CA 1
ATOM 2078 C C . SER A 1 270 ? -65.491 -25.892 106.996 1.00 86.19 270 SER A C 1
ATOM 2080 O O . SER A 1 270 ? -64.551 -25.542 106.287 1.00 86.19 270 SER A O 1
ATOM 2082 N N . LYS A 1 271 ? -65.813 -27.186 107.155 1.00 89.94 271 LYS A N 1
ATOM 2083 C CA . LYS A 1 271 ? -65.096 -28.280 106.467 1.00 89.94 271 LYS A CA 1
ATOM 2084 C C . LYS A 1 271 ? -65.189 -28.175 104.942 1.00 89.94 271 LYS A C 1
ATOM 2086 O O . LYS A 1 271 ? -64.197 -28.411 104.261 1.00 89.94 271 LYS A O 1
ATOM 2091 N N . ALA A 1 272 ? -66.361 -27.828 104.404 1.00 88.88 272 ALA A N 1
ATOM 2092 C CA . ALA A 1 272 ? -66.539 -27.641 102.965 1.00 88.88 272 ALA A CA 1
ATOM 2093 C C . ALA A 1 272 ? -65.683 -26.477 102.432 1.00 88.88 272 ALA A C 1
ATOM 2095 O O . ALA A 1 272 ? -65.022 -26.627 101.407 1.00 88.88 272 ALA A O 1
ATOM 2096 N N . LEU A 1 273 ? -65.631 -25.356 103.163 1.00 88.44 273 LEU A N 1
ATOM 2097 C CA . LEU A 1 273 ? -64.772 -24.219 102.823 1.00 88.44 273 LEU A CA 1
ATOM 2098 C C . LEU A 1 273 ? -63.282 -24.588 102.864 1.00 88.44 273 LEU A C 1
ATOM 2100 O O . LEU A 1 273 ? -62.559 -24.256 101.928 1.00 88.44 273 LEU A O 1
ATOM 2104 N N . GLU A 1 274 ? -62.830 -25.326 103.881 1.00 89.88 274 GLU A N 1
ATOM 2105 C CA . GLU A 1 274 ? -61.434 -25.781 103.972 1.00 89.88 274 GLU A CA 1
ATOM 2106 C C . GLU A 1 274 ? -61.061 -26.727 102.816 1.00 89.88 274 GLU A C 1
ATOM 2108 O O . GLU A 1 274 ? -59.995 -26.576 102.224 1.00 89.88 274 GLU A O 1
ATOM 2113 N N . HIS A 1 275 ? -61.964 -27.627 102.404 1.00 90.44 275 HIS A N 1
ATOM 2114 C CA . HIS A 1 275 ? -61.769 -28.429 101.191 1.00 90.44 275 HIS A CA 1
ATOM 2115 C C . HIS A 1 275 ? -61.627 -27.559 99.933 1.00 90.44 275 HIS A C 1
ATOM 2117 O O . HIS A 1 275 ? -60.688 -27.772 99.170 1.00 90.44 275 HIS A O 1
ATOM 2123 N N . THR A 1 276 ? -62.483 -26.547 99.738 1.00 90.19 276 THR A N 1
ATOM 2124 C CA . THR A 1 276 ? -62.329 -25.623 98.596 1.00 90.19 276 THR A CA 1
ATOM 2125 C C . THR A 1 276 ? -61.057 -24.776 98.682 1.00 90.19 276 THR A C 1
ATOM 2127 O O . THR A 1 276 ? -60.496 -24.424 97.649 1.00 90.19 276 THR A O 1
ATOM 2130 N N . ARG A 1 277 ? -60.555 -24.478 99.891 1.00 93.31 277 ARG A N 1
ATOM 2131 C CA . ARG A 1 277 ? -59.284 -23.765 100.083 1.00 93.31 277 ARG A CA 1
ATOM 2132 C C . ARG A 1 277 ? -58.104 -24.619 99.623 1.00 93.31 277 ARG A C 1
ATOM 2134 O O . ARG A 1 277 ? -57.276 -24.134 98.863 1.00 93.31 277 ARG A O 1
ATOM 2141 N N . ILE A 1 278 ? -58.074 -25.890 100.029 1.00 91.25 278 ILE A N 1
ATOM 2142 C CA . ILE A 1 278 ? -57.049 -26.865 99.624 1.00 91.25 278 ILE A CA 1
ATOM 2143 C C . ILE A 1 278 ? -57.092 -27.098 98.106 1.00 91.25 278 ILE A C 1
ATOM 2145 O O . ILE A 1 278 ? -56.049 -27.086 97.459 1.00 91.25 278 ILE A O 1
ATOM 2149 N N . GLU A 1 279 ? -58.285 -27.243 97.521 1.00 91.31 279 GLU A N 1
ATOM 2150 C CA . GLU A 1 279 ? -58.446 -27.403 96.070 1.00 91.31 279 GLU A CA 1
ATOM 2151 C C . GLU A 1 279 ? -57.918 -26.178 95.301 1.00 91.31 279 GLU A C 1
ATOM 2153 O O . GLU A 1 279 ? -57.199 -26.325 94.314 1.00 91.31 279 GLU A O 1
ATOM 2158 N N . LEU A 1 280 ? -58.208 -24.960 95.775 1.00 88.25 280 LEU A N 1
ATOM 2159 C CA . LEU A 1 280 ? -57.682 -23.730 95.177 1.00 88.25 280 LEU A CA 1
ATOM 2160 C C . LEU A 1 280 ? -56.165 -23.580 95.373 1.00 88.25 280 LEU A C 1
ATOM 2162 O O . LEU A 1 280 ? -55.487 -23.147 94.445 1.00 88.25 280 LEU A O 1
ATOM 2166 N N . GLU A 1 281 ? -55.609 -23.968 96.524 1.00 89.56 281 GLU A N 1
ATOM 2167 C CA . GLU A 1 281 ? -54.155 -24.004 96.760 1.00 89.56 281 GLU A CA 1
ATOM 2168 C C . GLU A 1 281 ? -53.450 -24.990 95.808 1.00 89.56 281 GLU A C 1
ATOM 2170 O O . GLU A 1 281 ? -52.413 -24.654 95.226 1.00 89.56 281 GLU A O 1
ATOM 2175 N N . GLU A 1 282 ? -54.031 -26.170 95.570 1.00 88.44 282 GLU A N 1
ATOM 2176 C CA . GLU A 1 282 ? -53.516 -27.158 94.613 1.00 88.44 282 GLU A CA 1
ATOM 2177 C C . GLU A 1 282 ? -53.637 -26.674 93.158 1.00 88.44 282 GLU A C 1
ATOM 2179 O O . GLU A 1 282 ? -52.683 -26.804 92.382 1.00 88.44 282 GLU A O 1
ATOM 2184 N N . GLN A 1 283 ? -54.757 -26.045 92.784 1.00 86.56 283 GLN A N 1
ATOM 2185 C CA . GLN A 1 283 ? -54.932 -25.428 91.464 1.00 86.56 283 GLN A CA 1
ATOM 2186 C C . GLN A 1 283 ? -53.936 -24.280 91.231 1.00 86.56 283 GLN A C 1
ATOM 2188 O O . GLN A 1 283 ? -53.354 -24.195 90.148 1.00 86.56 283 GLN A O 1
ATOM 2193 N N . LEU A 1 284 ? -53.687 -23.432 92.234 1.00 83.56 284 LEU A N 1
ATOM 2194 C CA . LEU A 1 284 ? -52.755 -22.301 92.151 1.00 83.56 284 LEU A CA 1
ATOM 2195 C C . LEU A 1 284 ? -51.300 -22.791 92.075 1.00 83.56 284 LEU A C 1
ATOM 2197 O O . LEU A 1 284 ? -50.550 -22.339 91.211 1.00 83.56 284 LEU A O 1
ATOM 2201 N N . SER A 1 285 ? -50.924 -23.794 92.876 1.00 81.44 285 SER A N 1
ATOM 2202 C CA . SER A 1 285 ? -49.630 -24.487 92.768 1.00 81.44 285 SER A CA 1
ATOM 2203 C C . SER A 1 285 ? -49.440 -25.126 91.385 1.00 81.44 285 SER A C 1
ATOM 2205 O O . SER A 1 285 ? -48.411 -24.940 90.734 1.00 81.44 285 SER A O 1
ATOM 2207 N N . THR A 1 286 ? -50.473 -25.797 90.868 1.00 81.75 286 THR A N 1
ATOM 2208 C CA . THR A 1 286 ? -50.470 -26.400 89.528 1.00 81.75 286 THR A CA 1
ATOM 2209 C C . THR A 1 286 ? -50.366 -25.346 88.419 1.00 81.75 286 THR A C 1
ATOM 2211 O O . THR A 1 286 ? -49.688 -25.575 87.418 1.00 81.75 286 THR A O 1
ATOM 2214 N N . ALA A 1 287 ? -51.006 -24.185 88.572 1.00 77.50 287 ALA A N 1
ATOM 2215 C CA . ALA A 1 287 ? -50.895 -23.071 87.633 1.00 77.50 287 ALA A CA 1
ATOM 2216 C C . ALA A 1 287 ? -49.489 -22.448 87.660 1.00 77.50 287 ALA A C 1
ATOM 2218 O O . ALA A 1 287 ? -48.905 -22.230 86.601 1.00 77.50 287 ALA A O 1
ATOM 2219 N N . ALA A 1 288 ? -48.911 -22.254 88.849 1.00 76.75 288 ALA A N 1
ATOM 2220 C CA . ALA A 1 288 ? -47.545 -21.765 89.030 1.00 76.75 288 ALA A CA 1
ATOM 2221 C C . ALA A 1 288 ? -46.477 -22.727 88.472 1.00 76.75 288 ALA A C 1
ATOM 2223 O O . ALA A 1 288 ? -45.437 -22.270 88.015 1.00 76.75 288 ALA A O 1
ATOM 2224 N N . GLN A 1 289 ? -46.736 -24.041 88.457 1.00 75.25 289 GLN A N 1
ATOM 2225 C CA . GLN A 1 289 ? -45.866 -25.034 87.806 1.00 75.25 289 GLN A CA 1
ATOM 2226 C C . GLN A 1 289 ? -46.071 -25.129 86.282 1.00 75.25 289 GLN A C 1
ATOM 2228 O O . GLN A 1 289 ? -45.144 -25.496 85.561 1.00 75.25 289 GLN A O 1
ATOM 2233 N N . LYS A 1 290 ? -47.277 -24.833 85.775 1.00 75.12 290 LYS A N 1
ATOM 2234 C CA . LYS A 1 290 ? -47.597 -24.851 84.330 1.00 75.12 290 LYS A CA 1
ATOM 2235 C C . LYS A 1 290 ? -47.188 -23.570 83.607 1.00 75.12 290 LYS A C 1
ATOM 2237 O O . LYS A 1 290 ? -46.906 -23.615 82.411 1.00 75.12 290 LYS A O 1
ATOM 2242 N N . LEU A 1 291 ? -47.137 -22.448 84.318 1.00 69.38 291 LEU A N 1
ATOM 2243 C CA . LEU A 1 291 ? -46.402 -21.271 83.881 1.00 69.38 291 LEU A CA 1
ATOM 2244 C C . LEU A 1 291 ? -44.909 -21.618 83.908 1.00 69.38 291 LEU A C 1
ATOM 2246 O O . LEU A 1 291 ? -44.281 -21.606 84.964 1.00 69.38 291 LEU A O 1
ATOM 2250 N N . ALA A 1 292 ? -44.351 -21.956 82.740 1.00 59.91 292 ALA A N 1
ATOM 2251 C CA . ALA A 1 292 ? -42.909 -22.130 82.575 1.00 59.91 292 ALA A CA 1
ATOM 2252 C C . ALA A 1 292 ? -42.188 -20.914 83.176 1.00 59.91 292 ALA A C 1
ATOM 2254 O O . ALA A 1 292 ? -42.622 -19.782 82.940 1.00 59.91 292 ALA A O 1
ATOM 2255 N N . SER A 1 293 ? -41.146 -21.143 83.988 1.00 64.00 293 SER A N 1
ATOM 2256 C CA . SER A 1 293 ? -40.600 -20.061 84.814 1.00 64.00 293 SER A CA 1
ATOM 2257 C C . SER A 1 293 ? -40.183 -18.875 83.937 1.00 64.00 293 SER A C 1
ATOM 2259 O O . SER A 1 293 ? -39.642 -19.092 82.845 1.00 64.00 293 SER A O 1
ATOM 2261 N N . PRO A 1 294 ? -40.410 -17.622 84.382 1.00 69.75 294 PRO A N 1
ATOM 2262 C CA . PRO A 1 294 ? -40.035 -16.449 83.599 1.00 69.75 294 PRO A CA 1
ATOM 2263 C C . PRO A 1 294 ? -38.574 -16.505 83.145 1.00 69.75 294 PRO A C 1
ATOM 2265 O O . PRO A 1 294 ? -38.279 -16.176 82.001 1.00 69.75 294 PRO A O 1
ATOM 2268 N N . ASP A 1 295 ? -37.683 -17.022 83.996 1.00 73.56 295 ASP A N 1
ATOM 2269 C CA . ASP A 1 295 ? -36.264 -17.225 83.701 1.00 73.56 295 ASP A CA 1
ATOM 2270 C C . ASP A 1 295 ? -36.009 -18.141 82.498 1.00 73.56 295 ASP A C 1
ATOM 2272 O O . ASP A 1 295 ? -35.104 -17.862 81.721 1.00 73.56 295 ASP A O 1
ATOM 2276 N N . ALA A 1 296 ? -36.805 -19.198 82.296 1.00 76.19 296 ALA A N 1
ATOM 2277 C CA . ALA A 1 296 ? -36.623 -20.128 81.180 1.00 76.19 296 ALA A CA 1
ATOM 2278 C C . ALA A 1 296 ? -36.925 -19.463 79.826 1.00 76.19 296 ALA A C 1
ATOM 2280 O O . ALA A 1 296 ? -36.151 -19.607 78.879 1.00 76.19 296 ALA A O 1
ATOM 2281 N N . LEU A 1 297 ? -38.006 -18.678 79.749 1.00 77.56 297 LEU A N 1
ATOM 2282 C CA . LEU A 1 297 ? -38.334 -17.877 78.562 1.00 77.56 297 LEU A CA 1
ATOM 2283 C C . LEU A 1 297 ? -37.319 -16.742 78.354 1.00 77.56 297 LEU A C 1
ATOM 2285 O O . LEU A 1 297 ? -36.920 -16.450 77.227 1.00 77.56 297 LEU A O 1
ATOM 2289 N N . LEU A 1 298 ? -36.860 -16.122 79.442 1.00 80.12 298 LEU A N 1
ATOM 2290 C CA . LEU A 1 298 ? -35.891 -15.028 79.406 1.00 80.12 298 LEU A CA 1
ATOM 2291 C C . LEU A 1 298 ? -34.494 -15.533 78.991 1.00 80.12 298 LEU A C 1
ATOM 2293 O O . LEU A 1 298 ? -33.790 -14.842 78.254 1.00 80.12 298 LEU A O 1
ATOM 2297 N N . ASP A 1 299 ? -34.111 -16.759 79.361 1.00 82.38 299 ASP A N 1
ATOM 2298 C CA . ASP A 1 299 ? -32.903 -17.427 78.866 1.00 82.38 299 ASP A CA 1
ATOM 2299 C C . ASP A 1 299 ? -33.033 -17.931 77.419 1.00 82.38 299 ASP A C 1
ATOM 2301 O O . ASP A 1 299 ? -32.046 -17.860 76.678 1.00 82.38 299 ASP A O 1
ATOM 2305 N N . GLU A 1 300 ? -34.226 -18.334 76.967 1.00 84.31 300 GLU A N 1
ATOM 2306 C CA . GLU A 1 300 ? -34.494 -18.611 75.548 1.00 84.31 300 GLU A CA 1
ATOM 2307 C C . GLU A 1 300 ? -34.323 -17.340 74.693 1.00 84.31 300 GLU A C 1
ATOM 2309 O O . GLU A 1 300 ? -33.605 -17.353 73.689 1.00 84.31 300 GLU A O 1
ATOM 2314 N N . GLU A 1 301 ? -34.879 -16.202 75.122 1.00 85.31 301 GLU A N 1
ATOM 2315 C CA . GLU A 1 301 ? -34.681 -14.914 74.442 1.00 85.31 301 GLU A CA 1
ATOM 2316 C C . GLU A 1 301 ? -33.232 -14.409 74.536 1.00 85.31 301 GLU A C 1
ATOM 2318 O O . GLU A 1 301 ? -32.686 -13.899 73.553 1.00 85.31 301 GLU A O 1
ATOM 2323 N N . ARG A 1 302 ? -32.527 -14.630 75.656 1.00 89.44 302 ARG A N 1
ATOM 2324 C CA . ARG A 1 302 ? -31.071 -14.391 75.740 1.00 89.44 302 ARG A CA 1
ATOM 2325 C C . ARG A 1 302 ? -30.278 -15.305 74.800 1.00 89.44 302 ARG A C 1
ATOM 2327 O O . ARG A 1 302 ? -29.183 -14.920 74.385 1.00 89.44 302 ARG A O 1
ATOM 2334 N N . ALA A 1 303 ? -30.755 -16.510 74.489 1.00 89.88 303 ALA A N 1
ATOM 2335 C CA . ALA A 1 303 ? -30.118 -17.405 73.523 1.00 89.88 303 ALA A CA 1
ATOM 2336 C C . ALA A 1 303 ? -30.363 -16.932 72.079 1.00 89.88 303 ALA A C 1
ATOM 2338 O O . ALA A 1 303 ? -29.402 -16.787 71.323 1.00 89.88 303 ALA A O 1
ATOM 2339 N N . LYS A 1 304 ? -31.607 -16.575 71.726 1.00 90.56 304 LYS A N 1
ATOM 2340 C CA . LYS A 1 304 ? -31.958 -15.953 70.433 1.00 90.56 304 LYS A CA 1
ATOM 2341 C C . LYS A 1 304 ? -31.179 -14.657 70.197 1.00 90.56 304 LYS A C 1
ATOM 2343 O O . LYS A 1 304 ? -30.590 -14.479 69.134 1.00 90.56 304 LYS A O 1
ATOM 2348 N N . THR A 1 305 ? -31.097 -13.792 71.208 1.00 89.44 305 THR A N 1
ATOM 2349 C CA . THR A 1 305 ? -30.348 -12.524 71.148 1.00 89.44 305 THR A CA 1
ATOM 2350 C C . THR A 1 305 ? -28.852 -12.759 70.914 1.00 89.44 305 THR A C 1
ATOM 2352 O O . THR A 1 305 ? -28.251 -12.091 70.074 1.00 89.44 305 THR A O 1
ATOM 2355 N N . ARG A 1 306 ? -28.246 -13.748 71.593 1.00 90.94 306 ARG A N 1
ATOM 2356 C CA . ARG A 1 306 ? -26.845 -14.144 71.354 1.00 90.94 306 ARG A CA 1
ATOM 2357 C C . ARG A 1 306 ? -26.636 -14.661 69.928 1.00 90.94 306 ARG A C 1
ATOM 2359 O O . ARG A 1 306 ? -25.742 -14.170 69.246 1.00 90.94 306 ARG A O 1
ATOM 2366 N N . ALA A 1 307 ? -27.498 -15.556 69.445 1.00 91.69 307 ALA A N 1
ATOM 2367 C CA . ALA A 1 307 ? -27.430 -16.070 68.076 1.00 91.69 307 ALA A CA 1
ATOM 2368 C C . ALA A 1 307 ? -27.596 -14.964 67.010 1.00 91.69 307 ALA A C 1
ATOM 2370 O O . ALA A 1 307 ? -26.926 -14.994 65.976 1.00 91.69 307 ALA A O 1
ATOM 2371 N N . LEU A 1 308 ? -28.441 -13.957 67.265 1.00 90.19 308 LEU A N 1
ATOM 2372 C CA . LEU A 1 308 ? -28.612 -12.796 66.386 1.00 90.19 308 LEU A CA 1
ATOM 2373 C C . LEU A 1 308 ? -27.379 -11.881 66.369 1.00 90.19 308 LEU A C 1
ATOM 2375 O O . LEU A 1 308 ? -26.960 -11.465 65.288 1.00 90.19 308 LEU A O 1
ATOM 2379 N N . GLU A 1 309 ? -26.756 -11.594 67.517 1.00 91.56 309 GLU A N 1
ATOM 2380 C CA . GLU A 1 309 ? -25.503 -10.823 67.553 1.00 91.56 309 GLU A CA 1
ATOM 2381 C C . GLU A 1 309 ? -24.328 -11.592 66.923 1.00 91.56 309 GLU A C 1
ATOM 2383 O O . GLU A 1 309 ? -23.533 -10.993 66.198 1.00 91.56 309 GLU A O 1
ATOM 2388 N N . GLU A 1 310 ? -24.247 -12.916 67.092 1.00 92.75 310 GLU A N 1
ATOM 2389 C CA . GLU A 1 310 ? -23.270 -13.762 66.390 1.00 92.75 310 GLU A CA 1
ATOM 2390 C C . GLU A 1 310 ? -23.487 -13.746 64.868 1.00 92.75 310 GLU A C 1
ATOM 2392 O O . GLU A 1 310 ? -22.538 -13.535 64.105 1.00 92.75 310 GLU A O 1
ATOM 2397 N N . ALA A 1 311 ? -24.732 -13.885 64.401 1.00 90.50 311 ALA A N 1
ATOM 2398 C CA . ALA A 1 311 ? -25.071 -13.790 62.981 1.00 90.50 311 ALA A CA 1
ATOM 2399 C C . ALA A 1 311 ? -24.732 -12.402 62.404 1.00 90.50 311 ALA A C 1
ATOM 2401 O O . ALA A 1 311 ? -24.133 -12.299 61.331 1.00 90.50 311 ALA A O 1
ATOM 2402 N N . LYS A 1 312 ? -25.039 -11.332 63.141 1.00 92.50 312 LYS A N 1
ATOM 2403 C CA . LYS A 1 312 ? -24.726 -9.931 62.812 1.00 92.50 312 LYS A CA 1
ATOM 2404 C C . LYS A 1 312 ? -23.218 -9.662 62.784 1.00 92.50 312 LYS A C 1
ATOM 2406 O O . LYS A 1 312 ? -22.743 -8.982 61.873 1.00 92.50 312 LYS A O 1
ATOM 2411 N N . ALA A 1 313 ? -22.445 -10.222 63.714 1.00 92.06 313 ALA A N 1
ATOM 2412 C CA . ALA A 1 313 ? -20.984 -10.159 63.704 1.00 92.06 313 ALA A CA 1
ATOM 2413 C C . ALA A 1 313 ? -20.392 -10.918 62.502 1.00 92.06 313 ALA A C 1
ATOM 2415 O O . ALA A 1 313 ? -19.512 -10.401 61.811 1.00 92.06 313 ALA A O 1
ATOM 2416 N N . ASN A 1 314 ? -20.924 -12.103 62.192 1.00 92.56 314 ASN A N 1
ATOM 2417 C CA . ASN A 1 314 ? -20.515 -12.907 61.042 1.00 92.56 314 ASN A CA 1
ATOM 2418 C C . ASN A 1 314 ? -20.837 -12.208 59.704 1.00 92.56 314 ASN A C 1
ATOM 2420 O O . ASN A 1 314 ? -19.999 -12.179 58.804 1.00 92.56 314 ASN A O 1
ATOM 2424 N N . LEU A 1 315 ? -22.007 -11.569 59.585 1.00 89.75 315 LEU A N 1
ATOM 2425 C CA . LEU A 1 315 ? -22.374 -10.750 58.424 1.00 89.75 315 LEU A CA 1
ATOM 2426 C C . LEU A 1 315 ? -21.472 -9.516 58.279 1.00 89.75 315 LEU A C 1
ATOM 2428 O O . LEU A 1 315 ? -20.994 -9.257 57.177 1.00 89.75 315 LEU A O 1
ATOM 2432 N N . LYS A 1 316 ? -21.165 -8.801 59.373 1.00 92.38 316 LYS A N 1
ATOM 2433 C CA . LYS A 1 316 ? -20.195 -7.689 59.357 1.00 92.38 316 LYS A CA 1
ATOM 2434 C C . LYS A 1 316 ? -18.808 -8.139 58.890 1.00 92.38 316 LYS A C 1
ATOM 2436 O O . LYS A 1 316 ? -18.212 -7.460 58.060 1.00 92.38 316 LYS A O 1
ATOM 2441 N N . ARG A 1 317 ? -18.321 -9.290 59.371 1.00 93.25 317 ARG A N 1
ATOM 2442 C CA . ARG A 1 317 ? -17.047 -9.883 58.933 1.00 93.25 317 ARG A CA 1
ATOM 2443 C C . ARG A 1 317 ? -17.064 -10.219 57.438 1.00 93.25 317 ARG A C 1
ATOM 2445 O O . ARG A 1 317 ? -16.153 -9.830 56.719 1.00 93.25 317 ARG A O 1
ATOM 2452 N N . ARG A 1 318 ? -18.119 -10.874 56.945 1.00 90.94 318 ARG A N 1
ATOM 2453 C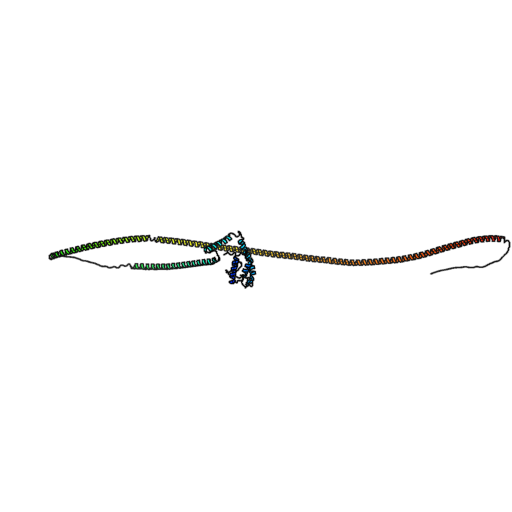 CA . ARG A 1 318 ? -18.260 -11.181 55.509 1.00 90.94 318 ARG A CA 1
ATOM 2454 C C . ARG A 1 318 ? -18.337 -9.920 54.642 1.00 90.94 318 ARG A C 1
ATOM 2456 O O . ARG A 1 318 ? -17.826 -9.925 53.526 1.00 90.94 318 ARG A O 1
ATOM 2463 N N . LEU A 1 319 ? -18.946 -8.844 55.148 1.00 90.75 319 LEU A N 1
ATOM 2464 C CA . LEU A 1 319 ? -18.990 -7.549 54.466 1.00 90.75 319 LEU A CA 1
ATOM 2465 C C . LEU A 1 319 ? -17.590 -6.922 54.361 1.00 90.75 319 LEU A C 1
ATOM 2467 O O . LEU A 1 319 ? -17.217 -6.461 53.283 1.00 90.75 319 LEU A O 1
ATOM 2471 N N . SER A 1 320 ? -16.794 -6.930 55.438 1.00 91.31 320 SER A N 1
ATOM 2472 C CA . SER A 1 320 ? -15.420 -6.410 55.392 1.00 91.31 320 SER A CA 1
ATOM 2473 C C . SER A 1 320 ? -14.502 -7.273 54.522 1.00 91.31 320 SER A C 1
ATOM 2475 O O . SER A 1 320 ? -13.732 -6.724 53.738 1.00 91.31 320 SER A O 1
ATOM 2477 N N . GLU A 1 321 ? -14.634 -8.600 54.572 1.00 92.38 321 GLU A N 1
ATOM 2478 C CA . GLU A 1 321 ? -13.927 -9.532 53.682 1.00 92.38 321 GLU A CA 1
ATOM 2479 C C . GLU A 1 321 ? -14.207 -9.199 52.208 1.00 92.38 321 GLU A C 1
ATOM 2481 O O . GLU A 1 321 ? -13.276 -8.846 51.480 1.00 92.38 321 GLU A O 1
ATOM 2486 N N . ALA A 1 322 ? -15.482 -9.168 51.802 1.00 89.62 322 ALA A N 1
ATOM 2487 C CA . ALA A 1 322 ? -15.892 -8.824 50.438 1.00 89.62 322 ALA A CA 1
ATOM 2488 C C . ALA A 1 322 ? -15.465 -7.404 50.010 1.00 89.62 322 ALA A C 1
ATOM 2490 O O . ALA A 1 322 ? -15.124 -7.187 48.846 1.00 89.62 322 ALA A O 1
ATOM 2491 N N . THR A 1 323 ? -15.428 -6.442 50.940 1.00 91.56 323 THR A N 1
ATOM 2492 C CA . THR A 1 323 ? -14.925 -5.085 50.663 1.00 91.56 323 THR A CA 1
ATOM 2493 C C . THR A 1 323 ? -13.431 -5.120 50.330 1.00 91.56 323 THR A C 1
ATOM 2495 O O . THR A 1 323 ? -13.031 -4.599 49.291 1.00 91.56 323 THR A O 1
ATOM 2498 N N . THR A 1 324 ? -12.610 -5.819 51.125 1.00 91.69 324 THR A N 1
ATOM 2499 C CA . THR A 1 324 ? -11.168 -5.949 50.831 1.00 91.69 324 THR A CA 1
ATOM 2500 C C . THR A 1 324 ? -10.879 -6.772 49.571 1.00 91.69 324 THR A C 1
ATOM 2502 O O . THR A 1 324 ? -9.888 -6.522 48.884 1.00 91.69 324 THR A O 1
ATOM 2505 N N . GLU A 1 325 ? -11.732 -7.738 49.217 1.00 90.94 325 GLU A N 1
ATOM 2506 C CA . GLU A 1 325 ? -11.635 -8.456 47.939 1.00 90.94 325 GLU A CA 1
ATOM 2507 C C . GLU A 1 325 ? -11.969 -7.549 46.750 1.00 90.94 325 GLU A C 1
ATOM 2509 O O . GLU A 1 325 ? -11.246 -7.566 45.752 1.00 90.94 325 GLU A O 1
ATOM 2514 N N . MET A 1 326 ? -12.993 -6.697 46.870 1.00 90.38 326 MET A N 1
ATOM 2515 C CA . MET A 1 326 ? -13.315 -5.683 45.865 1.00 90.38 326 MET A CA 1
ATOM 2516 C C . MET A 1 326 ? -12.170 -4.672 45.692 1.00 90.38 326 MET A C 1
ATOM 2518 O O . MET A 1 326 ? -11.795 -4.375 44.560 1.00 90.38 326 MET A O 1
ATOM 2522 N N . GLU A 1 327 ? -11.575 -4.176 46.779 1.00 91.38 327 GLU A N 1
ATOM 2523 C CA . GLU A 1 327 ? -10.420 -3.263 46.733 1.00 91.38 327 GLU A CA 1
ATOM 2524 C C . GLU A 1 327 ? -9.206 -3.910 46.046 1.00 91.38 327 GLU A C 1
ATOM 2526 O O . GLU A 1 327 ? -8.582 -3.305 45.169 1.00 91.38 327 GLU A O 1
ATOM 2531 N N . ARG A 1 328 ? -8.903 -5.178 46.367 1.00 91.25 328 ARG A N 1
ATOM 2532 C CA . ARG A 1 328 ? -7.857 -5.960 45.681 1.00 91.25 328 ARG A CA 1
ATOM 2533 C C . ARG A 1 328 ? -8.162 -6.130 44.193 1.00 91.25 328 ARG A C 1
ATOM 2535 O O . ARG A 1 328 ? -7.266 -5.941 43.373 1.00 91.25 328 ARG A O 1
ATOM 2542 N N . ALA A 1 329 ? -9.405 -6.445 43.830 1.00 87.12 329 ALA A N 1
ATOM 2543 C CA . ALA A 1 329 ? -9.822 -6.591 42.436 1.00 87.12 329 ALA A CA 1
ATOM 2544 C C . ALA A 1 329 ? -9.724 -5.265 41.658 1.00 87.12 329 ALA A C 1
ATOM 2546 O O . ALA A 1 329 ? -9.246 -5.256 40.523 1.00 87.12 329 ALA A O 1
ATOM 2547 N N . GLN A 1 330 ? -10.101 -4.138 42.272 1.00 88.25 330 GLN A N 1
ATOM 2548 C CA . GLN A 1 330 ? -9.930 -2.804 41.688 1.00 88.25 330 GLN A CA 1
ATOM 2549 C C . GLN A 1 330 ? -8.448 -2.453 41.491 1.00 88.25 330 GLN A C 1
ATOM 2551 O O . GLN A 1 330 ? -8.087 -1.943 40.431 1.00 88.25 330 GLN A O 1
ATOM 2556 N N . SER A 1 331 ? -7.585 -2.776 42.461 1.00 89.44 331 SER A N 1
ATOM 2557 C CA . SER A 1 331 ? -6.133 -2.580 42.352 1.00 89.44 331 SER A CA 1
ATOM 2558 C C . SER A 1 331 ? -5.522 -3.414 41.216 1.00 89.44 331 SER A C 1
ATOM 2560 O O . SER A 1 331 ? -4.820 -2.879 40.360 1.00 89.44 331 SER A O 1
ATOM 2562 N N . LEU A 1 332 ? -5.879 -4.701 41.118 1.00 89.81 332 LEU A N 1
ATOM 2563 C CA . LEU A 1 332 ? -5.434 -5.583 40.031 1.00 89.81 332 LEU A CA 1
ATOM 2564 C C . LEU A 1 332 ? -5.916 -5.104 38.651 1.00 89.81 332 LEU A C 1
ATOM 2566 O O . LEU A 1 332 ? -5.148 -5.131 37.690 1.00 89.81 332 LEU A O 1
ATOM 2570 N N . ALA A 1 333 ? -7.153 -4.608 38.546 1.00 85.75 333 ALA A N 1
ATOM 2571 C CA . ALA A 1 333 ? -7.670 -4.016 37.312 1.00 85.75 333 ALA A CA 1
ATOM 2572 C C . ALA A 1 333 ? -6.947 -2.705 36.937 1.00 85.75 333 ALA A C 1
ATOM 2574 O O . ALA A 1 333 ? -6.773 -2.406 35.753 1.00 85.75 333 ALA A O 1
ATOM 2575 N N . LEU A 1 334 ? -6.489 -1.928 37.926 1.00 88.56 334 LEU A N 1
ATOM 2576 C CA . LEU A 1 334 ? -5.635 -0.754 37.726 1.00 88.56 334 LEU A CA 1
ATOM 2577 C C . LEU A 1 334 ? -4.242 -1.150 37.214 1.00 88.56 334 LEU A C 1
ATOM 2579 O O . LEU A 1 334 ? -3.775 -0.567 36.234 1.00 88.56 334 LEU A O 1
ATOM 2583 N N . ASP A 1 335 ? -3.625 -2.178 37.794 1.00 86.56 335 ASP A N 1
ATOM 2584 C CA . ASP A 1 335 ? -2.348 -2.740 37.336 1.00 86.56 335 ASP A CA 1
ATOM 2585 C C . ASP A 1 335 ? -2.436 -3.335 35.923 1.00 86.56 335 ASP A C 1
ATOM 2587 O O . ASP A 1 335 ? -1.536 -3.152 35.102 1.00 86.56 335 ASP A O 1
ATOM 2591 N N . GLU A 1 336 ? -3.527 -4.015 35.575 1.00 85.75 336 GLU A N 1
ATOM 2592 C CA . GLU A 1 336 ? -3.728 -4.508 34.210 1.00 85.75 336 GLU A CA 1
ATOM 2593 C C . GLU A 1 336 ? -3.974 -3.353 33.220 1.00 85.75 336 GLU A C 1
ATOM 2595 O O . GLU A 1 336 ? -3.472 -3.364 32.089 1.00 85.75 336 GLU A O 1
ATOM 2600 N N . LYS A 1 337 ? -4.650 -2.283 33.654 1.00 86.81 337 LYS A N 1
ATOM 2601 C CA . LYS A 1 337 ? -4.830 -1.054 32.866 1.00 86.81 337 LYS A CA 1
ATOM 2602 C C . LYS A 1 337 ? -3.510 -0.303 32.639 1.00 86.81 337 LYS A C 1
ATOM 2604 O O . LYS A 1 337 ? -3.294 0.199 31.535 1.00 86.81 337 LYS A O 1
ATOM 2609 N N . THR A 1 338 ? -2.599 -0.254 33.616 1.00 85.62 338 THR A N 1
ATOM 2610 C CA . THR A 1 338 ? -1.262 0.342 33.424 1.00 85.62 338 THR A CA 1
ATOM 2611 C C . THR A 1 338 ? -0.363 -0.549 32.563 1.00 85.62 338 THR A C 1
ATOM 2613 O O . THR A 1 338 ? 0.269 -0.042 31.635 1.00 85.62 338 THR A O 1
ATOM 2616 N N . ARG A 1 339 ? -0.372 -1.877 32.757 1.00 86.00 339 ARG A N 1
ATOM 2617 C CA . ARG A 1 339 ? 0.357 -2.839 31.902 1.00 86.00 339 ARG A CA 1
ATOM 2618 C C . ARG A 1 339 ? -0.104 -2.791 30.445 1.00 86.00 339 ARG A C 1
ATOM 2620 O O . ARG A 1 339 ? 0.727 -2.747 29.540 1.00 86.00 339 ARG A O 1
ATOM 2627 N N . THR A 1 340 ? -1.412 -2.739 30.190 1.00 83.38 340 THR A N 1
ATOM 2628 C CA . THR A 1 340 ? -1.945 -2.622 28.820 1.00 83.38 340 THR A CA 1
ATOM 2629 C C . THR A 1 340 ? -1.671 -1.249 28.197 1.00 83.38 340 THR A C 1
ATOM 2631 O O . THR A 1 340 ? -1.449 -1.173 26.987 1.00 83.38 340 THR A O 1
ATOM 2634 N N . ALA A 1 341 ? -1.605 -0.169 28.986 1.00 83.19 341 ALA A N 1
ATOM 2635 C CA . ALA A 1 341 ? -1.130 1.133 28.511 1.00 83.19 341 ALA A CA 1
ATOM 2636 C C . ALA A 1 341 ? 0.371 1.109 28.153 1.00 83.19 341 ALA A C 1
ATOM 2638 O O . ALA A 1 341 ? 0.748 1.574 27.076 1.00 83.19 341 ALA A O 1
ATOM 2639 N N . ALA A 1 342 ? 1.216 0.499 28.990 1.00 84.12 342 ALA A N 1
ATOM 2640 C CA . ALA A 1 342 ? 2.643 0.321 28.718 1.00 84.12 342 ALA A CA 1
ATOM 2641 C C . ALA A 1 342 ? 2.884 -0.535 27.460 1.00 84.12 342 ALA A C 1
ATOM 2643 O O . ALA A 1 342 ? 3.649 -0.139 26.583 1.00 84.12 342 ALA A O 1
ATOM 2644 N N . SER A 1 343 ? 2.156 -1.647 27.306 1.00 85.06 343 SER A N 1
ATOM 2645 C CA . SER A 1 343 ? 2.199 -2.489 26.102 1.00 85.06 343 SER A CA 1
ATOM 2646 C C . SER A 1 343 ? 1.823 -1.711 24.836 1.00 85.06 343 SER A C 1
ATOM 2648 O O . SER A 1 343 ? 2.498 -1.843 23.816 1.00 85.06 343 SER A O 1
ATOM 2650 N N . LYS A 1 344 ? 0.781 -0.868 24.890 1.00 85.75 344 LYS A N 1
ATOM 2651 C CA . LYS A 1 344 ? 0.394 0.011 23.772 1.00 85.75 344 LYS A CA 1
ATOM 2652 C C . LYS A 1 344 ? 1.459 1.069 23.470 1.00 85.75 344 LYS A C 1
ATOM 2654 O O . LYS A 1 344 ? 1.663 1.387 22.302 1.00 85.75 344 LYS A O 1
ATOM 2659 N N . SER A 1 345 ? 2.158 1.577 24.487 1.00 87.69 345 SER A N 1
ATOM 2660 C CA . SER A 1 345 ? 3.281 2.508 24.315 1.00 87.69 345 SER A CA 1
ATOM 2661 C C . SER A 1 345 ? 4.447 1.850 23.566 1.00 87.69 345 SER A C 1
ATOM 2663 O O . SER A 1 345 ? 4.882 2.364 22.537 1.00 87.69 345 SER A O 1
ATOM 2665 N N . VAL A 1 346 ? 4.876 0.657 23.998 1.00 86.69 346 VAL A N 1
ATOM 2666 C CA . VAL A 1 346 ? 5.934 -0.126 23.328 1.00 86.69 346 VAL A CA 1
ATOM 2667 C C . VAL A 1 346 ? 5.535 -0.490 21.893 1.00 86.69 346 VAL A C 1
ATOM 2669 O O . VAL A 1 346 ? 6.346 -0.372 20.976 1.00 86.69 346 VAL A O 1
ATOM 2672 N N . GLN A 1 347 ? 4.273 -0.865 21.660 1.00 85.12 347 GLN A N 1
ATOM 2673 C CA . GLN A 1 347 ? 3.766 -1.132 20.311 1.00 85.12 347 GLN A CA 1
ATOM 2674 C C . GLN A 1 347 ? 3.775 0.131 19.428 1.00 85.12 347 GLN A C 1
ATOM 2676 O O . GLN A 1 347 ? 4.158 0.064 18.259 1.00 85.12 347 GLN A O 1
ATOM 2681 N N . ALA A 1 348 ? 3.394 1.292 19.968 1.00 85.88 348 ALA A N 1
ATOM 2682 C CA . ALA A 1 348 ? 3.461 2.562 19.248 1.00 85.88 348 ALA A CA 1
ATOM 2683 C C . ALA A 1 348 ? 4.910 2.966 18.925 1.00 85.88 348 ALA A C 1
ATOM 2685 O O . ALA A 1 348 ? 5.172 3.468 17.833 1.00 85.88 348 ALA A O 1
ATOM 2686 N N . GLU A 1 349 ? 5.860 2.712 19.828 1.00 89.12 349 GLU A N 1
ATOM 2687 C CA . GLU A 1 349 ? 7.283 2.951 19.577 1.00 89.12 349 GLU A CA 1
ATOM 2688 C C . GLU A 1 349 ? 7.844 2.007 18.501 1.00 89.12 349 GLU A C 1
ATOM 2690 O O . GLU A 1 349 ? 8.535 2.461 17.590 1.00 89.12 349 GLU A O 1
ATOM 2695 N N . TYR A 1 350 ? 7.482 0.720 18.535 1.00 89.19 350 TYR A N 1
ATOM 2696 C CA . TYR A 1 350 ? 7.822 -0.236 17.478 1.00 89.19 350 TYR A CA 1
ATOM 2697 C C . TYR A 1 350 ? 7.299 0.225 16.108 1.00 89.19 350 TYR A C 1
ATOM 2699 O O . TYR A 1 350 ? 8.044 0.215 15.129 1.00 89.19 350 TYR A O 1
ATOM 2707 N N . HIS A 1 351 ? 6.053 0.709 16.035 1.00 86.88 351 HIS A N 1
ATOM 2708 C CA . HIS A 1 351 ? 5.498 1.264 14.798 1.00 86.88 351 HIS A CA 1
ATOM 2709 C C . HIS A 1 351 ? 6.205 2.548 14.328 1.00 86.88 351 HIS A C 1
ATOM 2711 O O . HIS A 1 351 ? 6.330 2.732 13.119 1.00 86.88 351 HIS A O 1
ATOM 2717 N N . ARG A 1 352 ? 6.711 3.407 15.231 1.00 90.25 352 ARG A N 1
ATOM 2718 C CA . ARG A 1 352 ? 7.581 4.537 14.842 1.00 90.25 352 ARG A CA 1
ATOM 2719 C C . ARG A 1 352 ? 8.877 4.030 14.219 1.00 90.25 352 ARG A C 1
ATOM 2721 O O . ARG A 1 352 ? 9.094 4.282 13.042 1.00 90.25 352 ARG A O 1
ATOM 2728 N N . ARG A 1 353 ? 9.642 3.205 14.945 1.00 89.81 353 ARG A N 1
ATOM 2729 C CA . ARG A 1 353 ? 10.922 2.640 14.474 1.00 89.81 353 ARG A CA 1
ATOM 2730 C C . ARG A 1 353 ? 10.783 1.920 13.123 1.00 89.81 353 ARG A C 1
ATOM 2732 O O . ARG A 1 353 ? 11.679 2.004 12.288 1.00 89.81 353 ARG A O 1
ATOM 2739 N N . LEU A 1 354 ? 9.658 1.236 12.888 1.00 90.31 354 LEU A N 1
ATOM 2740 C CA . LEU A 1 354 ? 9.347 0.590 11.609 1.00 90.31 354 LEU A CA 1
ATOM 2741 C C . LEU A 1 354 ? 9.102 1.609 10.478 1.00 90.31 354 LEU A C 1
ATOM 2743 O O . LEU A 1 354 ? 9.611 1.427 9.374 1.00 90.31 354 LEU A O 1
ATOM 2747 N N . ASN A 1 355 ? 8.352 2.682 10.744 1.00 89.19 355 ASN A N 1
ATOM 2748 C CA . ASN A 1 355 ? 8.131 3.766 9.782 1.00 89.19 355 ASN A CA 1
ATOM 2749 C C . ASN A 1 355 ? 9.427 4.532 9.481 1.00 89.19 355 ASN A C 1
ATOM 2751 O O . ASN A 1 355 ? 9.704 4.807 8.317 1.00 89.19 355 ASN A O 1
ATOM 2755 N N . ASP A 1 356 ? 10.237 4.818 10.500 1.00 90.19 356 ASP A N 1
ATOM 2756 C CA . ASP A 1 356 ? 11.533 5.488 10.362 1.00 90.19 356 ASP A CA 1
ATOM 2757 C C . ASP A 1 356 ? 12.481 4.654 9.477 1.00 90.19 356 ASP A C 1
ATOM 2759 O O . ASP A 1 356 ? 13.108 5.179 8.558 1.00 90.19 356 ASP A O 1
ATOM 2763 N N . ALA A 1 357 ? 12.505 3.328 9.667 1.00 89.19 357 ALA A N 1
ATOM 2764 C CA . ALA A 1 357 ? 13.264 2.405 8.820 1.00 89.19 357 ALA A CA 1
ATOM 2765 C C . ALA A 1 357 ? 12.748 2.338 7.367 1.00 89.19 357 ALA A C 1
ATOM 2767 O O . ALA A 1 357 ? 13.550 2.207 6.440 1.00 89.19 357 ALA A O 1
ATOM 2768 N N . TYR A 1 358 ? 11.433 2.452 7.134 1.00 90.19 358 TYR A N 1
ATOM 2769 C CA . TYR A 1 358 ? 10.891 2.566 5.774 1.00 90.19 358 TYR A CA 1
ATOM 2770 C C . TYR A 1 358 ? 11.262 3.900 5.113 1.00 90.19 358 TYR A C 1
ATOM 2772 O O . TYR A 1 358 ? 11.641 3.901 3.943 1.00 90.19 358 TYR A O 1
ATOM 2780 N N . LEU A 1 359 ? 11.203 5.013 5.851 1.00 90.94 359 LEU A N 1
ATOM 2781 C CA . LEU A 1 359 ? 11.593 6.334 5.354 1.00 90.94 359 LEU A CA 1
ATOM 2782 C C . LEU A 1 359 ? 13.082 6.382 4.986 1.00 90.94 359 LEU A C 1
ATOM 2784 O O . LEU A 1 359 ? 13.419 6.869 3.909 1.00 90.94 359 LEU A O 1
ATOM 2788 N N . GLU A 1 360 ? 13.963 5.825 5.820 1.00 91.94 360 GLU A N 1
ATOM 2789 C CA . GLU A 1 360 ? 15.401 5.788 5.529 1.00 91.94 360 GLU A CA 1
ATOM 2790 C C . GLU A 1 360 ? 15.729 4.836 4.365 1.00 91.94 360 GLU A C 1
ATOM 2792 O O . GLU A 1 360 ? 16.545 5.169 3.508 1.00 91.94 360 GLU A O 1
ATOM 2797 N N . ARG A 1 361 ? 15.034 3.694 4.232 1.00 90.44 361 ARG A N 1
ATOM 2798 C CA . ARG A 1 361 ? 15.146 2.842 3.032 1.00 90.44 361 ARG A CA 1
ATOM 2799 C C . ARG A 1 361 ? 14.740 3.600 1.765 1.00 90.44 361 ARG A C 1
ATOM 2801 O O . ARG A 1 361 ? 15.441 3.534 0.757 1.00 90.44 361 ARG A O 1
ATOM 2808 N N . ASP A 1 362 ? 13.615 4.307 1.798 1.00 88.75 362 ASP A N 1
ATOM 2809 C CA . ASP A 1 362 ? 13.088 5.013 0.626 1.00 88.75 362 ASP A CA 1
ATOM 2810 C C . ASP A 1 362 ? 13.943 6.242 0.273 1.00 88.75 362 ASP A C 1
ATOM 2812 O O . ASP A 1 362 ? 14.105 6.568 -0.907 1.00 88.75 362 ASP A O 1
ATOM 2816 N N . ARG A 1 363 ? 14.591 6.851 1.274 1.00 94.25 363 ARG A N 1
ATOM 2817 C CA . ARG A 1 363 ? 15.668 7.828 1.098 1.00 94.25 363 ARG A CA 1
ATOM 2818 C C . ARG A 1 363 ? 16.889 7.212 0.411 1.00 94.25 363 ARG A C 1
ATOM 2820 O O . ARG A 1 363 ? 17.322 7.742 -0.610 1.00 94.25 363 ARG A O 1
ATOM 2827 N N . LEU A 1 364 ? 17.425 6.099 0.916 1.00 90.19 364 LEU A N 1
ATOM 2828 C CA . LEU A 1 364 ? 18.595 5.429 0.329 1.00 90.19 364 LEU A CA 1
ATOM 2829 C C . LEU A 1 364 ? 18.333 4.997 -1.123 1.00 90.19 364 LEU A C 1
ATOM 2831 O O . LEU A 1 364 ? 19.183 5.198 -1.987 1.00 90.19 364 LEU A O 1
ATOM 2835 N N . LEU A 1 365 ? 17.124 4.514 -1.429 1.00 90.12 365 LEU A N 1
ATOM 2836 C CA . LEU A 1 365 ? 16.688 4.221 -2.801 1.00 90.12 365 LEU A CA 1
ATOM 2837 C C . LEU A 1 365 ? 16.620 5.477 -3.689 1.00 90.12 365 LEU A C 1
ATOM 2839 O O . LEU A 1 365 ? 16.851 5.390 -4.896 1.00 90.12 365 LEU A O 1
ATOM 2843 N N . ALA A 1 366 ? 16.316 6.655 -3.135 1.00 88.69 366 ALA A N 1
ATOM 2844 C CA . ALA A 1 366 ? 16.372 7.919 -3.870 1.00 88.69 366 ALA A CA 1
ATOM 2845 C C . ALA A 1 366 ? 17.822 8.393 -4.100 1.00 88.69 366 ALA A C 1
ATOM 2847 O O . ALA A 1 366 ? 18.150 8.853 -5.200 1.00 88.69 366 ALA A O 1
ATOM 2848 N N . GLU A 1 367 ? 18.705 8.241 -3.111 1.00 91.06 367 GLU A N 1
ATOM 2849 C CA . GLU A 1 367 ? 20.139 8.541 -3.225 1.00 91.06 367 GLU A CA 1
ATOM 2850 C C . GLU A 1 367 ? 20.821 7.615 -4.257 1.00 91.06 367 GLU A C 1
ATOM 2852 O O . GLU A 1 367 ? 21.471 8.095 -5.188 1.00 91.06 367 GLU A O 1
ATOM 2857 N N . GLU A 1 368 ? 20.565 6.305 -4.221 1.00 91.00 368 GLU A N 1
ATOM 2858 C CA . GLU A 1 368 ? 21.041 5.356 -5.238 1.00 91.00 368 GLU A CA 1
ATOM 2859 C C . GLU A 1 368 ? 20.494 5.683 -6.641 1.00 91.00 368 GLU A C 1
ATOM 2861 O O . GLU A 1 368 ? 21.244 5.740 -7.618 1.00 91.00 368 GLU A O 1
ATOM 2866 N N . LYS A 1 369 ? 19.197 5.994 -6.759 1.00 89.88 369 LYS A N 1
ATOM 2867 C CA . LYS A 1 369 ? 18.553 6.354 -8.035 1.00 89.88 369 LYS A CA 1
ATOM 2868 C C . LYS A 1 369 ? 19.042 7.685 -8.612 1.00 89.88 369 LYS A C 1
ATOM 2870 O O . LYS A 1 369 ? 19.008 7.870 -9.831 1.00 89.88 369 LYS A O 1
ATOM 2875 N N . THR A 1 370 ? 19.477 8.626 -7.773 1.00 88.94 370 THR A N 1
ATOM 2876 C CA . THR A 1 370 ? 20.105 9.878 -8.231 1.00 88.94 370 THR A CA 1
ATOM 2877 C C . THR A 1 370 ? 21.558 9.660 -8.635 1.00 88.94 370 THR A C 1
ATOM 2879 O O . THR A 1 370 ? 21.946 10.147 -9.697 1.00 88.94 370 THR A O 1
ATOM 2882 N N . LYS A 1 371 ? 22.317 8.845 -7.891 1.00 92.62 371 LYS A N 1
ATOM 2883 C CA . LYS A 1 371 ? 23.660 8.398 -8.284 1.00 92.62 371 LYS A CA 1
ATOM 2884 C C . LYS A 1 371 ? 23.641 7.685 -9.641 1.00 92.62 371 LYS A C 1
ATOM 2886 O O . LYS A 1 371 ? 24.250 8.179 -10.583 1.00 92.62 371 LYS A O 1
ATOM 2891 N N . ALA A 1 372 ? 22.828 6.640 -9.800 1.00 89.19 372 ALA A N 1
ATOM 2892 C CA . ALA A 1 372 ? 22.702 5.897 -11.057 1.00 89.19 372 ALA A CA 1
ATOM 2893 C C . ALA A 1 372 ? 22.258 6.782 -12.243 1.00 89.19 372 ALA A C 1
ATOM 2895 O O . ALA A 1 372 ? 22.686 6.573 -13.378 1.00 89.19 372 ALA A O 1
ATOM 2896 N N . ARG A 1 373 ? 21.435 7.815 -12.002 1.00 90.38 373 ARG A N 1
ATOM 2897 C CA . ARG A 1 373 ? 21.091 8.828 -13.019 1.00 90.38 373 ARG A CA 1
ATOM 2898 C C . ARG A 1 373 ? 22.268 9.726 -13.397 1.00 90.38 373 ARG A C 1
ATOM 2900 O O . ARG A 1 373 ? 22.354 10.127 -14.556 1.00 90.38 373 ARG A O 1
ATOM 2907 N N . ASN A 1 374 ? 23.140 10.068 -12.454 1.00 91.38 374 ASN A N 1
ATOM 2908 C CA . ASN A 1 374 ? 24.335 10.865 -12.720 1.00 91.38 374 ASN A CA 1
ATOM 2909 C C . ASN A 1 374 ? 25.394 10.034 -13.458 1.00 91.38 374 ASN A C 1
ATOM 2911 O O . ASN A 1 374 ? 25.908 10.499 -14.472 1.00 91.38 374 ASN A O 1
ATOM 2915 N N . ASP A 1 375 ? 25.609 8.781 -13.053 1.00 91.06 375 ASP A N 1
ATOM 2916 C CA . ASP A 1 375 ? 26.501 7.832 -13.730 1.00 91.06 375 ASP A CA 1
ATOM 2917 C C . ASP A 1 375 ? 26.032 7.571 -15.182 1.00 91.06 375 ASP A C 1
ATOM 2919 O O . ASP A 1 375 ? 26.823 7.612 -16.131 1.00 91.06 375 ASP A O 1
ATOM 2923 N N . LEU A 1 376 ? 24.716 7.408 -15.392 1.00 89.94 376 LEU A N 1
ATOM 2924 C CA . LEU A 1 376 ? 24.113 7.284 -16.726 1.00 89.94 376 LEU A CA 1
ATOM 2925 C C . LEU A 1 376 ? 24.263 8.568 -17.563 1.00 89.94 376 LEU A C 1
ATOM 2927 O O . LEU A 1 376 ? 24.521 8.496 -18.764 1.00 89.94 376 LEU A O 1
ATOM 2931 N N . ARG A 1 377 ? 24.138 9.755 -16.957 1.00 91.25 377 ARG A N 1
ATOM 2932 C CA . ARG A 1 377 ? 24.382 11.040 -17.641 1.00 91.25 377 ARG A CA 1
ATOM 2933 C C . ARG A 1 377 ? 25.848 11.209 -18.033 1.00 91.25 377 ARG A C 1
ATOM 2935 O O . ARG A 1 377 ? 26.121 11.645 -19.148 1.00 91.25 377 ARG A O 1
ATOM 2942 N N . GLN A 1 378 ? 26.780 10.852 -17.152 1.00 92.44 378 GLN A N 1
ATOM 2943 C CA . GLN A 1 378 ? 28.217 10.955 -17.404 1.00 92.44 378 GLN A CA 1
ATOM 2944 C C . GLN A 1 378 ? 28.656 10.002 -18.522 1.00 92.44 378 GLN A C 1
ATOM 2946 O O . GLN A 1 378 ? 29.356 10.418 -19.444 1.00 92.44 378 GLN A O 1
ATOM 2951 N N . THR A 1 379 ? 28.187 8.752 -18.495 1.00 90.69 379 THR A N 1
ATOM 2952 C CA . THR A 1 379 ? 28.437 7.781 -19.573 1.00 90.69 379 THR A CA 1
ATOM 2953 C C . THR A 1 379 ? 27.782 8.200 -20.891 1.00 90.69 379 THR A C 1
ATOM 2955 O O . THR A 1 379 ? 28.447 8.153 -21.923 1.00 90.69 379 THR A O 1
ATOM 2958 N N . THR A 1 380 ? 26.542 8.705 -20.877 1.00 91.81 380 THR A N 1
ATOM 2959 C CA . THR A 1 380 ? 25.884 9.260 -22.080 1.00 91.81 380 THR A CA 1
ATOM 2960 C C . THR A 1 380 ? 26.689 10.420 -22.674 1.00 91.81 380 THR A C 1
ATOM 2962 O O . THR A 1 380 ? 26.986 10.407 -23.865 1.00 91.81 380 THR A O 1
ATOM 2965 N N . CYS A 1 381 ? 27.128 11.375 -21.847 1.00 91.69 381 CYS A N 1
ATOM 2966 C CA . CYS A 1 381 ? 27.962 12.502 -22.275 1.00 91.69 381 CYS A CA 1
ATOM 2967 C C . CYS A 1 381 ? 29.298 12.035 -22.887 1.00 91.69 381 CYS A C 1
ATOM 2969 O O . CYS A 1 381 ? 29.711 12.530 -23.935 1.00 91.69 381 CYS A O 1
ATOM 2971 N N . HIS A 1 382 ? 29.941 11.026 -22.291 1.00 92.56 382 HIS A N 1
ATOM 2972 C CA . HIS A 1 382 ? 31.161 10.421 -22.831 1.00 92.56 382 HIS A CA 1
ATOM 2973 C C . HIS A 1 382 ? 30.929 9.726 -24.188 1.00 92.56 382 HIS A C 1
ATOM 2975 O O . HIS A 1 382 ? 31.743 9.875 -25.102 1.00 92.56 382 HIS A O 1
ATOM 2981 N N . PHE A 1 383 ? 29.813 9.009 -24.363 1.00 89.00 383 PHE A N 1
ATOM 2982 C CA . PHE A 1 383 ? 29.456 8.421 -25.657 1.00 89.00 383 PHE A CA 1
ATOM 2983 C C . PHE A 1 383 ? 29.119 9.487 -26.707 1.00 89.00 383 PHE A C 1
ATOM 2985 O O . PHE A 1 383 ? 29.578 9.373 -27.842 1.00 89.00 383 PHE A O 1
ATOM 2992 N N . GLU A 1 384 ? 28.400 10.553 -26.345 1.00 91.38 384 GLU A N 1
ATOM 2993 C CA . GLU A 1 384 ? 28.172 11.697 -27.233 1.00 91.38 384 GLU A CA 1
ATOM 2994 C C . GLU A 1 384 ? 29.483 12.364 -27.661 1.00 91.38 384 GLU A C 1
ATOM 2996 O O . GLU A 1 384 ? 29.652 12.667 -28.843 1.00 91.38 384 GLU A O 1
ATOM 3001 N N . GLN A 1 385 ? 30.427 12.569 -26.736 1.00 93.12 385 GLN A N 1
ATOM 3002 C CA . GLN A 1 385 ? 31.747 13.106 -27.060 1.00 93.12 385 GLN A CA 1
ATOM 3003 C C . GLN A 1 385 ? 32.476 12.199 -28.060 1.00 93.12 385 GLN A C 1
ATOM 3005 O O . GLN A 1 385 ? 32.889 12.678 -29.116 1.00 93.12 385 GLN A O 1
ATOM 3010 N N . ARG A 1 386 ? 32.557 10.889 -27.793 1.00 92.88 386 ARG A N 1
ATOM 3011 C CA . ARG A 1 386 ? 33.208 9.931 -28.702 1.00 92.88 386 ARG A CA 1
ATOM 3012 C C . ARG A 1 386 ? 32.532 9.855 -30.073 1.00 92.88 386 ARG A C 1
ATOM 3014 O O . ARG A 1 386 ? 33.220 9.726 -31.081 1.00 92.88 386 ARG A O 1
ATOM 3021 N N . LEU A 1 387 ? 31.206 9.980 -30.144 1.00 91.25 387 LEU A N 1
ATOM 3022 C CA . LEU A 1 387 ? 30.477 10.058 -31.416 1.00 91.25 387 LEU A CA 1
ATOM 3023 C C . LEU A 1 387 ? 30.803 11.344 -32.189 1.00 91.25 387 LEU A C 1
ATOM 3025 O O . LEU A 1 387 ? 30.963 11.293 -33.409 1.00 91.25 387 LEU A O 1
ATOM 3029 N N . ARG A 1 388 ? 30.955 12.488 -31.506 1.00 91.81 388 ARG A N 1
ATOM 3030 C CA . ARG A 1 388 ? 31.406 13.746 -32.130 1.00 91.81 388 ARG A CA 1
ATOM 3031 C C . ARG A 1 388 ? 32.845 13.618 -32.639 1.00 91.81 388 ARG A C 1
ATOM 3033 O O . ARG A 1 388 ? 33.106 13.981 -33.782 1.00 91.81 388 ARG A O 1
ATOM 3040 N N . GLU A 1 389 ? 33.750 13.051 -31.843 1.00 92.44 389 GLU A N 1
ATOM 3041 C CA . GLU A 1 389 ? 35.148 12.795 -32.219 1.00 92.44 389 GLU A CA 1
ATOM 3042 C C . GLU A 1 389 ? 35.235 11.917 -33.478 1.00 92.44 389 GLU A C 1
ATOM 3044 O O . GLU A 1 389 ? 35.773 12.366 -34.495 1.00 92.44 389 GLU A O 1
ATOM 3049 N N . VAL A 1 390 ? 34.605 10.735 -33.463 1.00 91.56 390 VAL A N 1
ATOM 3050 C CA . VAL A 1 390 ? 34.553 9.805 -34.608 1.00 91.56 390 VAL A CA 1
ATOM 3051 C C . VAL A 1 390 ? 33.909 10.448 -35.841 1.00 91.56 390 VAL A C 1
ATOM 3053 O O . VAL A 1 390 ? 34.407 10.263 -36.949 1.00 91.56 390 VAL A O 1
ATOM 3056 N N . ASN A 1 391 ? 32.855 11.258 -35.686 1.00 92.50 391 ASN A N 1
ATOM 3057 C CA . ASN A 1 391 ? 32.256 11.994 -36.805 1.00 92.50 391 ASN A CA 1
ATOM 3058 C C . ASN A 1 391 ? 33.236 13.028 -37.399 1.00 92.50 391 ASN A C 1
ATOM 3060 O O . ASN A 1 391 ? 33.384 13.102 -38.618 1.00 92.50 391 ASN A O 1
ATOM 3064 N N . THR A 1 392 ? 33.976 13.782 -36.573 1.00 92.12 392 THR A N 1
ATOM 3065 C CA . THR A 1 392 ? 35.004 14.704 -37.098 1.00 92.12 392 THR A CA 1
ATOM 3066 C C . THR A 1 392 ? 36.160 13.971 -37.779 1.00 92.12 392 THR A C 1
ATOM 3068 O O . THR A 1 392 ? 36.691 14.466 -38.773 1.00 92.12 392 THR A O 1
ATOM 3071 N N . GLU A 1 393 ? 36.540 12.780 -37.310 1.00 93.19 393 GLU A N 1
ATOM 3072 C CA . GLU A 1 393 ? 37.541 11.950 -37.984 1.00 93.19 393 GLU A CA 1
ATOM 3073 C C . GLU A 1 393 ? 37.024 11.398 -39.319 1.00 93.19 393 GLU A C 1
ATOM 3075 O O . GLU A 1 393 ? 37.702 11.545 -40.338 1.00 93.19 393 GLU A O 1
ATOM 3080 N N . ALA A 1 394 ? 35.796 10.878 -39.359 1.00 91.25 394 ALA A N 1
ATOM 3081 C CA . ALA A 1 394 ? 35.141 10.445 -40.591 1.00 91.25 394 ALA A CA 1
ATOM 3082 C C . ALA A 1 394 ? 35.045 11.585 -41.621 1.00 91.25 394 ALA A C 1
ATOM 3084 O O . ALA A 1 394 ? 35.351 11.379 -42.794 1.00 91.25 394 ALA A O 1
ATOM 3085 N N . GLN A 1 395 ? 34.720 12.811 -41.194 1.00 91.38 395 GLN A N 1
ATOM 3086 C CA . GLN A 1 395 ? 34.718 13.995 -42.063 1.00 91.38 395 GLN A CA 1
ATOM 3087 C C . GLN A 1 395 ? 36.123 14.362 -42.569 1.00 91.38 395 GLN A C 1
ATOM 3089 O O . GLN A 1 395 ? 36.282 14.691 -43.746 1.00 91.38 395 GLN A O 1
ATOM 3094 N N . ARG A 1 396 ? 37.166 14.258 -41.730 1.00 91.88 396 ARG A N 1
ATOM 3095 C CA . ARG A 1 396 ? 38.569 14.457 -42.152 1.00 91.88 396 ARG A CA 1
ATOM 3096 C C . ARG A 1 396 ? 39.015 13.400 -43.166 1.00 91.88 396 ARG A C 1
ATOM 3098 O O . ARG A 1 396 ? 39.711 13.740 -44.121 1.00 91.88 396 ARG A O 1
ATOM 3105 N N . LEU A 1 397 ? 38.623 12.138 -42.984 1.00 91.69 397 LEU A N 1
ATOM 3106 C CA . LEU A 1 397 ? 38.908 11.048 -43.924 1.00 91.69 397 LEU A CA 1
ATOM 3107 C C . LEU A 1 397 ? 38.149 11.237 -45.244 1.00 91.69 397 LEU A C 1
ATOM 3109 O O . LEU A 1 397 ? 38.765 11.192 -46.306 1.00 91.69 397 LEU A O 1
ATOM 3113 N N . LEU A 1 398 ? 36.857 11.569 -45.191 1.00 92.94 398 LEU A N 1
ATOM 3114 C CA . LEU A 1 398 ? 36.050 11.907 -46.365 1.00 92.94 398 LEU A CA 1
ATOM 3115 C C . LEU A 1 398 ? 36.647 13.094 -47.139 1.00 92.94 398 LEU A C 1
ATOM 3117 O O . LEU A 1 398 ? 36.669 13.088 -48.368 1.00 92.94 398 LEU A O 1
ATOM 3121 N N . HIS A 1 399 ? 37.177 14.107 -46.447 1.00 91.88 399 HIS A N 1
ATOM 3122 C CA . HIS A 1 399 ? 37.879 15.217 -47.091 1.00 91.88 399 HIS A CA 1
ATOM 3123 C C . HIS A 1 399 ? 39.182 14.761 -47.772 1.00 91.88 399 HIS A C 1
ATOM 3125 O O . HIS A 1 399 ? 39.427 15.150 -48.913 1.00 91.88 399 HIS A O 1
ATOM 3131 N N . LYS A 1 400 ? 39.987 13.904 -47.123 1.00 92.69 400 LYS A N 1
ATOM 3132 C CA . LYS A 1 400 ? 41.211 13.319 -47.710 1.00 92.69 400 LYS A CA 1
ATOM 3133 C C . LYS A 1 400 ? 40.921 12.466 -48.950 1.00 92.69 400 LYS A C 1
ATOM 3135 O O . LYS A 1 400 ? 41.652 12.566 -49.930 1.00 92.69 400 LYS A O 1
ATOM 3140 N N . GLU A 1 401 ? 39.854 11.669 -48.949 1.00 91.62 401 GLU A N 1
ATOM 3141 C CA . GLU A 1 401 ? 39.464 10.901 -50.139 1.00 91.62 401 GLU A CA 1
ATOM 3142 C C . GLU A 1 401 ? 38.897 11.796 -51.246 1.00 91.62 401 GLU A C 1
ATOM 3144 O O . GLU A 1 401 ? 39.216 11.600 -52.416 1.00 91.62 401 GLU A O 1
ATOM 3149 N N . ASN A 1 402 ? 38.155 12.853 -50.906 1.00 90.56 402 ASN A N 1
ATOM 3150 C CA . ASN A 1 402 ? 37.703 13.834 -51.895 1.00 90.56 402 ASN A CA 1
ATOM 3151 C C . ASN A 1 402 ? 38.861 14.628 -52.529 1.00 90.56 402 ASN A C 1
ATOM 3153 O O . ASN A 1 402 ? 38.803 14.934 -53.721 1.00 90.56 402 ASN A O 1
ATOM 3157 N N . THR A 1 403 ? 39.928 14.955 -51.789 1.00 91.25 403 THR A N 1
ATOM 3158 C CA . THR A 1 403 ? 41.119 15.590 -52.384 1.00 91.25 403 THR A CA 1
ATOM 3159 C C . THR A 1 403 ? 41.937 14.598 -53.212 1.00 91.25 403 THR A C 1
ATOM 3161 O O . THR A 1 403 ? 42.329 14.945 -54.326 1.00 91.25 403 THR A O 1
ATOM 3164 N N . ARG A 1 404 ? 42.097 13.343 -52.763 1.00 91.69 404 ARG A N 1
ATOM 3165 C CA . ARG A 1 404 ? 42.669 12.248 -53.575 1.00 91.69 404 ARG A CA 1
ATOM 3166 C C . ARG A 1 404 ? 41.907 12.053 -54.888 1.00 91.69 404 ARG A C 1
ATOM 3168 O O . ARG A 1 404 ? 42.527 12.019 -55.948 1.00 91.69 404 ARG A O 1
ATOM 3175 N N . ALA A 1 405 ? 40.577 11.999 -54.845 1.00 89.81 405 ALA A N 1
ATOM 3176 C CA . ALA A 1 405 ? 39.727 11.854 -56.025 1.00 89.81 405 ALA A CA 1
ATOM 3177 C C . ALA A 1 405 ? 39.872 13.033 -57.004 1.00 89.81 405 ALA A C 1
ATOM 3179 O O . ALA A 1 405 ? 39.950 12.810 -58.212 1.00 89.81 405 ALA A O 1
ATOM 3180 N N . LYS A 1 406 ? 39.981 14.275 -56.503 1.00 91.25 406 LYS A N 1
ATOM 3181 C CA . LYS A 1 406 ? 40.272 15.458 -57.334 1.00 91.25 406 LYS A CA 1
ATOM 3182 C C . LYS A 1 406 ? 41.640 15.364 -58.015 1.00 91.25 406 LYS A C 1
ATOM 3184 O O . LYS A 1 406 ? 41.709 15.542 -59.226 1.00 91.25 406 LYS A O 1
ATOM 3189 N N . VAL A 1 407 ? 42.698 15.016 -57.278 1.00 91.69 407 VAL A N 1
ATOM 3190 C CA . VAL A 1 407 ? 44.055 14.850 -57.837 1.00 91.69 407 VAL A CA 1
ATOM 3191 C C . VAL A 1 407 ? 44.094 13.727 -58.881 1.00 91.69 407 VAL A C 1
ATOM 3193 O O . VAL A 1 407 ? 44.659 13.904 -59.957 1.00 91.69 407 VAL A O 1
ATOM 3196 N N . LEU A 1 408 ? 43.433 12.593 -58.631 1.00 91.44 408 LEU A N 1
ATOM 3197 C CA . LEU A 1 408 ? 43.323 11.502 -59.608 1.00 91.44 408 LEU A CA 1
ATOM 3198 C C . LEU A 1 408 ? 42.515 11.904 -60.853 1.00 91.44 408 LEU A C 1
ATOM 3200 O O . LEU A 1 408 ? 42.862 11.498 -61.963 1.00 91.44 408 LEU A O 1
ATOM 3204 N N . ALA A 1 409 ? 41.465 12.717 -60.701 1.00 89.56 409 ALA A N 1
ATOM 3205 C CA . ALA A 1 409 ? 40.722 13.273 -61.830 1.00 89.56 409 ALA A CA 1
ATOM 3206 C C . ALA A 1 409 ? 41.583 14.243 -62.657 1.00 89.56 409 ALA A C 1
ATOM 3208 O O . ALA A 1 409 ? 41.565 14.168 -63.887 1.00 89.56 409 ALA A O 1
ATOM 3209 N N . GLU A 1 410 ? 42.387 15.086 -62.004 1.00 91.94 410 GLU A N 1
ATOM 3210 C CA . GLU A 1 410 ? 43.308 16.008 -62.669 1.00 91.94 410 GLU A CA 1
ATOM 3211 C C . GLU A 1 410 ? 44.405 15.252 -63.433 1.00 91.94 410 GLU A C 1
ATOM 3213 O O . GLU A 1 410 ? 44.551 15.453 -64.641 1.00 91.94 410 GLU A O 1
ATOM 3218 N N . ILE A 1 411 ? 45.081 14.289 -62.794 1.00 90.62 411 ILE A N 1
ATOM 3219 C CA . ILE A 1 411 ? 46.050 13.391 -63.448 1.00 90.62 411 ILE A CA 1
ATOM 3220 C C . ILE A 1 411 ? 45.398 12.691 -64.652 1.00 90.62 411 ILE A C 1
ATOM 3222 O O . ILE A 1 411 ? 45.993 12.615 -65.728 1.00 90.62 411 ILE A O 1
ATOM 3226 N N . ARG A 1 412 ? 44.140 12.243 -64.533 1.00 91.81 412 ARG A N 1
ATOM 3227 C CA . ARG A 1 412 ? 43.390 11.636 -65.646 1.00 91.81 412 ARG A CA 1
ATOM 3228 C C . ARG A 1 412 ? 43.092 12.625 -66.779 1.00 91.81 412 ARG A C 1
ATOM 3230 O O . ARG A 1 412 ? 43.056 12.200 -67.934 1.00 91.81 412 ARG A O 1
ATOM 3237 N N . THR A 1 413 ? 42.891 13.916 -66.504 1.00 89.38 413 THR A N 1
ATOM 3238 C CA . THR A 1 413 ? 42.773 14.942 -67.559 1.00 89.38 413 THR A CA 1
ATOM 3239 C C . THR A 1 413 ? 44.119 15.274 -68.202 1.00 89.38 413 THR A C 1
ATOM 3241 O O . THR A 1 413 ? 44.202 15.260 -69.428 1.00 89.38 413 THR A O 1
ATOM 3244 N N . GLN A 1 414 ? 45.188 15.445 -67.420 1.00 91.25 414 GLN A N 1
ATOM 3245 C CA . GLN A 1 414 ? 46.544 15.678 -67.932 1.00 91.25 414 GLN A CA 1
ATOM 3246 C C . GLN A 1 414 ? 47.021 14.510 -68.820 1.00 91.25 414 GLN A C 1
ATOM 3248 O O . GLN A 1 414 ? 47.544 14.729 -69.911 1.00 91.25 414 GLN A O 1
ATOM 3253 N N . LEU A 1 415 ? 46.766 13.258 -68.415 1.00 90.25 415 LEU A N 1
ATOM 3254 C CA . LEU A 1 415 ? 47.068 12.070 -69.223 1.00 90.25 415 LEU A CA 1
ATOM 3255 C C . LEU A 1 415 ? 46.226 11.992 -70.505 1.00 90.25 415 LEU A C 1
ATOM 3257 O O . LEU A 1 415 ? 46.750 11.588 -71.540 1.00 90.25 415 LEU A O 1
ATOM 3261 N N . LYS A 1 416 ? 44.949 12.406 -70.482 1.00 90.06 416 LYS A N 1
ATOM 3262 C CA . LYS A 1 416 ? 44.136 12.522 -71.709 1.00 90.06 416 LYS A CA 1
ATOM 3263 C C . LYS A 1 416 ? 44.723 13.550 -72.678 1.00 90.06 416 LYS A C 1
ATOM 3265 O O . LYS A 1 416 ? 44.809 13.250 -73.864 1.00 90.06 416 LYS A O 1
ATOM 3270 N N . VAL A 1 417 ? 45.141 14.720 -72.185 1.00 88.69 417 VAL A N 1
ATOM 3271 C CA . VAL A 1 417 ? 45.780 15.764 -73.006 1.00 88.69 417 VAL A CA 1
ATOM 3272 C C . VAL A 1 417 ? 47.068 15.226 -73.632 1.00 88.69 417 VAL A C 1
ATOM 3274 O O . VAL A 1 417 ? 47.165 15.204 -74.856 1.00 88.69 417 VAL A O 1
ATOM 3277 N N . ARG A 1 418 ? 47.976 14.647 -72.835 1.00 88.62 418 ARG A N 1
ATOM 3278 C CA . ARG A 1 418 ? 49.219 14.032 -73.341 1.00 88.62 418 ARG A CA 1
ATOM 3279 C C . ARG A 1 418 ? 48.980 12.909 -74.352 1.00 88.62 418 ARG A C 1
ATOM 3281 O O . ARG A 1 418 ? 49.706 12.802 -75.335 1.00 88.62 418 ARG A O 1
ATOM 3288 N N . LEU A 1 419 ? 47.947 12.084 -74.167 1.00 88.75 419 LEU A N 1
ATOM 3289 C CA . LEU A 1 419 ? 47.574 11.062 -75.152 1.00 88.75 419 LEU A CA 1
ATOM 3290 C C . LEU A 1 419 ? 47.049 11.669 -76.462 1.00 88.75 419 LEU A C 1
ATOM 3292 O O . LEU A 1 419 ? 47.304 11.107 -77.526 1.00 88.75 419 LEU A O 1
ATOM 3296 N N . CYS A 1 420 ? 46.347 12.804 -76.417 1.00 87.81 420 CYS A N 1
ATOM 3297 C CA . CYS A 1 420 ? 45.957 13.544 -77.617 1.00 87.81 420 CYS A CA 1
ATOM 3298 C C . CYS A 1 420 ? 47.165 14.198 -78.307 1.00 87.81 420 CYS A C 1
ATOM 3300 O O . CYS A 1 420 ? 47.277 14.093 -79.525 1.00 87.81 420 CYS A O 1
ATOM 3302 N N . GLU A 1 421 ? 48.093 14.792 -77.552 1.00 87.50 421 GLU A N 1
ATOM 3303 C CA . GLU A 1 421 ? 49.348 15.366 -78.066 1.00 87.50 421 GLU A CA 1
ATOM 3304 C C . GLU A 1 421 ? 50.207 14.304 -78.769 1.00 87.50 421 GLU A C 1
ATOM 3306 O O . GLU A 1 421 ? 50.587 14.484 -79.924 1.00 87.50 421 GLU A O 1
ATOM 3311 N N . VAL A 1 422 ? 50.438 13.153 -78.125 1.00 87.38 422 VAL A N 1
ATOM 3312 C CA . VAL A 1 422 ? 51.198 12.030 -78.703 1.00 87.38 422 VAL A CA 1
ATOM 3313 C C . VAL A 1 422 ? 50.507 11.467 -79.950 1.00 87.38 422 VAL A C 1
ATOM 3315 O O . VAL A 1 422 ? 51.174 11.190 -80.945 1.00 87.38 422 VAL A O 1
ATOM 3318 N N . ARG A 1 423 ? 49.171 11.348 -79.955 1.00 87.75 423 ARG A N 1
ATOM 3319 C CA . ARG A 1 423 ? 48.413 10.930 -81.152 1.00 87.75 423 ARG A CA 1
ATOM 3320 C C . ARG A 1 423 ? 48.509 11.950 -82.288 1.00 87.75 423 ARG A C 1
ATOM 3322 O O . ARG A 1 423 ? 48.642 11.545 -83.440 1.00 87.75 423 ARG A O 1
ATOM 3329 N N . ALA A 1 424 ? 48.467 13.247 -81.986 1.00 85.12 424 ALA A N 1
ATOM 3330 C CA . ALA A 1 424 ? 48.627 14.305 -82.979 1.00 85.12 424 ALA A CA 1
ATOM 3331 C C . ALA A 1 424 ? 50.050 14.317 -83.564 1.00 85.12 424 ALA A C 1
ATOM 3333 O O . ALA A 1 424 ? 50.204 14.380 -84.783 1.00 85.12 424 ALA A O 1
ATOM 3334 N N . ALA A 1 425 ? 51.075 14.168 -82.719 1.00 84.50 425 ALA A N 1
ATOM 3335 C CA . ALA A 1 425 ? 52.472 14.063 -83.134 1.00 84.50 425 ALA A CA 1
ATOM 3336 C C . ALA A 1 425 ? 52.710 12.834 -84.028 1.00 84.50 425 ALA A C 1
ATOM 3338 O O . ALA A 1 425 ? 53.188 12.988 -85.151 1.00 84.50 425 ALA A O 1
ATOM 3339 N N . ALA A 1 426 ? 52.282 11.643 -83.595 1.00 83.12 426 ALA A N 1
ATOM 3340 C CA . ALA A 1 426 ? 52.399 10.410 -84.378 1.00 83.12 426 ALA A CA 1
ATOM 3341 C C . ALA A 1 426 ? 51.605 10.472 -85.698 1.00 83.12 426 ALA A C 1
ATOM 3343 O O . ALA A 1 426 ? 52.065 9.979 -86.726 1.00 83.12 426 ALA A O 1
ATOM 3344 N N . SER A 1 427 ? 50.437 11.126 -85.712 1.00 86.81 427 SER A N 1
ATOM 3345 C CA . SER A 1 427 ? 49.678 11.374 -86.944 1.00 86.81 427 SER A CA 1
ATOM 3346 C C . SER A 1 427 ? 50.419 12.326 -87.892 1.00 86.81 427 SER A C 1
ATOM 3348 O O . SER A 1 427 ? 50.443 12.092 -89.100 1.00 86.81 427 SER A O 1
ATOM 3350 N N . ALA A 1 428 ? 51.031 13.394 -87.375 1.00 85.19 428 ALA A N 1
ATOM 3351 C CA . ALA A 1 428 ? 51.821 14.328 -88.175 1.00 85.19 428 ALA A CA 1
ATOM 3352 C C . ALA A 1 428 ? 53.098 13.671 -88.728 1.00 85.19 428 ALA A C 1
ATOM 3354 O O . ALA A 1 428 ? 53.453 13.895 -89.884 1.00 85.19 428 ALA A O 1
ATOM 3355 N N . GLU A 1 429 ? 53.755 12.818 -87.945 1.00 84.38 429 GLU A N 1
ATOM 3356 C CA . GLU A 1 429 ? 54.918 12.031 -88.360 1.00 84.38 429 GLU A CA 1
ATOM 3357 C C . GLU A 1 429 ? 54.554 10.992 -89.431 1.00 84.38 429 GLU A C 1
ATOM 3359 O O . GLU A 1 429 ? 55.182 10.952 -90.488 1.00 84.38 429 GLU A O 1
ATOM 3364 N N . ALA A 1 430 ? 53.453 10.255 -89.254 1.00 83.38 430 ALA A N 1
ATOM 3365 C CA . ALA A 1 430 ? 52.917 9.363 -90.283 1.00 83.38 430 ALA A CA 1
ATOM 3366 C C . ALA A 1 430 ? 52.531 10.110 -91.578 1.00 83.38 430 ALA A C 1
ATOM 3368 O O . ALA A 1 430 ? 52.662 9.559 -92.673 1.00 83.38 430 ALA A O 1
ATOM 3369 N N . GLN A 1 431 ? 52.089 11.371 -91.491 1.00 85.88 431 GLN A N 1
ATOM 3370 C CA . GLN A 1 431 ? 51.870 12.219 -92.669 1.00 85.88 431 GLN A CA 1
ATOM 3371 C C . GLN A 1 431 ? 53.179 12.674 -93.336 1.00 85.88 431 GLN A C 1
ATOM 3373 O O . GLN A 1 431 ? 53.214 12.744 -94.565 1.00 85.88 431 GLN A O 1
ATOM 3378 N N . ARG A 1 432 ? 54.254 12.952 -92.580 1.00 84.50 432 ARG A N 1
ATOM 3379 C CA . ARG A 1 432 ? 55.591 13.226 -93.150 1.00 84.50 432 ARG A CA 1
ATOM 3380 C C . ARG A 1 432 ? 56.110 12.002 -93.901 1.00 84.50 432 ARG A C 1
ATOM 3382 O O . ARG A 1 432 ? 56.365 12.105 -95.097 1.00 84.50 432 ARG A O 1
ATOM 3389 N N . ALA A 1 433 ? 56.114 10.837 -93.252 1.00 83.56 433 ALA A N 1
ATOM 3390 C CA . ALA A 1 433 ? 56.543 9.575 -93.852 1.00 83.56 433 ALA A CA 1
ATOM 3391 C C . ALA A 1 433 ? 55.759 9.239 -95.137 1.00 83.56 433 ALA A C 1
ATOM 3393 O O . ALA A 1 433 ? 56.352 8.854 -96.141 1.00 83.56 433 ALA A O 1
ATOM 3394 N N . ARG A 1 434 ? 54.433 9.460 -95.166 1.00 86.38 434 ARG A N 1
ATOM 3395 C CA . ARG A 1 434 ? 53.627 9.313 -96.397 1.00 86.38 434 ARG A CA 1
ATOM 3396 C C . ARG A 1 434 ? 54.079 10.256 -97.517 1.00 86.38 434 ARG A C 1
ATOM 3398 O O . ARG A 1 434 ? 54.245 9.802 -98.644 1.00 86.38 434 ARG A O 1
ATOM 3405 N N . ARG A 1 435 ? 54.319 11.540 -97.221 1.00 85.94 435 ARG A N 1
ATOM 3406 C CA . ARG A 1 435 ? 54.806 12.524 -98.212 1.00 85.94 435 ARG A CA 1
ATOM 3407 C C . ARG A 1 435 ? 56.209 12.188 -98.722 1.00 85.94 435 ARG A C 1
ATOM 3409 O O . ARG A 1 435 ? 56.490 12.399 -99.898 1.00 85.94 435 ARG A O 1
ATOM 3416 N N . GLU A 1 436 ? 57.070 11.650 -97.865 1.00 85.31 436 GLU A N 1
ATOM 3417 C CA . GLU A 1 436 ? 58.407 11.176 -98.234 1.00 85.31 436 GLU A CA 1
ATOM 3418 C C . GLU A 1 436 ? 58.332 9.943 -99.143 1.00 85.31 436 GLU A C 1
ATOM 3420 O O . GLU A 1 436 ? 58.966 9.935 -100.198 1.00 85.31 436 GLU A O 1
ATOM 3425 N N . ILE A 1 437 ? 57.484 8.961 -98.816 1.00 83.94 437 ILE A N 1
ATOM 3426 C CA . ILE A 1 437 ? 57.208 7.793 -99.669 1.00 83.94 437 ILE A CA 1
ATOM 3427 C C . ILE A 1 437 ? 56.642 8.231 -101.029 1.00 83.94 437 ILE A C 1
ATOM 3429 O O . ILE A 1 437 ? 57.128 7.776 -102.060 1.00 83.94 437 ILE A O 1
ATOM 3433 N N . GLU A 1 438 ? 55.685 9.164 -101.069 1.00 87.19 438 GLU A N 1
ATOM 3434 C CA . GLU A 1 438 ? 55.176 9.730 -102.327 1.00 87.19 438 GLU A CA 1
ATOM 3435 C C . GLU A 1 438 ? 56.257 10.467 -103.134 1.00 87.19 438 GLU A C 1
ATOM 3437 O O . GLU A 1 438 ? 56.264 10.401 -104.363 1.00 87.19 438 GLU A O 1
ATOM 3442 N N . ALA A 1 439 ? 57.163 11.195 -102.476 1.00 86.19 439 ALA A N 1
ATOM 3443 C CA . ALA A 1 439 ? 58.266 11.883 -103.143 1.00 86.19 439 ALA A CA 1
ATOM 3444 C C . ALA A 1 439 ? 59.307 10.894 -103.697 1.00 86.19 439 ALA A C 1
ATOM 3446 O O . ALA A 1 439 ? 59.865 11.124 -104.772 1.00 86.19 439 ALA A O 1
ATOM 3447 N N . VAL A 1 440 ? 59.544 9.783 -102.996 1.00 84.94 440 VAL A N 1
ATOM 3448 C CA . VAL A 1 440 ? 60.397 8.671 -103.438 1.00 84.94 440 VAL A CA 1
ATOM 3449 C C . VAL A 1 440 ? 59.753 7.919 -104.608 1.00 84.94 440 VAL A C 1
ATOM 3451 O O . VAL A 1 440 ? 60.412 7.722 -105.624 1.00 84.94 440 VAL A O 1
ATOM 3454 N N . ASP A 1 441 ? 58.459 7.600 -104.550 1.00 87.06 441 ASP A N 1
ATOM 3455 C CA . ASP A 1 441 ? 57.704 6.998 -105.660 1.00 87.06 441 ASP A CA 1
ATOM 3456 C C . ASP A 1 441 ? 57.687 7.900 -106.910 1.00 87.06 441 ASP A C 1
ATOM 3458 O O . ASP A 1 441 ? 57.976 7.439 -108.016 1.00 87.06 441 ASP A O 1
ATOM 3462 N N . LYS A 1 442 ? 57.472 9.215 -106.750 1.00 86.38 442 LYS A N 1
ATOM 3463 C CA . LYS A 1 442 ? 57.590 10.195 -107.848 1.00 86.38 442 LYS A CA 1
ATOM 3464 C C . LYS A 1 442 ? 58.998 10.205 -108.464 1.00 86.38 442 LYS A C 1
ATOM 3466 O O . LYS A 1 442 ? 59.118 10.253 -109.689 1.00 86.38 442 LYS A O 1
ATOM 3471 N N . LYS A 1 443 ? 60.062 10.093 -107.653 1.00 85.38 443 LYS A N 1
ATOM 3472 C CA . LYS A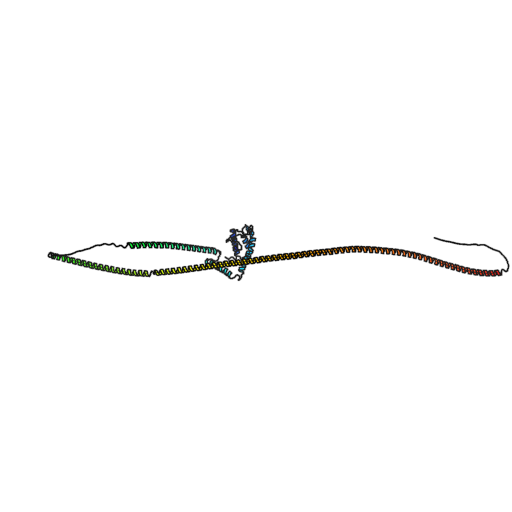 1 443 ? 61.449 9.942 -108.141 1.00 85.38 443 LYS A CA 1
ATOM 3473 C C . LYS A 1 443 ? 61.665 8.611 -108.871 1.00 85.38 443 LYS A C 1
ATOM 3475 O O . LYS A 1 443 ? 62.253 8.621 -109.948 1.00 85.38 443 LYS A O 1
ATOM 3480 N N . HIS A 1 444 ? 61.160 7.492 -108.349 1.00 82.50 444 HIS A N 1
ATOM 3481 C CA . HIS A 1 444 ? 61.252 6.188 -109.017 1.00 82.50 444 HIS A CA 1
ATOM 3482 C C . HIS A 1 444 ? 60.501 6.166 -110.351 1.00 82.50 444 HIS A C 1
ATOM 3484 O O . HIS A 1 444 ? 61.041 5.659 -111.328 1.00 82.50 444 HIS A O 1
ATOM 3490 N N . LYS A 1 445 ? 59.314 6.775 -110.438 1.00 87.06 445 LYS A N 1
ATOM 3491 C CA . LYS A 1 445 ? 58.560 6.917 -111.695 1.00 87.06 445 LYS A CA 1
ATOM 3492 C C . LYS A 1 445 ? 59.290 7.802 -112.706 1.00 87.06 445 LYS A C 1
ATOM 3494 O O . LYS A 1 445 ? 59.390 7.433 -113.872 1.00 87.06 445 LYS A O 1
ATOM 3499 N N . ALA A 1 446 ? 59.881 8.917 -112.272 1.00 82.81 446 ALA A N 1
ATOM 3500 C CA . ALA A 1 446 ? 60.728 9.739 -113.138 1.00 82.81 446 ALA A CA 1
ATOM 3501 C C . ALA A 1 446 ? 61.958 8.964 -113.656 1.00 82.81 446 ALA A C 1
ATOM 3503 O O . ALA A 1 446 ? 62.250 9.005 -114.852 1.00 82.81 446 ALA A O 1
ATOM 3504 N N . ALA A 1 447 ? 62.631 8.204 -112.785 1.00 82.12 447 ALA A N 1
ATOM 3505 C CA . ALA A 1 447 ? 63.769 7.362 -113.151 1.00 82.12 447 ALA A CA 1
ATOM 3506 C C . ALA A 1 447 ? 63.372 6.205 -114.088 1.00 82.12 447 ALA A C 1
ATOM 3508 O O . ALA A 1 447 ? 64.075 5.948 -115.061 1.00 82.12 447 ALA A O 1
ATOM 3509 N N . ALA A 1 448 ? 62.229 5.551 -113.859 1.00 83.88 448 ALA A N 1
ATOM 3510 C CA . ALA A 1 448 ? 61.698 4.502 -114.731 1.00 83.88 448 ALA A CA 1
ATOM 3511 C C . ALA A 1 448 ? 61.395 5.043 -116.138 1.00 83.88 448 ALA A C 1
ATOM 3513 O O . ALA A 1 448 ? 61.866 4.479 -117.123 1.00 83.88 448 ALA A O 1
ATOM 3514 N N . ASN A 1 449 ? 60.725 6.197 -116.232 1.00 85.31 449 ASN A N 1
ATOM 3515 C CA . ASN A 1 449 ? 60.473 6.882 -117.503 1.00 85.31 449 ASN A CA 1
ATOM 3516 C C . ASN A 1 449 ? 61.783 7.289 -118.211 1.00 85.31 449 ASN A C 1
ATOM 3518 O O . ASN A 1 449 ? 61.865 7.280 -119.439 1.00 85.31 449 ASN A O 1
ATOM 3522 N N . GLN A 1 450 ? 62.830 7.645 -117.458 1.00 86.12 450 GLN A N 1
ATOM 3523 C CA . GLN A 1 450 ? 64.154 7.939 -118.014 1.00 86.12 450 GLN A CA 1
ATOM 3524 C C . GLN A 1 450 ? 64.862 6.670 -118.516 1.00 86.12 450 GLN A C 1
ATOM 3526 O O . GLN A 1 450 ? 65.441 6.695 -119.602 1.00 86.12 450 GLN A O 1
ATOM 3531 N N . VAL A 1 451 ? 64.770 5.551 -117.791 1.00 83.12 451 VAL A N 1
ATOM 3532 C CA . VAL A 1 451 ? 65.261 4.239 -118.242 1.00 83.12 451 VAL A CA 1
ATOM 3533 C C . VAL A 1 451 ? 64.522 3.784 -119.502 1.00 83.12 451 VAL A C 1
ATOM 3535 O O . VAL A 1 451 ? 65.167 3.318 -120.435 1.00 83.12 451 VAL A O 1
ATOM 3538 N N . GLU A 1 452 ? 63.205 3.969 -119.589 1.00 85.50 452 GLU A N 1
ATOM 3539 C CA . GLU A 1 452 ? 62.423 3.628 -120.783 1.00 85.50 452 GLU A CA 1
ATOM 3540 C C . GLU A 1 452 ? 62.840 4.462 -122.006 1.00 85.50 452 GLU A C 1
ATOM 3542 O O . GLU A 1 452 ? 63.059 3.906 -123.085 1.00 85.50 452 GLU A O 1
ATOM 3547 N N . ARG A 1 453 ? 63.057 5.777 -121.841 1.00 82.19 453 ARG A N 1
ATOM 3548 C CA . ARG A 1 453 ? 63.624 6.642 -122.896 1.00 82.19 453 ARG A CA 1
ATOM 3549 C C . ARG A 1 453 ? 64.995 6.145 -123.359 1.00 82.19 453 ARG A C 1
ATOM 3551 O O . ARG A 1 453 ? 65.201 5.959 -124.557 1.00 82.19 453 ARG A O 1
ATOM 3558 N N . LEU A 1 454 ? 65.896 5.851 -122.419 1.00 83.88 454 LEU A N 1
ATOM 3559 C CA . LEU A 1 454 ? 67.229 5.314 -122.713 1.00 83.88 454 LEU A CA 1
ATOM 3560 C C . LEU A 1 454 ? 67.163 3.938 -123.400 1.00 83.88 454 LEU A C 1
ATOM 3562 O O . LEU A 1 454 ? 67.945 3.678 -124.311 1.00 83.88 454 LEU A O 1
ATOM 3566 N N . GLN A 1 455 ? 66.204 3.076 -123.046 1.00 83.31 455 GLN A N 1
ATOM 3567 C CA . GLN A 1 455 ? 65.956 1.821 -123.763 1.00 83.31 455 GLN A CA 1
ATOM 3568 C C . GLN A 1 455 ? 65.417 2.059 -125.180 1.00 83.31 455 GLN A C 1
ATOM 3570 O O . GLN A 1 455 ? 65.849 1.375 -126.108 1.00 83.31 455 GLN A O 1
ATOM 3575 N N . SER A 1 456 ? 64.510 3.022 -125.374 1.00 82.88 456 SER A N 1
ATOM 3576 C CA . SER A 1 456 ? 64.054 3.469 -126.700 1.00 82.88 456 SER A CA 1
ATOM 3577 C C . SER A 1 456 ? 65.246 3.892 -127.561 1.00 82.88 456 SER A C 1
ATOM 3579 O O . SER A 1 456 ? 65.394 3.438 -128.696 1.00 82.88 456 SER A O 1
ATOM 3581 N N . ASP A 1 457 ? 66.132 4.717 -127.011 1.00 81.69 457 ASP A N 1
ATOM 3582 C CA . ASP A 1 457 ? 67.246 5.285 -127.763 1.00 81.69 457 ASP A CA 1
ATOM 3583 C C . ASP A 1 457 ? 68.363 4.257 -127.996 1.00 81.69 457 ASP A C 1
ATOM 3585 O O . ASP A 1 457 ? 68.958 4.237 -129.073 1.00 81.69 457 ASP A O 1
ATOM 3589 N N . LEU A 1 458 ? 68.546 3.293 -127.087 1.00 83.75 458 LEU A N 1
ATOM 3590 C CA . LEU A 1 458 ? 69.374 2.107 -127.312 1.00 83.75 458 LEU A CA 1
ATOM 3591 C C . LEU A 1 458 ? 68.807 1.201 -128.423 1.00 83.75 458 LEU A C 1
ATOM 3593 O O . LEU A 1 458 ? 69.575 0.670 -129.226 1.00 83.75 458 LEU A O 1
ATOM 3597 N N . ARG A 1 459 ? 67.478 1.043 -128.531 1.00 83.75 459 ARG A N 1
ATOM 3598 C CA . ARG A 1 459 ? 66.838 0.326 -129.657 1.00 83.75 459 ARG A CA 1
ATOM 3599 C C . ARG A 1 459 ? 67.042 1.079 -130.982 1.00 83.75 459 ARG A C 1
ATOM 3601 O O . ARG A 1 459 ? 67.361 0.448 -131.992 1.00 83.75 459 ARG A O 1
ATOM 3608 N N . LYS A 1 460 ? 66.947 2.417 -130.989 1.00 79.12 460 LYS A N 1
ATOM 3609 C CA . LYS A 1 460 ? 67.278 3.267 -132.157 1.00 79.12 460 LYS A CA 1
ATOM 3610 C C . LYS A 1 460 ? 68.761 3.165 -132.544 1.00 79.12 460 LYS A C 1
ATOM 3612 O O . LYS A 1 460 ? 69.086 3.093 -133.725 1.00 79.12 460 LYS A O 1
ATOM 3617 N N . ALA A 1 461 ? 69.664 3.114 -131.565 1.00 76.44 461 ALA A N 1
ATOM 3618 C CA . ALA A 1 461 ? 71.093 2.923 -131.799 1.00 76.44 461 ALA A CA 1
ATOM 3619 C C . ALA A 1 461 ? 71.388 1.541 -132.407 1.00 76.44 461 ALA A C 1
ATOM 3621 O O . ALA A 1 461 ? 72.070 1.465 -133.425 1.00 76.44 461 ALA A O 1
ATOM 3622 N N . LYS A 1 462 ? 70.802 0.464 -131.862 1.00 79.50 462 LYS A N 1
ATOM 3623 C CA . LYS A 1 462 ? 70.931 -0.893 -132.423 1.00 79.50 462 LYS A CA 1
ATOM 3624 C C . LYS A 1 462 ? 70.366 -1.003 -133.841 1.00 79.50 462 LYS A C 1
ATOM 3626 O O . LYS A 1 462 ? 71.015 -1.577 -134.702 1.00 79.50 462 LYS A O 1
ATOM 3631 N N . THR A 1 463 ? 69.205 -0.412 -134.126 1.00 79.06 463 THR A N 1
ATOM 3632 C CA . THR A 1 463 ? 68.643 -0.419 -135.494 1.00 79.06 463 THR A CA 1
ATOM 3633 C C . THR A 1 463 ? 69.480 0.390 -136.489 1.00 79.06 463 THR A C 1
ATOM 3635 O O . THR A 1 463 ? 69.595 -0.025 -137.640 1.00 79.06 463 THR A O 1
ATOM 3638 N N . ARG A 1 464 ? 70.137 1.479 -136.057 1.00 77.94 464 ARG A N 1
ATOM 3639 C CA . ARG A 1 464 ? 71.157 2.181 -136.861 1.00 77.94 464 ARG A CA 1
ATOM 3640 C C . ARG A 1 464 ? 72.410 1.332 -137.082 1.00 77.94 464 ARG A C 1
ATOM 3642 O O . ARG A 1 464 ? 72.891 1.271 -138.208 1.00 77.94 464 ARG A O 1
ATOM 3649 N N . GLN A 1 465 ? 72.908 0.644 -136.054 1.00 79.56 465 GLN A N 1
ATOM 3650 C CA . GLN A 1 465 ? 74.033 -0.288 -136.182 1.00 79.56 465 GLN A CA 1
ATOM 3651 C C . GLN A 1 465 ? 73.715 -1.393 -137.205 1.00 79.56 465 GLN A C 1
ATOM 3653 O O . GLN A 1 465 ? 74.458 -1.561 -138.164 1.00 79.56 465 GLN A O 1
ATOM 3658 N N . SER A 1 466 ? 72.562 -2.057 -137.088 1.00 78.44 466 SER A N 1
ATOM 3659 C CA . SER A 1 466 ? 72.117 -3.096 -138.031 1.00 78.44 466 SER A CA 1
ATOM 3660 C C . SER A 1 466 ? 71.670 -2.567 -139.406 1.00 78.44 466 SER A C 1
ATOM 3662 O O . SER A 1 466 ? 71.284 -3.354 -140.274 1.00 78.44 466 SER A O 1
ATOM 3664 N N . ALA A 1 467 ? 71.678 -1.249 -139.629 1.00 76.25 467 ALA A N 1
ATOM 3665 C CA . ALA A 1 467 ? 71.653 -0.652 -140.965 1.00 76.25 467 ALA A CA 1
ATOM 3666 C C . ALA A 1 467 ? 73.085 -0.515 -141.499 1.00 76.25 467 ALA A C 1
ATOM 3668 O O . ALA A 1 467 ? 73.409 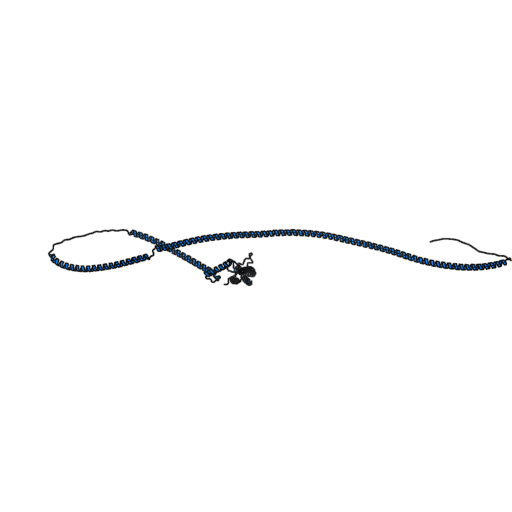-1.144 -142.497 1.00 76.25 467 ALA A O 1
ATOM 3669 N N . LEU A 1 468 ? 73.974 0.147 -140.750 1.00 77.62 468 LEU A N 1
ATOM 3670 C CA . LEU A 1 468 ? 75.387 0.321 -141.112 1.00 77.62 468 LEU A CA 1
ATOM 3671 C C . LEU A 1 468 ? 76.131 -1.009 -141.346 1.00 77.62 468 LEU A C 1
ATOM 3673 O O . LEU A 1 468 ? 77.020 -1.078 -142.188 1.00 77.62 468 LEU A O 1
ATOM 3677 N N . GLU A 1 469 ? 75.765 -2.081 -140.639 1.00 80.12 469 GLU A N 1
ATOM 3678 C CA . GLU A 1 469 ? 76.293 -3.437 -140.855 1.00 80.12 469 GLU A CA 1
ATOM 3679 C C . GLU A 1 469 ? 75.817 -4.059 -142.180 1.00 80.12 469 GLU A C 1
ATOM 3681 O O . GLU A 1 469 ? 76.571 -4.810 -142.803 1.00 80.12 469 GLU A O 1
ATOM 3686 N N . ARG A 1 470 ? 74.607 -3.722 -142.653 1.00 78.50 470 ARG A N 1
ATOM 3687 C CA . ARG A 1 470 ? 74.134 -4.084 -144.001 1.00 78.50 470 ARG A CA 1
ATOM 3688 C C . ARG A 1 470 ? 74.821 -3.234 -145.059 1.00 78.50 470 ARG A C 1
ATOM 3690 O O . ARG A 1 470 ? 75.368 -3.814 -145.989 1.00 78.50 470 ARG A O 1
ATOM 3697 N N . ASP A 1 471 ? 74.914 -1.922 -144.859 1.00 76.94 471 ASP A N 1
ATOM 3698 C CA . ASP A 1 471 ? 75.611 -0.999 -145.766 1.00 76.94 471 ASP A CA 1
ATOM 3699 C C . ASP A 1 471 ? 77.091 -1.411 -145.949 1.00 76.94 471 ASP A C 1
ATOM 3701 O O . ASP A 1 471 ? 77.620 -1.422 -147.061 1.00 76.94 471 ASP A O 1
ATOM 3705 N N . LEU A 1 472 ? 77.761 -1.847 -144.872 1.00 77.81 472 LEU A N 1
ATOM 3706 C CA . LEU A 1 472 ? 79.112 -2.427 -144.914 1.00 77.81 472 LEU A CA 1
ATOM 3707 C C . LEU A 1 472 ? 79.174 -3.785 -145.625 1.00 77.81 472 LEU A C 1
ATOM 3709 O O . LEU A 1 472 ? 80.188 -4.093 -146.254 1.00 77.81 472 LEU A O 1
ATOM 3713 N N . SER A 1 473 ? 78.133 -4.610 -145.523 1.00 78.25 473 SER A N 1
ATOM 3714 C CA . SER A 1 473 ? 78.050 -5.898 -146.221 1.00 78.25 473 SER A CA 1
ATOM 3715 C C . SER A 1 473 ? 77.847 -5.691 -147.726 1.00 78.25 473 SER A C 1
ATOM 3717 O O . SER A 1 473 ? 78.581 -6.263 -148.532 1.00 78.25 473 SER A O 1
ATOM 3719 N N . GLU A 1 474 ? 76.940 -4.792 -148.114 1.00 78.25 474 GLU A N 1
ATOM 3720 C CA . GLU A 1 474 ? 76.734 -4.366 -149.500 1.00 78.25 474 GLU A CA 1
ATOM 3721 C C . GLU A 1 474 ? 78.000 -3.727 -150.076 1.00 78.25 474 GLU A C 1
ATOM 3723 O O . GLU A 1 474 ? 78.467 -4.171 -151.122 1.00 78.25 474 GLU A O 1
ATOM 3728 N N . SER A 1 475 ? 78.642 -2.803 -149.353 1.00 72.31 475 SER A N 1
ATOM 3729 C CA . SER A 1 475 ? 79.908 -2.177 -149.764 1.00 72.31 475 SER A CA 1
ATOM 3730 C C . SER A 1 475 ? 81.049 -3.195 -149.949 1.00 72.31 475 SER A C 1
ATOM 3732 O O . SER A 1 475 ? 81.815 -3.121 -150.915 1.00 72.31 475 SER A O 1
ATOM 3734 N N . ARG A 1 476 ? 81.128 -4.227 -149.093 1.00 77.06 476 ARG A N 1
ATOM 3735 C CA . ARG A 1 476 ? 82.063 -5.357 -149.265 1.00 77.06 476 ARG A CA 1
ATOM 3736 C C . ARG A 1 476 ? 81.720 -6.226 -150.476 1.00 77.06 476 ARG A C 1
ATOM 3738 O O . ARG A 1 476 ? 82.633 -6.714 -151.141 1.00 77.06 476 ARG A O 1
ATOM 3745 N N . ASN A 1 477 ? 80.441 -6.416 -150.787 1.00 76.44 477 ASN A N 1
ATOM 3746 C CA . ASN A 1 477 ? 80.007 -7.182 -151.954 1.00 76.44 477 ASN A CA 1
ATOM 3747 C C . ASN A 1 477 ? 80.225 -6.399 -153.260 1.00 76.44 477 ASN A C 1
ATOM 3749 O O . ASN A 1 477 ? 80.712 -6.973 -154.233 1.00 76.44 477 ASN A O 1
ATOM 3753 N N . THR A 1 478 ? 79.996 -5.081 -153.277 1.00 74.62 478 THR A N 1
ATOM 3754 C CA . THR A 1 478 ? 80.379 -4.228 -154.412 1.00 74.62 478 THR A CA 1
ATOM 3755 C C . THR A 1 478 ? 81.893 -4.183 -154.590 1.00 74.62 478 THR A C 1
ATOM 3757 O O . THR A 1 478 ? 82.356 -4.298 -155.720 1.00 74.62 478 THR A O 1
ATOM 3760 N N . ALA A 1 479 ? 82.679 -4.120 -153.508 1.00 71.94 479 ALA A N 1
ATOM 3761 C CA . ALA A 1 479 ? 84.139 -4.192 -153.587 1.00 71.94 479 ALA A CA 1
ATOM 3762 C C . ALA A 1 479 ? 84.620 -5.530 -154.183 1.00 71.94 479 ALA A C 1
ATOM 3764 O O . ALA A 1 479 ? 85.457 -5.524 -155.081 1.00 71.94 479 ALA A O 1
ATOM 3765 N N . LYS A 1 480 ? 84.039 -6.668 -153.771 1.00 76.19 480 LYS A N 1
ATOM 3766 C CA . LYS A 1 480 ? 84.308 -7.985 -154.382 1.00 76.19 480 LYS A CA 1
ATOM 3767 C C . LYS A 1 480 ? 83.929 -8.040 -155.865 1.00 76.19 480 LYS A C 1
ATOM 3769 O O . LYS A 1 480 ? 84.684 -8.594 -156.659 1.00 76.19 480 LYS A O 1
ATOM 3774 N N . ASN A 1 481 ? 82.799 -7.449 -156.255 1.00 74.88 481 ASN A N 1
ATOM 3775 C CA . ASN A 1 481 ? 82.378 -7.391 -157.659 1.00 74.88 481 ASN A CA 1
ATOM 3776 C C . ASN A 1 481 ? 83.316 -6.509 -158.500 1.00 74.88 481 ASN A C 1
ATOM 3778 O O . ASN A 1 481 ? 83.694 -6.904 -159.600 1.00 74.88 481 ASN A O 1
ATOM 3782 N N . VAL A 1 482 ? 83.745 -5.358 -157.971 1.00 74.50 482 VAL A N 1
ATOM 3783 C CA . VAL A 1 482 ? 84.758 -4.487 -158.593 1.00 74.50 482 VAL A CA 1
ATOM 3784 C C . VAL A 1 482 ? 86.103 -5.206 -158.702 1.00 74.50 482 VAL A C 1
ATOM 3786 O O . VAL A 1 482 ? 86.747 -5.115 -159.742 1.00 74.50 482 VAL A O 1
ATOM 3789 N N . GLN A 1 483 ? 86.505 -5.977 -157.690 1.00 77.38 483 GLN A N 1
ATOM 3790 C CA . GLN A 1 483 ? 87.734 -6.766 -157.740 1.00 77.38 483 GLN A CA 1
ATOM 3791 C C . GLN A 1 483 ? 87.640 -7.890 -158.785 1.00 77.38 483 GLN A C 1
ATOM 3793 O O . GLN A 1 483 ? 88.508 -7.970 -159.643 1.00 77.38 483 GLN A O 1
ATOM 3798 N N . SER A 1 484 ? 86.536 -8.644 -158.844 1.00 74.81 484 SER A N 1
ATOM 3799 C CA . SER A 1 484 ? 86.304 -9.643 -159.903 1.00 74.81 484 SER A CA 1
ATOM 3800 C C . SER A 1 484 ? 86.266 -9.029 -161.313 1.00 74.81 484 SER A C 1
ATOM 3802 O O . SER A 1 484 ? 86.732 -9.643 -162.275 1.00 74.81 484 SER A O 1
ATOM 3804 N N . LEU A 1 485 ? 85.744 -7.805 -161.459 1.00 76.19 485 LEU A N 1
ATOM 3805 C CA . LEU A 1 485 ? 85.819 -7.040 -162.707 1.00 76.19 485 LEU A CA 1
ATOM 3806 C C . LEU A 1 485 ? 87.253 -6.599 -163.027 1.00 76.19 485 LEU A C 1
ATOM 3808 O O . LEU A 1 485 ? 87.647 -6.661 -164.187 1.00 76.19 485 LEU A O 1
ATOM 3812 N N . ASN A 1 486 ? 88.046 -6.214 -162.026 1.00 76.00 486 ASN A N 1
ATOM 3813 C CA . ASN A 1 486 ? 89.458 -5.870 -162.183 1.00 76.00 486 ASN A CA 1
ATOM 3814 C C . ASN A 1 486 ? 90.326 -7.096 -162.531 1.00 76.00 486 ASN A C 1
ATOM 3816 O O . ASN A 1 486 ? 91.237 -6.992 -163.347 1.00 76.00 486 ASN A O 1
ATOM 3820 N N . ASP A 1 487 ? 90.008 -8.274 -161.998 1.00 75.50 487 ASP A N 1
ATOM 3821 C CA . ASP A 1 487 ? 90.673 -9.541 -162.330 1.00 75.50 487 ASP A CA 1
ATOM 3822 C C . ASP A 1 487 ? 90.342 -9.973 -163.776 1.00 75.50 487 ASP A C 1
ATOM 3824 O O . ASP A 1 487 ? 91.207 -10.428 -164.528 1.00 75.50 487 ASP A O 1
ATOM 3828 N N . LYS A 1 488 ? 89.104 -9.730 -164.234 1.00 74.75 488 LYS A N 1
ATOM 3829 C CA . LYS A 1 488 ? 88.700 -9.878 -165.649 1.00 74.75 488 LYS A CA 1
ATOM 3830 C C . LYS A 1 488 ? 89.351 -8.832 -166.563 1.00 74.75 488 LYS A C 1
ATOM 3832 O O . LYS A 1 488 ? 89.746 -9.149 -167.686 1.00 74.75 488 LYS A O 1
ATOM 3837 N N . LEU A 1 489 ? 89.507 -7.594 -166.097 1.00 75.56 489 LEU A N 1
ATOM 3838 C CA . LEU A 1 489 ? 90.203 -6.533 -166.831 1.00 75.56 489 LEU A CA 1
ATOM 3839 C C . LEU A 1 489 ? 91.704 -6.805 -166.938 1.00 75.56 489 LEU A C 1
ATOM 3841 O O . LEU A 1 489 ? 92.276 -6.619 -168.002 1.00 75.56 489 LEU A O 1
ATOM 3845 N N . THR A 1 490 ? 92.357 -7.294 -165.887 1.00 73.00 490 THR A N 1
ATOM 3846 C CA . THR A 1 490 ? 93.790 -7.632 -165.924 1.00 73.00 490 THR A CA 1
ATOM 3847 C C . THR A 1 490 ? 94.069 -8.895 -166.740 1.00 73.00 490 THR A C 1
ATOM 3849 O O . THR A 1 490 ? 95.054 -8.921 -167.478 1.00 73.00 490 THR A O 1
ATOM 3852 N N . THR A 1 491 ? 93.194 -9.905 -166.720 1.00 73.94 491 THR A N 1
ATOM 3853 C CA . THR A 1 491 ? 93.314 -11.078 -167.614 1.00 73.94 491 THR A CA 1
ATOM 3854 C C . THR A 1 491 ? 93.056 -10.736 -169.087 1.00 73.94 491 THR A C 1
ATOM 3856 O O . THR A 1 491 ? 93.815 -11.164 -169.954 1.00 73.94 491 THR A O 1
ATOM 3859 N N . THR A 1 492 ? 92.074 -9.885 -169.404 1.00 73.44 492 THR A N 1
ATOM 3860 C CA . THR A 1 492 ? 91.903 -9.385 -170.786 1.00 73.44 492 THR A CA 1
ATOM 3861 C C . THR A 1 492 ? 93.039 -8.453 -171.217 1.00 73.44 492 THR A C 1
ATOM 3863 O O . THR A 1 492 ? 93.506 -8.547 -172.348 1.00 73.44 492 THR A O 1
ATOM 3866 N N . ASN A 1 493 ? 93.561 -7.611 -170.322 1.00 73.38 493 ASN A N 1
ATOM 3867 C CA . ASN A 1 493 ? 94.687 -6.720 -170.610 1.00 73.38 493 ASN A CA 1
ATOM 3868 C C . ASN A 1 493 ? 96.015 -7.491 -170.760 1.00 73.38 493 ASN A C 1
ATOM 3870 O O . ASN A 1 493 ? 96.826 -7.141 -171.611 1.00 73.38 493 ASN A O 1
ATOM 3874 N N . THR A 1 494 ? 96.247 -8.583 -170.024 1.00 73.12 494 THR A N 1
ATOM 3875 C CA . THR A 1 494 ? 97.415 -9.458 -170.262 1.00 73.12 494 THR A CA 1
ATOM 3876 C C . THR A 1 494 ? 97.299 -10.218 -171.583 1.00 73.12 494 THR A C 1
ATOM 3878 O O . THR A 1 494 ? 98.279 -10.251 -172.325 1.00 73.12 494 THR A O 1
ATOM 3881 N N . ALA A 1 495 ? 96.115 -10.721 -171.951 1.00 71.81 495 ALA A N 1
ATOM 3882 C CA . ALA A 1 495 ? 95.883 -11.309 -173.275 1.00 71.81 495 ALA A CA 1
ATOM 3883 C C . ALA A 1 495 ? 96.094 -10.288 -174.415 1.00 71.81 495 ALA A C 1
ATOM 3885 O O . ALA A 1 495 ? 96.773 -10.582 -175.400 1.00 71.81 495 ALA A O 1
ATOM 3886 N N . LEU A 1 496 ? 95.592 -9.057 -174.259 1.00 74.25 496 LEU A N 1
ATOM 3887 C CA . LEU A 1 496 ? 95.821 -7.961 -175.208 1.00 74.25 496 LEU A CA 1
ATOM 3888 C C . LEU A 1 496 ? 97.297 -7.552 -175.280 1.00 74.25 496 LEU A C 1
ATOM 3890 O O . LEU A 1 496 ? 97.792 -7.310 -176.376 1.00 74.25 496 LEU A O 1
ATOM 3894 N N . ASN A 1 497 ? 98.029 -7.521 -174.162 1.00 73.00 497 ASN A N 1
ATOM 3895 C CA . ASN A 1 497 ? 99.471 -7.250 -174.170 1.00 73.00 497 ASN A CA 1
ATOM 3896 C C . ASN A 1 497 ? 100.278 -8.392 -174.810 1.00 73.00 497 ASN A C 1
ATOM 3898 O O . ASN A 1 497 ? 101.259 -8.125 -175.502 1.00 73.00 497 ASN A O 1
ATOM 3902 N N . GLN A 1 498 ? 99.858 -9.651 -174.658 1.00 73.38 498 GLN A N 1
ATOM 3903 C CA . GLN A 1 498 ? 100.454 -10.783 -175.378 1.00 73.38 498 GLN A CA 1
ATOM 3904 C C . GLN A 1 498 ? 100.227 -10.653 -176.891 1.00 73.38 498 GLN A C 1
ATOM 3906 O O . GLN A 1 498 ? 101.186 -10.760 -177.654 1.00 73.38 498 GLN A O 1
ATOM 3911 N N . GLN A 1 499 ? 99.009 -10.312 -177.333 1.00 74.31 499 GLN A N 1
ATOM 3912 C CA . GLN A 1 499 ? 98.727 -9.993 -178.740 1.00 74.31 499 GLN A CA 1
ATOM 3913 C C . GLN A 1 499 ? 99.538 -8.785 -179.238 1.00 74.31 499 GLN A C 1
ATOM 3915 O O . GLN A 1 499 ? 100.116 -8.847 -180.320 1.00 74.31 499 GLN A O 1
ATOM 3920 N N . LEU A 1 500 ? 99.651 -7.713 -178.445 1.00 71.94 500 LEU A N 1
ATOM 3921 C CA . LEU A 1 500 ? 100.479 -6.543 -178.762 1.00 71.94 500 LEU A CA 1
ATOM 3922 C C . LEU A 1 500 ? 101.964 -6.894 -178.877 1.00 71.94 500 LEU A C 1
ATOM 3924 O O . LEU A 1 500 ? 102.629 -6.373 -179.764 1.00 71.94 500 LEU A O 1
ATOM 3928 N N . THR A 1 501 ? 102.476 -7.792 -178.034 1.00 69.06 501 THR A N 1
ATOM 3929 C CA . THR A 1 501 ? 103.864 -8.279 -178.105 1.00 69.06 501 THR A CA 1
ATOM 3930 C C . THR A 1 501 ? 104.086 -9.088 -179.386 1.00 69.06 501 THR A C 1
ATOM 3932 O O . THR A 1 501 ? 105.076 -8.877 -180.084 1.00 69.06 501 THR A O 1
ATOM 3935 N N . LEU A 1 502 ? 103.133 -9.953 -179.751 1.00 70.25 502 LEU A N 1
ATOM 3936 C CA . LEU A 1 502 ? 103.163 -10.753 -180.982 1.00 70.25 502 LEU A CA 1
ATOM 3937 C C . LEU A 1 502 ? 103.111 -9.855 -182.236 1.00 70.25 502 LEU A C 1
ATOM 3939 O O . LEU A 1 502 ? 103.922 -10.000 -183.151 1.00 70.25 502 LEU A O 1
ATOM 3943 N N . LEU A 1 503 ? 102.233 -8.847 -182.232 1.00 67.31 503 LEU A N 1
ATOM 3944 C CA . LEU A 1 503 ? 102.156 -7.809 -183.265 1.00 67.31 503 LEU A CA 1
ATOM 3945 C C . LEU A 1 503 ? 103.425 -6.943 -183.310 1.00 67.31 503 LEU A C 1
ATOM 3947 O O . LEU A 1 503 ? 103.888 -6.595 -184.392 1.00 67.31 503 LEU A O 1
ATOM 3951 N N . GLN A 1 504 ? 104.031 -6.611 -182.167 1.00 65.19 504 GLN A N 1
ATOM 3952 C CA . GLN A 1 504 ? 105.291 -5.865 -182.116 1.00 65.19 504 GLN A CA 1
ATOM 3953 C C . GLN A 1 504 ? 106.463 -6.676 -182.678 1.00 65.19 504 GLN A C 1
ATOM 3955 O O . GLN A 1 504 ? 107.281 -6.098 -183.388 1.00 65.19 504 GLN A O 1
ATOM 3960 N N . GLN A 1 505 ? 106.514 -7.993 -182.450 1.00 65.12 505 GLN A N 1
ATOM 3961 C CA . GLN A 1 505 ? 107.502 -8.894 -183.061 1.00 65.12 505 GLN A CA 1
ATOM 3962 C C . GLN A 1 505 ? 107.313 -9.013 -184.585 1.00 65.12 505 GLN A C 1
ATOM 3964 O O . GLN A 1 505 ? 108.283 -8.947 -185.340 1.00 65.12 505 GLN A O 1
ATOM 3969 N N . GLN A 1 506 ? 106.069 -9.091 -185.067 1.00 59.94 506 GLN A N 1
ATOM 3970 C CA . GLN A 1 506 ? 105.772 -9.013 -186.505 1.00 59.94 506 GLN A CA 1
ATOM 3971 C C . GLN A 1 506 ? 106.178 -7.647 -187.095 1.00 59.94 506 GLN A C 1
ATOM 3973 O O . GLN A 1 506 ? 106.733 -7.562 -188.191 1.00 59.94 506 GLN A O 1
ATOM 3978 N N . VAL A 1 507 ? 105.968 -6.559 -186.350 1.00 58.62 507 VAL A N 1
ATOM 3979 C CA . VAL A 1 507 ? 106.301 -5.191 -186.772 1.00 58.62 507 VAL A CA 1
ATOM 3980 C C . VAL A 1 507 ? 107.806 -4.891 -186.712 1.00 58.62 507 VAL A C 1
ATOM 3982 O O . VAL A 1 507 ? 108.272 -4.089 -187.522 1.00 58.62 507 VAL A O 1
ATOM 3985 N N . THR A 1 508 ? 108.595 -5.513 -185.829 1.00 56.59 508 THR A N 1
ATOM 3986 C CA . THR A 1 508 ? 110.067 -5.397 -185.870 1.00 56.59 508 THR A CA 1
ATOM 3987 C C . THR A 1 508 ? 110.662 -6.187 -187.031 1.00 56.59 508 THR A C 1
ATOM 3989 O O . THR A 1 508 ? 111.543 -5.655 -187.705 1.00 56.59 508 THR A O 1
ATOM 3992 N N . ALA A 1 509 ? 110.126 -7.370 -187.356 1.00 53.97 509 ALA A N 1
ATOM 3993 C CA . ALA A 1 509 ? 110.512 -8.114 -188.560 1.00 53.97 509 ALA A CA 1
ATOM 3994 C C . ALA A 1 509 ? 110.249 -7.323 -189.862 1.00 53.97 509 ALA A C 1
ATOM 3996 O O . ALA A 1 509 ? 111.039 -7.385 -190.803 1.00 53.97 509 ALA A O 1
ATOM 3997 N N . LEU A 1 510 ? 109.174 -6.527 -189.910 1.00 49.09 510 LEU A N 1
ATOM 3998 C CA . LEU A 1 510 ? 108.798 -5.735 -191.091 1.00 49.09 510 LEU A CA 1
ATOM 3999 C C . LEU A 1 510 ? 109.461 -4.343 -191.176 1.00 49.09 510 LEU A C 1
ATOM 4001 O O . LEU A 1 510 ? 109.475 -3.737 -192.249 1.00 49.09 510 LEU A O 1
ATOM 4005 N N . LYS A 1 511 ? 110.058 -3.821 -190.094 1.00 44.94 511 LYS A N 1
ATOM 4006 C CA . LYS A 1 511 ? 110.653 -2.464 -190.049 1.00 44.94 511 LYS A CA 1
ATOM 4007 C C . LYS A 1 511 ? 112.097 -2.355 -190.562 1.00 44.94 511 LYS A C 1
ATOM 4009 O O . LYS A 1 511 ? 112.766 -1.352 -190.324 1.00 44.94 511 LYS A O 1
ATOM 4014 N N . ALA A 1 512 ? 112.544 -3.318 -191.368 1.00 44.97 512 ALA A N 1
ATOM 4015 C CA . ALA A 1 512 ? 113.7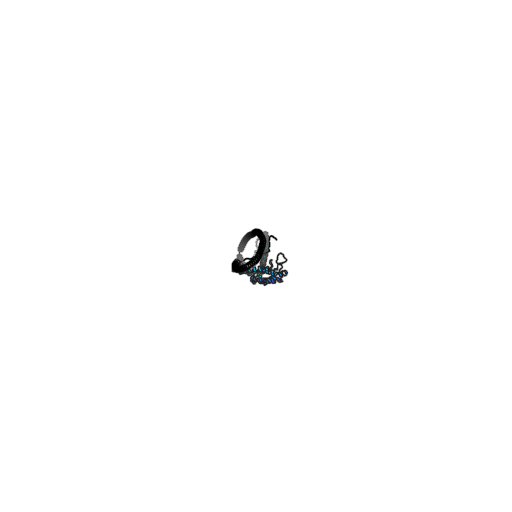90 -3.231 -192.137 1.00 44.97 512 ALA A CA 1
ATOM 4016 C C . ALA A 1 512 ? 113.717 -2.271 -193.353 1.00 44.97 512 ALA A C 1
ATOM 4018 O O . ALA A 1 512 ? 114.718 -2.067 -194.041 1.00 44.97 512 ALA A O 1
ATOM 4019 N N . LYS A 1 513 ? 112.555 -1.661 -193.641 1.00 39.09 513 LYS A N 1
ATOM 4020 C CA . LYS A 1 513 ? 112.387 -0.622 -194.677 1.00 39.09 513 LYS A CA 1
ATOM 4021 C C . LYS A 1 513 ? 111.787 0.663 -194.084 1.00 39.09 513 LYS A C 1
ATOM 4023 O O . LYS A 1 513 ? 111.012 0.630 -193.132 1.00 39.09 513 LYS A O 1
ATOM 4028 N N . ARG A 1 514 ? 112.215 1.812 -194.627 1.00 36.91 514 ARG A N 1
ATOM 4029 C CA . ARG A 1 514 ? 111.889 3.175 -194.149 1.00 36.91 514 ARG A CA 1
ATOM 4030 C C . ARG A 1 514 ? 110.387 3.492 -194.267 1.00 36.91 514 ARG A C 1
ATOM 4032 O O . ARG A 1 514 ? 109.724 2.924 -195.123 1.00 36.91 514 ARG A O 1
ATOM 4039 N N . TRP A 1 515 ? 109.890 4.463 -193.492 1.00 33.16 515 TRP A N 1
ATOM 4040 C CA . TRP A 1 515 ? 109.528 5.833 -193.937 1.00 33.16 515 TRP A CA 1
ATOM 4041 C C . TRP A 1 515 ? 109.075 6.690 -192.716 1.00 33.16 515 TRP A C 1
ATOM 4043 O O . TRP A 1 515 ? 108.996 6.181 -191.599 1.00 33.16 515 TRP A O 1
ATOM 4053 N N . ARG A 1 516 ? 108.907 8.015 -192.885 1.00 33.75 516 ARG A N 1
ATOM 4054 C CA . ARG A 1 516 ? 108.618 9.032 -191.828 1.00 33.75 516 ARG A CA 1
ATOM 4055 C C . ARG A 1 516 ? 107.232 9.732 -192.087 1.00 33.75 516 ARG A C 1
ATOM 4057 O O . ARG A 1 516 ? 106.476 9.191 -192.882 1.00 33.75 516 ARG A O 1
ATOM 4064 N N . PRO A 1 517 ? 106.876 10.922 -191.525 1.00 52.38 517 PRO A N 1
ATOM 4065 C CA . PRO A 1 517 ? 106.337 11.135 -190.160 1.00 52.38 517 PRO A CA 1
ATOM 4066 C C . PRO A 1 517 ? 105.114 12.108 -190.065 1.00 52.38 517 PRO A C 1
ATOM 4068 O O . PRO A 1 517 ? 104.870 12.855 -191.007 1.00 52.38 517 PRO A O 1
ATOM 4071 N N . ARG A 1 518 ? 104.458 12.218 -188.883 1.00 33.97 518 ARG A N 1
ATOM 4072 C CA . ARG A 1 518 ? 103.897 13.444 -188.200 1.00 33.97 518 ARG A CA 1
ATOM 4073 C C . ARG A 1 518 ? 102.899 13.027 -187.080 1.00 33.97 518 ARG A C 1
ATOM 4075 O O . ARG A 1 518 ? 102.137 12.100 -187.296 1.00 33.97 518 ARG A O 1
ATOM 4082 N N . PHE A 1 519 ? 103.072 13.419 -185.803 1.00 34.16 519 PHE A N 1
ATOM 4083 C CA . PHE A 1 519 ? 102.709 14.688 -185.100 1.00 34.16 519 PHE A CA 1
ATOM 4084 C C . PHE A 1 519 ? 101.191 14.817 -184.791 1.00 34.16 519 PHE A C 1
ATOM 4086 O O . PHE A 1 519 ? 100.413 14.836 -185.730 1.00 34.16 519 PHE A O 1
ATOM 4093 N N . ARG A 1 520 ? 100.740 14.745 -183.513 1.00 40.28 520 ARG A N 1
ATOM 4094 C CA . ARG A 1 520 ? 100.569 15.819 -182.466 1.00 40.28 520 ARG A CA 1
ATOM 4095 C C . ARG A 1 520 ? 99.148 16.462 -182.491 1.00 40.28 520 ARG A C 1
ATOM 4097 O O . ARG A 1 520 ? 98.588 16.516 -183.572 1.00 40.28 520 ARG A O 1
ATOM 4104 N N . SER A 1 521 ? 98.518 16.997 -181.421 1.00 43.41 521 SER A N 1
ATOM 4105 C CA . SER A 1 521 ? 98.756 17.063 -179.943 1.00 43.41 521 SER A CA 1
ATOM 4106 C C . SER A 1 521 ? 97.549 17.728 -179.192 1.00 43.41 521 SER A C 1
ATOM 4108 O O . SER A 1 521 ? 96.580 18.065 -179.861 1.00 43.41 521 SER A O 1
ATOM 4110 N N . PHE A 1 522 ? 97.674 18.013 -177.866 1.00 39.44 522 PHE A N 1
ATOM 4111 C CA . PHE A 1 522 ? 96.836 18.893 -176.976 1.00 39.44 522 PHE A CA 1
ATOM 4112 C C . PHE A 1 522 ? 95.550 18.289 -176.341 1.00 39.44 522 PHE A C 1
ATOM 4114 O O . PHE A 1 522 ? 94.931 17.456 -176.987 1.00 39.44 522 PHE A O 1
ATOM 4121 N N . PHE A 1 523 ? 95.059 18.600 -175.113 1.00 36.69 523 PHE A N 1
ATOM 4122 C CA . PHE A 1 523 ? 95.467 19.353 -173.872 1.00 36.69 523 PHE A CA 1
ATOM 4123 C C . PHE A 1 523 ? 94.969 18.535 -172.608 1.00 36.69 523 PHE A C 1
ATOM 4125 O O . PHE A 1 523 ? 94.362 17.493 -172.827 1.00 36.69 523 PHE A O 1
ATOM 4132 N N . HIS A 1 524 ? 95.195 18.754 -171.284 1.00 38.09 524 HIS A N 1
ATOM 4133 C CA . HIS A 1 524 ? 95.587 19.866 -170.358 1.00 38.09 524 HIS A CA 1
ATOM 4134 C C . HIS A 1 524 ? 94.417 20.796 -169.879 1.00 38.09 524 HIS A C 1
ATOM 4136 O O . HIS A 1 524 ? 93.539 21.019 -170.707 1.00 38.09 524 HIS A O 1
ATOM 4142 N N . PRO A 1 525 ? 94.371 21.416 -168.652 1.00 54.59 525 PRO A N 1
ATOM 4143 C CA . PRO A 1 525 ? 95.188 21.277 -167.409 1.00 54.59 525 PRO A CA 1
ATOM 4144 C C . PRO A 1 525 ? 94.448 21.415 -166.004 1.00 54.59 525 PRO A C 1
ATOM 4146 O O . PRO A 1 525 ? 93.247 21.628 -165.950 1.00 54.59 525 PRO A O 1
ATOM 4149 N N . GLN A 1 526 ? 95.224 21.422 -164.885 1.00 40.03 526 GLN A N 1
ATOM 4150 C CA . GLN A 1 526 ? 95.068 22.159 -163.572 1.00 40.03 526 GLN A CA 1
ATOM 4151 C C . GLN A 1 526 ? 94.074 21.790 -162.403 1.00 40.03 526 GLN A C 1
ATOM 4153 O O . GLN A 1 526 ? 92.866 21.787 -162.569 1.00 40.03 526 GLN A O 1
ATOM 4158 N N . HIS A 1 527 ? 94.645 21.571 -161.184 1.00 39.84 527 HIS A N 1
ATOM 4159 C CA . HIS A 1 527 ? 94.543 22.295 -159.860 1.00 39.84 527 HIS A CA 1
ATOM 4160 C C . HIS A 1 527 ? 93.250 23.050 -159.362 1.00 39.84 527 HIS A C 1
ATOM 4162 O O . HIS A 1 527 ? 92.436 23.418 -160.195 1.00 39.84 527 HIS A O 1
ATOM 4168 N N . PRO A 1 528 ? 93.131 23.544 -158.079 1.00 57.31 528 PRO A N 1
ATOM 4169 C CA . PRO A 1 528 ? 93.524 23.042 -156.721 1.00 57.31 528 PRO A CA 1
ATOM 4170 C C . PRO A 1 528 ? 92.558 23.415 -155.509 1.00 57.31 528 PRO A C 1
ATOM 4172 O O . PRO A 1 528 ? 91.591 24.140 -155.671 1.00 57.31 528 PRO A O 1
ATOM 4175 N N . ASN A 1 529 ? 92.954 23.086 -154.251 1.00 41.47 529 ASN A N 1
ATOM 4176 C CA . ASN A 1 529 ? 92.798 23.869 -152.970 1.00 41.47 529 ASN A CA 1
ATOM 4177 C C . ASN A 1 529 ? 91.497 23.972 -152.077 1.00 41.47 529 ASN A C 1
ATOM 4179 O O . ASN A 1 529 ? 90.495 24.551 -152.459 1.00 41.47 529 ASN A O 1
ATOM 4183 N N . ARG A 1 530 ? 91.696 23.688 -150.760 1.00 40.41 530 ARG A N 1
ATOM 4184 C CA . ARG A 1 530 ? 91.362 24.466 -149.505 1.00 40.41 530 ARG A CA 1
ATOM 4185 C C . ARG A 1 530 ? 89.922 24.757 -148.942 1.00 40.41 530 ARG A C 1
ATOM 4187 O O . ARG A 1 530 ? 89.227 25.630 -149.433 1.00 40.41 530 ARG A O 1
ATOM 4194 N N . ARG A 1 531 ? 89.760 24.354 -147.651 1.00 42.06 531 ARG A N 1
ATOM 4195 C CA . ARG A 1 531 ? 89.399 25.140 -146.406 1.00 42.06 531 ARG A CA 1
ATOM 4196 C C . ARG A 1 531 ? 87.939 25.354 -145.871 1.00 42.06 531 ARG A C 1
ATOM 4198 O O . ARG A 1 531 ? 87.179 26.125 -146.427 1.00 42.06 531 ARG A O 1
ATOM 4205 N N . ARG A 1 532 ? 87.789 24.967 -144.578 1.00 40.06 532 ARG A N 1
ATOM 4206 C CA . ARG A 1 532 ? 87.282 25.712 -143.369 1.00 40.06 532 ARG A CA 1
ATOM 4207 C C . ARG A 1 532 ? 85.777 25.833 -142.963 1.00 40.06 532 ARG A C 1
ATOM 4209 O O . ARG A 1 532 ? 85.076 26.713 -143.436 1.00 40.06 532 ARG A O 1
ATOM 4216 N N . SER A 1 533 ? 85.488 25.221 -141.796 1.00 38.06 533 SER A N 1
ATOM 4217 C CA . SER A 1 533 ? 84.947 25.857 -140.551 1.00 38.06 533 SER A CA 1
ATOM 4218 C C . SER A 1 533 ? 83.398 26.107 -140.436 1.00 38.06 533 SER A C 1
ATOM 4220 O O . SER A 1 533 ? 82.680 25.475 -141.199 1.00 38.06 533 SER A O 1
ATOM 4222 N N . PRO A 1 534 ? 82.838 26.762 -139.372 1.00 65.31 534 PRO A N 1
ATOM 4223 C CA . PRO A 1 534 ? 82.243 26.004 -138.246 1.00 65.31 534 PRO A CA 1
ATOM 4224 C C . PRO A 1 534 ? 80.914 26.570 -137.646 1.00 65.31 534 PRO A C 1
ATOM 4226 O O . PRO A 1 534 ? 80.397 27.584 -138.104 1.00 65.31 534 PRO A O 1
ATOM 4229 N N . SER A 1 535 ? 80.477 26.005 -136.502 1.00 41.81 535 SER A N 1
ATOM 4230 C CA . SER A 1 535 ? 79.395 26.474 -135.591 1.00 41.81 535 SER A CA 1
ATOM 4231 C C . SER A 1 535 ? 77.955 26.368 -136.147 1.00 41.81 535 SER A C 1
ATOM 4233 O O . SER A 1 535 ? 77.767 26.290 -137.355 1.00 41.81 535 SER A O 1
ATOM 4235 N N . ARG A 1 536 ? 76.905 26.273 -135.318 1.00 39.75 536 ARG A N 1
ATOM 4236 C CA . ARG A 1 536 ? 76.772 26.625 -133.887 1.00 39.75 536 ARG A CA 1
ATOM 4237 C C . ARG A 1 536 ? 76.082 25.539 -133.062 1.00 39.75 536 ARG A C 1
ATOM 4239 O O . ARG A 1 536 ? 75.188 24.877 -133.625 1.00 39.75 536 ARG A O 1
#

Radius of gyration: 108.26 Å; chains: 1; bounding box: 215×56×356 Å

Organism: NCBI:txid113614